Protein AF-A0AAV2KDU1-F1 (afdb_monomer_lite)

Radius of gyration: 64.15 Å; chains: 1; bounding box: 154×94×238 Å

InterPro domains:
  IPR026652 Centrosomal protein 128 [PF28367] (29-410)
  IPR026652 Centrosomal protein 128 [PTHR46657] (1-404)

Secondary structure (DSSP, 8-state):
----------PPPP--------------HHHHHHHHHHHHHHHHHHHHHHHHHHHHHHHHHHHHHHHHHHHHHHHHHHHHHHHHHHHHHHHTTSS------------S-------------PPP--SS---------------------S---HHHHHHHHHHHHHHHHHHHHHHHHHHHHHHHHHHHHHHHHHHHHHHHHHHHHHHHHHHHHHHHHHHTTS------------------SHHHHHHHHHHHHHHHHHHHHHHHHHHHHHHHHHHHHHHHHHHHHHHHHHHHHHHHHHHHHHHHHHHHHS---------------------THHHHHHHHHHHHHHHHHHHHHHHHHHHHHHHHHHHHHHHHHHHHHHHHHHHHHHHHHHHHHHHHHHHHHHHHHHHHHHHHHHHHHHHHHHHHHHHHHHHHHHHHHHHHHHHHHHHHHHHHHHHHHHHHHHHHHHHHHHHHHHHHHHHHHHHHHHHHHHHHHHHHHHHHHHHHHHHHHHHHHHH-

Organism: Knipowitschia caucasica (NCBI:txid637954)

pLDDT: mean 77.86, std 22.84, range [31.17, 98.62]

Sequence (516 aa):
MNTSSESDTYERTRGHRSRGRRRTREVPAADISEKISTLANTLQSTSKNLSKVDRLLGQYRDHTDDQAEAMALLRENLEDSISQLQAQRQSGRSGTKSASASASPLHTSDLDFYSESESRRFHPTSPLRDYRGSPERTRRSHSSVRFKDARLTGEEIHTLHQSLRDLRSDQHRLADDLGREILRRNRADIDTRRAMENLSEHMTASQRQDAESQCLQERDVTSKCGRRTEEPPERHKIHANEPNESITEKLLRMERERTKMEVELDRARRLLERSEDSRETLVQQVADMSSELQRSRKAHTDAQRVQAQAPHTEGEKSRGTAGGTGDYGGLPDGSNLEKEVAELKEQLRRASVMGEVEELRRALAREESEKRQLCLQVKELTSDLALREQQQLRMLNQLKELQGCEKAEKQQLEEMLDESKRSRDELRAKAQEAIRQWRAKCKRLQKELEEQASGGRESSYAQKKALSQQTEAARRELAEILGRLAHREEELRRKDVELSDSRQRQLSLEQEVREV

Structure (mmCIF, N/CA/C/O backbone):
data_AF-A0AAV2KDU1-F1
#
_entry.id   AF-A0AAV2KDU1-F1
#
loop_
_atom_site.group_PDB
_atom_site.id
_atom_site.type_symbol
_atom_site.label_atom_id
_atom_site.label_alt_id
_atom_site.label_comp_id
_atom_site.label_asym_id
_atom_site.label_entity_id
_atom_site.label_seq_id
_atom_site.pdbx_PDB_ins_code
_atom_site.Cartn_x
_atom_site.Cartn_y
_atom_site.Cartn_z
_atom_site.occupancy
_atom_site.B_iso_or_equiv
_atom_site.auth_seq_id
_atom_site.auth_comp_id
_atom_site.auth_asym_id
_atom_site.auth_atom_id
_atom_site.pdbx_PDB_model_num
ATOM 1 N N . MET A 1 1 ? -6.255 14.771 22.548 1.00 40.91 1 MET A N 1
ATOM 2 C CA . MET A 1 1 ? -5.727 13.728 21.645 1.00 40.91 1 MET A CA 1
ATOM 3 C C . MET A 1 1 ? -5.466 12.491 22.491 1.00 40.91 1 MET A C 1
ATOM 5 O O . MET A 1 1 ? -4.407 12.392 23.088 1.00 40.91 1 MET A O 1
ATOM 9 N N . ASN A 1 2 ? -6.466 11.617 22.627 1.00 37.75 2 ASN A N 1
ATOM 10 C CA . ASN A 1 2 ? -6.328 10.333 23.317 1.00 37.75 2 ASN A CA 1
ATOM 11 C C . ASN A 1 2 ? -6.357 9.250 22.243 1.00 37.75 2 ASN A C 1
ATOM 13 O O . ASN A 1 2 ? -7.408 9.009 21.652 1.00 37.75 2 ASN A O 1
ATOM 17 N N . THR A 1 3 ? -5.211 8.638 21.971 1.00 49.00 3 THR A N 1
ATOM 18 C CA . THR A 1 3 ? -5.101 7.467 21.101 1.00 49.00 3 THR A CA 1
ATOM 19 C C . THR A 1 3 ? -4.605 6.275 21.915 1.00 49.00 3 THR A C 1
ATOM 21 O O . THR A 1 3 ? -3.547 6.295 22.536 1.00 49.00 3 THR A O 1
ATOM 24 N N . SER A 1 4 ? -5.404 5.217 21.926 1.00 44.09 4 SER A N 1
ATOM 25 C CA . SER A 1 4 ? -5.027 3.831 22.228 1.00 44.09 4 SER A CA 1
ATOM 26 C C . SER A 1 4 ? -6.017 3.017 21.391 1.00 44.09 4 SER A C 1
ATOM 28 O O . SER A 1 4 ? -7.217 3.158 21.594 1.00 44.09 4 SER A O 1
ATOM 30 N N . SER A 1 5 ? -5.647 2.432 20.249 1.00 42.84 5 SER A N 1
ATOM 31 C CA . SER A 1 5 ? -4.651 1.375 20.008 1.00 42.84 5 SER A CA 1
ATOM 32 C C . SER A 1 5 ? -4.987 0.111 20.797 1.00 42.84 5 SER A C 1
ATOM 34 O O . SER A 1 5 ? -4.367 -0.193 21.812 1.00 42.84 5 SER A O 1
ATOM 36 N N . GLU A 1 6 ? -6.014 -0.591 20.323 1.00 40.25 6 GLU A N 1
ATOM 37 C CA . GLU A 1 6 ? -6.330 -1.967 20.696 1.00 40.25 6 GLU A CA 1
ATOM 38 C C . GLU A 1 6 ? -5.403 -2.901 19.906 1.00 40.25 6 GLU A C 1
ATOM 40 O O . GLU A 1 6 ? -5.444 -2.932 18.677 1.00 40.25 6 GLU A O 1
ATOM 45 N N . SER A 1 7 ? -4.549 -3.637 20.616 1.00 43.06 7 SER A N 1
ATOM 46 C CA . SER A 1 7 ? -3.800 -4.765 20.062 1.00 43.06 7 SER A CA 1
ATOM 47 C C . SER A 1 7 ? -4.482 -6.060 20.494 1.00 43.06 7 SER A C 1
ATOM 49 O O . SER A 1 7 ? -4.489 -6.398 21.679 1.00 43.06 7 SER A O 1
ATOM 51 N N . ASP A 1 8 ? -5.031 -6.779 19.518 1.00 40.53 8 ASP A N 1
ATOM 52 C CA . ASP A 1 8 ? -5.517 -8.152 19.636 1.00 40.53 8 ASP A CA 1
ATOM 53 C C . ASP A 1 8 ? -4.382 -9.119 20.003 1.00 40.53 8 ASP A C 1
ATOM 55 O O . ASP A 1 8 ? -3.274 -9.051 19.469 1.00 40.53 8 ASP A O 1
ATOM 59 N N . THR A 1 9 ? -4.666 -10.077 20.889 1.00 40.06 9 THR A N 1
ATOM 60 C CA . THR A 1 9 ? -3.810 -11.254 21.098 1.00 40.06 9 THR A CA 1
ATOM 61 C C . THR A 1 9 ? -4.646 -12.534 21.181 1.00 40.06 9 THR A C 1
ATOM 63 O O . THR A 1 9 ? -5.308 -12.805 22.176 1.00 40.06 9 THR A O 1
ATOM 66 N N . TYR A 1 10 ? -4.584 -13.289 20.082 1.00 36.97 10 TYR A N 1
ATOM 67 C CA . TYR A 1 10 ? -4.711 -14.739 19.887 1.00 36.97 10 TYR A CA 1
ATOM 68 C C . TYR A 1 10 ? -5.510 -15.600 20.886 1.00 36.97 10 TYR A C 1
ATOM 70 O O . TYR A 1 10 ? -5.104 -15.873 22.017 1.00 36.97 10 TYR A O 1
ATOM 78 N N . GLU A 1 11 ? -6.572 -16.199 20.339 1.00 35.12 11 GLU A N 1
ATOM 79 C CA . GLU A 1 11 ? -7.256 -17.396 20.824 1.00 35.12 11 GLU A CA 1
ATOM 80 C C . GLU A 1 11 ? -6.306 -18.607 20.906 1.00 35.12 11 GLU A C 1
ATOM 82 O O . GLU A 1 11 ? -5.715 -19.037 19.913 1.00 35.12 11 GLU A O 1
ATOM 87 N N . ARG A 1 12 ? -6.222 -19.222 22.093 1.00 36.12 12 ARG A N 1
ATOM 88 C CA . ARG A 1 12 ? -5.737 -20.597 22.260 1.00 36.12 12 ARG A CA 1
ATOM 89 C C . ARG A 1 12 ? -6.928 -21.554 22.209 1.00 36.12 12 ARG A C 1
ATOM 91 O O . ARG A 1 12 ? -7.896 -21.434 22.956 1.00 36.12 12 ARG A O 1
ATOM 98 N N . THR A 1 13 ? -6.791 -22.520 21.316 1.00 39.56 13 THR A N 1
ATOM 99 C CA . THR A 1 13 ? -7.692 -23.614 20.973 1.00 39.56 13 THR A CA 1
ATOM 100 C C . THR A 1 13 ? -8.243 -24.402 22.164 1.00 39.56 13 THR A C 1
ATOM 102 O O . THR A 1 13 ? -7.562 -24.749 23.128 1.00 39.56 13 THR A O 1
ATOM 105 N N . ARG A 1 14 ? -9.531 -24.718 22.026 1.00 38.91 14 ARG A N 1
ATOM 106 C CA . ARG A 1 14 ? -10.397 -25.466 22.935 1.00 38.91 14 ARG A CA 1
ATOM 107 C C . ARG A 1 14 ? -10.245 -26.973 22.706 1.00 38.91 14 ARG A C 1
ATOM 109 O O . ARG A 1 14 ? -10.490 -27.449 21.602 1.00 38.91 14 ARG A O 1
ATOM 116 N N . GLY A 1 15 ? -9.945 -27.725 23.764 1.00 37.56 15 GLY A N 1
ATOM 117 C CA . GLY A 1 15 ? -9.995 -29.188 23.791 1.00 37.56 15 GLY A CA 1
ATOM 118 C C . GLY A 1 15 ? -11.040 -29.709 24.784 1.00 37.56 15 GLY A C 1
ATOM 119 O O . GLY A 1 15 ? -10.942 -29.452 25.975 1.00 37.56 15 GLY A O 1
ATOM 120 N N . HIS A 1 16 ? -12.018 -30.438 24.242 1.00 36.34 16 HIS A N 1
ATOM 121 C CA . HIS A 1 16 ? -12.927 -31.428 24.841 1.00 36.34 16 HIS A CA 1
ATOM 122 C C . HIS A 1 16 ? -13.864 -31.091 26.021 1.00 36.34 16 HIS A C 1
ATOM 124 O O . HIS A 1 16 ? -13.491 -30.773 27.144 1.00 36.34 16 HIS A O 1
ATOM 130 N N . ARG A 1 17 ? -15.159 -31.295 25.732 1.00 44.72 17 ARG A N 1
ATOM 131 C CA . ARG A 1 17 ? -16.279 -31.384 26.675 1.00 44.72 17 ARG A CA 1
ATOM 132 C C . ARG A 1 17 ? -16.266 -32.731 27.405 1.00 44.72 17 ARG A C 1
ATOM 134 O O . ARG A 1 17 ? -16.204 -33.761 26.742 1.00 44.72 17 ARG A O 1
ATOM 141 N N . SER A 1 18 ? -16.579 -32.701 28.699 1.00 37.19 18 SER A N 1
ATOM 142 C CA . SER A 1 18 ? -17.211 -33.818 29.412 1.00 37.19 18 SER A CA 1
ATOM 143 C C . SER A 1 18 ? -18.457 -33.311 30.138 1.00 37.19 18 SER A C 1
ATOM 145 O O . SER A 1 18 ? -18.398 -32.412 30.974 1.00 37.19 18 SER A O 1
ATOM 147 N N . ARG A 1 19 ? -19.616 -33.863 29.759 1.00 48.06 19 ARG A N 1
ATOM 148 C CA . ARG A 1 19 ? -20.916 -33.678 30.420 1.00 48.06 19 ARG A CA 1
ATOM 149 C C . ARG A 1 19 ? -20.866 -34.321 31.811 1.00 48.06 19 ARG A C 1
ATOM 151 O O . ARG A 1 19 ? -20.632 -35.518 31.909 1.00 48.06 19 ARG A O 1
ATOM 158 N N . GLY A 1 20 ? -21.192 -33.557 32.851 1.00 34.84 20 GLY A N 1
ATOM 159 C CA . GLY A 1 20 ? -21.433 -34.059 34.205 1.00 34.84 20 GLY A CA 1
ATOM 160 C C . GLY A 1 20 ? -22.583 -33.293 34.854 1.00 34.84 20 GLY A C 1
ATOM 161 O O . GLY A 1 20 ? -22.536 -32.075 34.991 1.00 34.84 20 GLY A O 1
ATOM 162 N N . ARG A 1 21 ? -23.659 -34.006 35.185 1.00 43.19 21 ARG A N 1
ATOM 163 C CA . ARG A 1 21 ? -24.909 -33.486 35.754 1.00 43.19 21 ARG A CA 1
ATOM 164 C C . ARG A 1 21 ? -24.828 -33.519 37.289 1.00 43.19 21 ARG A C 1
ATOM 166 O O . ARG A 1 21 ? -24.428 -34.538 37.833 1.00 43.19 21 ARG A O 1
ATOM 173 N N . ARG A 1 22 ? -25.358 -32.470 37.939 1.00 40.66 22 ARG A N 1
ATOM 174 C CA . ARG A 1 22 ? -25.732 -32.345 39.372 1.00 40.66 22 ARG A CA 1
ATOM 175 C C . ARG A 1 22 ? -24.595 -32.428 40.409 1.00 40.66 22 ARG A C 1
ATOM 177 O O . ARG A 1 22 ? -24.048 -33.494 40.648 1.00 40.66 22 ARG A O 1
ATOM 184 N N . ARG A 1 23 ? -24.437 -31.357 41.195 1.00 38.25 23 ARG A N 1
ATOM 185 C CA . ARG A 1 23 ? -24.909 -31.233 42.595 1.00 38.25 23 ARG A CA 1
ATOM 186 C C . ARG A 1 23 ? -24.413 -29.897 43.158 1.00 38.25 23 ARG A C 1
ATOM 188 O O . ARG A 1 23 ? -23.222 -29.623 43.131 1.00 38.25 23 ARG A O 1
ATOM 195 N N . THR A 1 24 ? -25.331 -29.085 43.671 1.00 50.00 24 THR A N 1
ATOM 196 C CA . THR A 1 24 ? -25.041 -28.070 44.686 1.00 50.00 24 THR A CA 1
ATOM 197 C C . THR A 1 24 ? -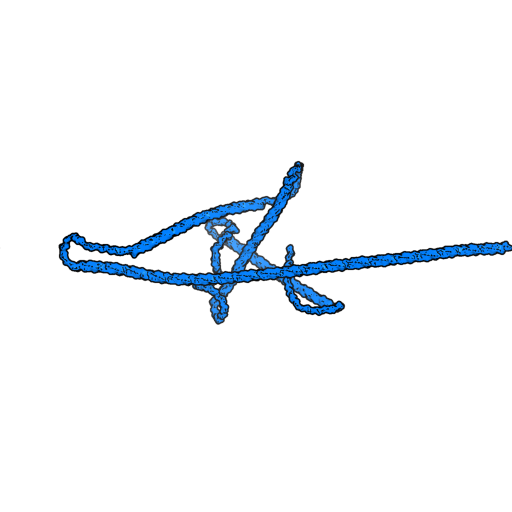24.428 -28.802 45.876 1.00 50.00 24 THR A C 1
ATOM 199 O O . THR A 1 24 ? -25.119 -29.507 46.607 1.00 50.00 24 THR A O 1
ATOM 202 N N . ARG A 1 25 ? -23.107 -28.727 45.994 1.00 46.81 25 ARG A N 1
ATOM 203 C CA . ARG A 1 25 ? -22.350 -29.163 47.161 1.00 46.81 25 ARG A CA 1
ATOM 204 C C . ARG A 1 25 ? -21.629 -27.918 47.643 1.00 46.81 25 ARG A C 1
ATOM 206 O O . ARG A 1 25 ? -21.014 -27.228 46.832 1.00 46.81 25 ARG A O 1
ATOM 213 N N . GLU A 1 26 ? -21.814 -27.602 48.915 1.00 55.56 26 GLU A N 1
ATOM 214 C CA . GLU A 1 26 ? -21.121 -26.519 49.604 1.00 55.56 26 GLU A CA 1
ATOM 215 C C . GLU A 1 26 ? -19.635 -26.567 49.241 1.00 55.56 26 GLU A C 1
ATOM 217 O O . GLU A 1 26 ? -18.988 -27.610 49.356 1.00 55.56 26 GLU A O 1
ATOM 222 N N . VAL A 1 27 ? -19.139 -25.461 48.686 1.00 57.06 27 VAL A N 1
ATOM 223 C CA . VAL A 1 27 ? -17.750 -25.337 48.245 1.00 57.06 27 VAL A CA 1
ATOM 224 C C . VAL A 1 27 ? -16.886 -25.288 49.507 1.00 57.06 27 VAL A C 1
ATOM 226 O O . VAL A 1 27 ? -17.107 -24.399 50.333 1.00 57.06 27 VAL A O 1
ATOM 229 N N . PRO A 1 28 ? -15.924 -26.208 49.693 1.00 61.03 28 PRO A N 1
ATOM 230 C CA . PRO A 1 28 ? -15.034 -26.168 50.843 1.00 61.03 28 PRO A CA 1
ATOM 231 C C . PRO A 1 28 ? -14.251 -24.852 50.830 1.00 61.03 28 PRO A C 1
ATOM 233 O O . PRO A 1 28 ? -13.752 -24.439 49.784 1.00 61.03 28 PRO A O 1
ATOM 236 N N . ALA A 1 29 ? -14.093 -24.202 51.984 1.00 61.59 29 ALA A N 1
ATOM 237 C CA . ALA A 1 29 ? -13.320 -22.960 52.109 1.00 61.59 29 ALA A CA 1
ATOM 238 C C . ALA A 1 29 ? -11.884 -23.070 51.538 1.00 61.59 29 ALA A C 1
ATOM 240 O O . ALA A 1 29 ? -11.303 -22.065 51.129 1.00 61.59 29 ALA A O 1
ATOM 241 N N . ALA A 1 30 ? -11.345 -24.292 51.438 1.00 68.06 30 ALA A N 1
ATOM 242 C CA . ALA A 1 30 ? -10.071 -24.602 50.793 1.00 68.06 30 ALA A CA 1
ATOM 243 C C . ALA A 1 30 ? -10.042 -24.261 49.286 1.00 68.06 30 ALA A C 1
ATOM 245 O O . ALA A 1 30 ? -9.096 -23.615 48.845 1.00 68.06 30 ALA A O 1
ATOM 246 N N . ASP A 1 31 ? -11.097 -24.572 48.522 1.00 76.88 31 ASP A N 1
ATOM 247 C CA . ASP A 1 31 ? -11.176 -24.278 47.076 1.00 76.88 31 ASP A CA 1
ATOM 248 C C . ASP A 1 31 ? -11.285 -22.772 46.800 1.00 76.88 31 ASP A C 1
ATOM 250 O O . ASP A 1 31 ? -10.856 -22.269 45.759 1.00 76.88 31 ASP A O 1
ATOM 254 N N . ILE A 1 32 ? -11.905 -22.030 47.722 1.00 83.31 32 ILE A N 1
ATOM 255 C CA . ILE A 1 32 ? -11.998 -20.568 47.637 1.00 83.31 32 ILE A CA 1
ATOM 256 C C . ILE A 1 32 ? -10.627 -19.959 47.944 1.00 83.31 32 ILE A C 1
ATOM 258 O O . ILE A 1 32 ? -10.178 -19.079 47.212 1.00 83.31 32 ILE A O 1
ATOM 262 N N . SER A 1 33 ? -9.938 -20.465 48.969 1.00 87.12 33 SER A N 1
ATOM 263 C CA . SER A 1 33 ? -8.582 -20.037 49.322 1.00 87.12 33 SER A CA 1
ATOM 264 C C . SER A 1 33 ? -7.584 -20.291 48.186 1.00 87.12 33 SER A C 1
ATOM 266 O O . SER A 1 33 ? -6.786 -19.416 47.849 1.00 87.12 33 SER A O 1
ATOM 268 N N . GLU A 1 34 ? -7.674 -21.438 47.513 1.00 89.38 34 GLU A N 1
ATOM 269 C CA . GLU A 1 34 ? -6.806 -21.775 46.383 1.00 89.38 34 GLU A CA 1
ATOM 270 C C . GLU A 1 34 ? -7.061 -20.846 45.184 1.00 89.38 34 GLU A C 1
ATOM 272 O O . GLU A 1 34 ? -6.122 -20.307 44.598 1.00 89.38 34 GLU A O 1
ATOM 277 N N . LYS A 1 35 ? -8.327 -20.526 44.882 1.00 92.31 35 LYS A N 1
ATOM 278 C CA . LYS A 1 35 ? -8.687 -19.538 43.847 1.00 92.31 35 LYS A CA 1
ATOM 279 C C . LYS A 1 35 ? -8.205 -18.129 44.180 1.00 92.31 35 LYS A C 1
ATOM 281 O O . LYS A 1 35 ? -7.702 -17.443 43.293 1.00 92.31 35 LYS A O 1
ATOM 286 N N . ILE A 1 36 ? -8.321 -17.707 45.440 1.00 91.50 36 ILE A N 1
ATOM 287 C CA . ILE A 1 36 ? -7.799 -16.416 45.912 1.00 91.50 36 ILE A CA 1
ATOM 288 C C . ILE A 1 36 ? -6.274 -16.381 45.775 1.00 91.50 36 ILE A C 1
ATOM 290 O O . ILE A 1 36 ? -5.736 -15.410 45.255 1.00 91.50 36 ILE A O 1
ATOM 294 N N . SER A 1 37 ? -5.584 -17.455 46.157 1.00 91.25 37 SER A N 1
ATOM 295 C CA . SER A 1 37 ? -4.128 -17.590 46.022 1.00 91.25 37 SER A CA 1
ATOM 296 C C . SER A 1 37 ? -3.693 -17.546 44.556 1.00 91.25 37 SER A C 1
ATOM 298 O O . SER A 1 37 ? -2.735 -16.865 44.197 1.00 91.25 37 SER A O 1
ATOM 300 N N . THR A 1 38 ? -4.445 -18.212 43.678 1.00 91.69 38 THR A N 1
ATOM 301 C CA . THR A 1 38 ? -4.194 -18.209 42.233 1.00 91.69 38 THR A CA 1
ATOM 302 C C . THR A 1 38 ? -4.390 -16.810 41.647 1.00 91.69 38 THR A C 1
ATOM 304 O O . THR A 1 38 ? -3.541 -16.332 40.896 1.00 91.69 38 THR A O 1
ATOM 307 N N . LEU A 1 39 ? -5.460 -16.106 42.029 1.00 95.12 39 LEU A N 1
ATOM 308 C CA . LEU A 1 39 ? -5.699 -14.718 41.623 1.00 95.12 39 LEU A CA 1
ATOM 309 C C . LEU A 1 39 ? -4.626 -13.770 42.160 1.00 95.12 39 LEU A C 1
ATOM 311 O O . LEU A 1 39 ? -4.123 -12.950 41.399 1.00 95.12 39 LEU A O 1
ATOM 315 N N . ALA A 1 40 ? -4.224 -13.910 43.422 1.00 93.31 40 ALA A N 1
ATOM 316 C CA . ALA A 1 40 ? -3.160 -13.112 44.020 1.00 93.31 40 ALA A CA 1
ATOM 317 C C . ALA A 1 40 ? -1.826 -13.318 43.285 1.00 93.31 40 ALA A C 1
ATOM 319 O O . ALA A 1 40 ? -1.171 -12.343 42.929 1.00 93.31 40 ALA A O 1
ATOM 320 N N . ASN A 1 41 ? -1.472 -14.564 42.957 1.00 93.38 41 ASN A N 1
ATOM 321 C CA . ASN A 1 41 ? -0.275 -14.887 42.174 1.00 93.38 41 ASN A CA 1
ATOM 322 C C . ASN A 1 41 ? -0.345 -14.330 40.748 1.00 93.38 41 ASN A C 1
ATOM 324 O O . ASN A 1 41 ? 0.654 -13.833 40.220 1.00 93.38 41 ASN A O 1
ATOM 328 N N . THR A 1 42 ? -1.523 -14.379 40.125 1.00 93.75 42 THR A N 1
ATOM 329 C CA . THR A 1 42 ? -1.734 -13.816 38.786 1.00 93.75 42 THR A CA 1
ATOM 330 C C . THR A 1 42 ? -1.597 -12.293 38.823 1.00 93.75 42 THR A C 1
ATOM 332 O O . THR A 1 42 ? -0.838 -11.736 38.035 1.00 93.75 42 THR A O 1
ATOM 335 N N . LEU A 1 43 ? -2.220 -11.624 39.798 1.00 95.62 43 LEU A N 1
ATOM 336 C CA . LEU A 1 43 ? -2.125 -10.175 40.003 1.00 95.62 43 LEU A CA 1
ATOM 337 C C . LEU A 1 43 ? -0.698 -9.724 40.343 1.00 95.62 43 LEU A C 1
ATOM 339 O O . LEU A 1 43 ? -0.205 -8.724 39.817 1.00 95.62 43 LEU A O 1
ATOM 343 N N . GLN A 1 44 ? 0.009 -10.488 41.174 1.00 95.75 44 GLN A N 1
ATOM 344 C CA . GLN A 1 44 ? 1.408 -10.229 41.494 1.00 95.75 44 GLN A CA 1
ATOM 345 C C . GLN A 1 44 ? 2.305 -10.406 40.260 1.00 95.75 44 GLN A C 1
ATOM 347 O O . GLN A 1 44 ? 3.244 -9.636 40.061 1.00 95.75 44 GLN A O 1
ATOM 352 N N . SER A 1 45 ? 2.004 -11.379 39.397 1.00 94.94 45 SER A N 1
ATOM 353 C CA . SER A 1 45 ? 2.727 -11.584 38.137 1.00 94.94 45 SER A CA 1
ATOM 354 C C . SER A 1 45 ? 2.449 -10.463 37.138 1.00 94.94 45 SER A C 1
ATOM 356 O O . SER A 1 45 ? 3.380 -9.959 36.514 1.00 94.94 45 SER A O 1
ATOM 358 N N . THR A 1 46 ? 1.202 -9.992 37.038 1.00 95.00 46 THR A N 1
ATOM 359 C CA . THR A 1 46 ? 0.875 -8.819 36.215 1.00 95.00 46 THR A CA 1
ATOM 360 C C . THR A 1 46 ? 1.550 -7.556 36.744 1.00 95.00 46 THR A C 1
ATOM 362 O O . THR A 1 46 ? 2.089 -6.792 35.954 1.00 95.00 46 THR A O 1
ATOM 365 N N . SER A 1 47 ? 1.631 -7.368 38.065 1.00 95.56 47 SER A N 1
ATOM 366 C CA . SER A 1 47 ? 2.354 -6.245 38.680 1.00 95.56 47 SER A CA 1
ATOM 367 C C . SER A 1 47 ? 3.863 -6.287 38.378 1.00 95.56 47 SER A C 1
ATOM 369 O O . SER A 1 47 ? 4.464 -5.275 38.007 1.00 95.56 47 SER A O 1
ATOM 371 N N . LYS A 1 48 ? 4.484 -7.473 38.432 1.00 96.00 48 LYS A N 1
ATOM 372 C CA . LYS A 1 48 ? 5.884 -7.673 38.012 1.00 96.00 48 LYS A CA 1
ATOM 373 C C . LYS A 1 48 ? 6.092 -7.410 36.517 1.00 96.00 48 LYS A C 1
ATOM 375 O O . LYS A 1 48 ? 7.112 -6.846 36.131 1.00 96.00 48 LYS A O 1
ATOM 380 N N . ASN A 1 49 ? 5.133 -7.787 35.676 1.00 96.38 49 ASN A N 1
ATOM 381 C CA . ASN A 1 49 ? 5.207 -7.522 34.241 1.00 96.38 49 ASN A CA 1
ATOM 382 C C . ASN A 1 49 ? 5.082 -6.025 33.938 1.00 96.38 49 ASN A C 1
ATOM 384 O O . ASN A 1 49 ? 5.891 -5.507 33.175 1.00 96.38 49 ASN A O 1
ATOM 388 N N . LEU A 1 50 ? 4.143 -5.323 34.579 1.00 95.75 50 LEU A N 1
ATOM 389 C CA . LEU A 1 50 ? 3.975 -3.875 34.424 1.00 95.75 50 LEU A CA 1
ATOM 390 C C . LEU A 1 50 ? 5.231 -3.113 34.859 1.00 95.75 50 LEU A C 1
ATOM 392 O O . LEU A 1 50 ? 5.760 -2.331 34.083 1.00 95.75 50 LEU A O 1
ATOM 396 N N . SER A 1 51 ? 5.807 -3.440 36.018 1.00 96.12 51 SER A N 1
ATOM 397 C CA . SER A 1 51 ? 7.070 -2.819 36.458 1.00 96.12 51 SER A CA 1
ATOM 398 C C . SER A 1 51 ? 8.269 -3.125 35.545 1.00 96.12 51 SER A C 1
ATOM 400 O O . SER A 1 51 ? 9.208 -2.332 35.453 1.00 96.12 51 SER A O 1
ATOM 402 N N . LYS A 1 52 ? 8.274 -4.266 34.841 1.00 97.06 52 LYS A N 1
ATOM 403 C CA . LYS A 1 52 ? 9.279 -4.558 33.806 1.00 97.06 52 LYS A CA 1
ATOM 404 C C . LYS A 1 52 ? 9.054 -3.714 32.551 1.00 97.06 52 LYS A C 1
ATOM 406 O O . LYS A 1 52 ? 10.030 -3.226 31.991 1.00 97.06 52 LYS A O 1
ATOM 411 N N . VAL A 1 53 ? 7.801 -3.539 32.132 1.00 96.69 53 VAL A N 1
ATOM 412 C CA . VAL A 1 53 ? 7.436 -2.660 31.013 1.00 96.69 53 VAL A CA 1
ATOM 413 C C . VAL A 1 53 ? 7.799 -1.212 31.331 1.00 96.69 53 VAL A C 1
ATOM 415 O O . VAL A 1 53 ? 8.465 -0.592 30.515 1.00 96.69 53 VAL A O 1
ATOM 418 N N . ASP A 1 54 ? 7.491 -0.710 32.527 1.00 97.00 54 ASP A N 1
ATOM 419 C CA . ASP A 1 54 ? 7.858 0.649 32.949 1.00 97.00 54 ASP A CA 1
ATOM 420 C C . ASP A 1 54 ? 9.371 0.879 32.897 1.00 97.00 54 ASP A C 1
ATOM 422 O O . ASP A 1 54 ? 9.835 1.909 32.416 1.00 97.00 54 ASP A O 1
ATOM 426 N N . ARG A 1 55 ? 10.163 -0.112 33.323 1.00 96.56 55 ARG A N 1
ATOM 427 C CA . ARG A 1 55 ? 11.627 -0.051 33.234 1.00 96.56 55 ARG A CA 1
ATOM 428 C C . ARG A 1 55 ? 12.125 -0.039 31.791 1.00 96.56 55 ARG A C 1
ATOM 430 O O . ARG A 1 55 ? 13.046 0.705 31.483 1.00 96.56 55 ARG A O 1
ATOM 437 N N . LEU A 1 56 ? 11.538 -0.861 30.920 1.00 96.19 56 LEU A N 1
ATOM 438 C CA . LEU A 1 56 ? 11.885 -0.881 29.497 1.00 96.19 56 LEU A CA 1
ATOM 439 C C . LEU A 1 56 ? 11.501 0.439 28.824 1.00 96.19 56 LEU A C 1
ATOM 441 O O . LEU A 1 56 ? 12.288 0.975 28.058 1.00 96.19 56 LEU A O 1
ATOM 445 N N . LEU A 1 57 ? 10.333 0.997 29.144 1.00 96.31 57 LEU A N 1
ATOM 446 C CA . LEU A 1 57 ? 9.910 2.311 28.662 1.00 96.31 57 LEU A CA 1
ATOM 447 C C . LEU A 1 57 ? 10.829 3.429 29.166 1.00 96.31 57 LEU A C 1
ATOM 449 O O . LEU A 1 57 ? 11.113 4.350 28.407 1.00 96.31 57 LEU A O 1
ATOM 453 N N . GLY A 1 58 ? 11.323 3.330 30.404 1.00 94.94 58 GLY A N 1
ATOM 454 C CA . GLY A 1 58 ? 12.385 4.196 30.922 1.00 94.94 58 GLY A CA 1
ATOM 455 C C . GLY A 1 58 ? 13.651 4.106 30.072 1.00 94.94 58 GLY A C 1
ATOM 456 O O . GLY A 1 58 ? 14.091 5.112 29.540 1.00 94.94 58 GLY A O 1
ATOM 457 N N . GLN A 1 59 ? 14.149 2.892 29.819 1.00 94.88 59 GLN A N 1
ATOM 458 C CA . GLN A 1 59 ? 15.325 2.684 28.965 1.00 94.88 59 GLN A CA 1
ATOM 459 C C . GLN A 1 59 ? 15.130 3.231 27.547 1.00 94.88 59 GLN A C 1
ATOM 461 O O . GLN A 1 59 ? 16.039 3.850 27.011 1.00 94.88 59 GLN A O 1
ATOM 466 N N . TYR A 1 60 ? 13.955 3.047 26.936 1.00 95.81 60 TYR A N 1
ATOM 467 C CA . TYR A 1 60 ? 13.673 3.626 25.621 1.00 95.81 60 TYR A CA 1
ATOM 468 C C . TYR A 1 60 ? 13.703 5.153 25.642 1.00 95.81 60 TYR A C 1
ATOM 470 O O . TYR A 1 60 ? 14.226 5.733 24.696 1.00 95.81 60 TYR A O 1
ATOM 478 N N . ARG A 1 61 ? 13.180 5.790 26.699 1.00 95.19 61 ARG A N 1
ATOM 479 C CA . ARG A 1 61 ? 13.271 7.246 26.868 1.00 95.19 61 ARG A CA 1
ATOM 480 C C . ARG A 1 61 ? 14.717 7.699 26.993 1.00 95.19 61 ARG A C 1
ATOM 482 O O . ARG A 1 61 ? 15.127 8.560 26.228 1.00 95.19 61 ARG A O 1
ATOM 489 N N . ASP A 1 62 ? 15.492 7.040 27.847 1.00 93.25 62 ASP A N 1
ATOM 490 C CA . ASP A 1 62 ? 16.907 7.362 28.033 1.00 93.25 62 ASP A CA 1
ATOM 491 C C . ASP A 1 62 ? 17.678 7.216 26.707 1.00 93.25 62 ASP A C 1
ATOM 493 O O . ASP A 1 62 ? 18.427 8.102 26.329 1.00 93.25 62 ASP A O 1
ATOM 497 N N . HIS A 1 63 ? 17.424 6.162 25.918 1.00 95.56 63 HIS A N 1
ATOM 498 C CA . HIS A 1 63 ? 18.078 5.986 24.612 1.00 95.56 63 HIS A CA 1
ATOM 499 C C . HIS A 1 63 ? 17.644 7.042 23.589 1.00 95.56 63 HIS A C 1
ATOM 501 O O . HIS A 1 63 ? 18.445 7.447 22.747 1.00 95.56 63 HIS A O 1
ATOM 507 N N . THR A 1 64 ? 16.377 7.470 23.617 1.00 94.25 64 THR A N 1
ATOM 508 C CA . THR A 1 64 ? 15.915 8.561 22.749 1.00 94.25 64 THR A CA 1
ATOM 509 C C . THR A 1 64 ? 16.492 9.905 23.168 1.00 94.25 64 THR A C 1
ATOM 511 O O . THR A 1 64 ? 16.797 10.714 22.293 1.00 94.25 64 THR A O 1
ATOM 514 N N . ASP A 1 65 ? 16.679 10.122 24.468 1.00 94.12 65 ASP A N 1
ATOM 515 C CA . ASP A 1 65 ? 17.280 11.333 25.019 1.00 94.12 65 ASP A CA 1
ATOM 516 C C . ASP A 1 65 ? 18.785 11.368 24.701 1.00 94.12 65 ASP A C 1
ATOM 518 O O . ASP A 1 65 ? 19.250 12.349 24.124 1.00 94.12 65 ASP A O 1
ATOM 522 N N . ASP A 1 66 ? 19.512 10.262 24.900 1.00 95.69 66 ASP A N 1
ATOM 523 C CA . ASP A 1 66 ? 20.914 10.094 24.487 1.00 95.69 66 ASP A CA 1
ATOM 524 C C . ASP A 1 66 ? 21.083 10.317 22.971 1.00 95.69 66 ASP A C 1
ATOM 526 O O . ASP A 1 66 ? 22.028 10.962 22.508 1.00 95.69 66 ASP A O 1
ATOM 530 N N . GLN A 1 67 ? 20.147 9.805 22.161 1.00 94.81 67 GLN A N 1
ATOM 531 C CA . GLN A 1 67 ? 20.149 10.017 20.714 1.00 94.81 67 GLN A CA 1
ATOM 532 C C . GLN A 1 67 ? 19.880 11.486 20.355 1.00 94.81 67 GLN A C 1
ATOM 534 O O . GLN A 1 67 ? 20.489 12.010 19.417 1.00 94.81 67 GLN A O 1
ATOM 539 N N . ALA A 1 68 ? 18.978 12.159 21.070 1.00 95.38 68 ALA A N 1
ATOM 540 C CA . ALA A 1 68 ? 18.697 13.576 20.878 1.00 95.38 68 ALA A CA 1
ATOM 541 C C . ALA A 1 68 ? 19.902 14.445 21.265 1.00 95.38 68 ALA A C 1
ATOM 543 O O . ALA A 1 68 ? 20.242 15.365 20.519 1.00 95.38 68 ALA A O 1
ATOM 544 N N . GLU A 1 69 ? 20.585 14.115 22.360 1.00 96.06 69 GLU A N 1
ATOM 545 C CA . GLU A 1 69 ? 21.806 14.785 22.808 1.00 96.06 69 GLU A CA 1
ATOM 546 C C . GLU A 1 69 ? 22.953 14.580 21.810 1.00 96.06 69 GLU A C 1
ATOM 548 O O . GLU A 1 69 ? 23.583 15.546 21.380 1.00 96.06 69 GLU A O 1
ATOM 553 N N . ALA A 1 70 ? 23.156 13.356 21.311 1.00 94.94 70 ALA A N 1
ATOM 554 C CA . ALA A 1 70 ? 24.135 13.088 20.258 1.00 94.94 70 ALA A CA 1
ATOM 555 C C . ALA A 1 70 ? 23.829 13.866 18.964 1.00 94.94 70 ALA A C 1
ATOM 557 O O . ALA A 1 70 ? 24.735 14.406 18.327 1.00 94.94 70 ALA A O 1
ATOM 558 N N . MET A 1 71 ? 22.553 13.970 18.570 1.00 92.88 71 MET A N 1
ATOM 559 C CA . MET A 1 71 ? 22.149 14.795 17.427 1.00 92.88 71 MET A CA 1
ATOM 560 C C . MET A 1 71 ? 22.367 16.290 17.678 1.00 92.88 71 MET A C 1
ATOM 562 O O . MET A 1 71 ? 22.719 17.004 16.740 1.00 92.88 71 MET A O 1
ATOM 566 N N . ALA A 1 72 ? 22.162 16.770 18.905 1.00 95.62 72 ALA A N 1
ATOM 567 C CA . ALA A 1 72 ? 22.426 18.155 19.276 1.00 95.62 72 ALA A CA 1
ATOM 568 C C . ALA A 1 72 ? 23.925 18.471 19.187 1.00 95.62 72 ALA A C 1
ATOM 570 O O . ALA A 1 72 ? 24.293 19.419 18.498 1.00 95.62 72 ALA A O 1
ATOM 571 N N . LEU A 1 73 ? 24.784 17.613 19.745 1.00 96.56 73 LEU A N 1
ATOM 572 C CA . LEU A 1 73 ? 26.240 17.743 19.637 1.00 96.56 73 LEU A CA 1
ATOM 573 C C . LEU A 1 73 ? 26.715 17.702 18.180 1.00 96.56 73 LEU A C 1
ATOM 575 O O . LEU A 1 73 ? 27.603 18.454 17.787 1.00 96.56 73 LEU A O 1
ATOM 579 N N . LEU A 1 74 ? 26.140 16.838 17.339 1.00 96.44 74 LEU A N 1
ATOM 580 C CA . LEU A 1 74 ? 26.478 16.813 15.913 1.00 96.44 74 LEU A CA 1
ATOM 581 C C . LEU A 1 74 ? 26.053 18.100 15.197 1.00 96.44 74 LEU A C 1
ATOM 583 O O . LEU A 1 74 ? 26.784 18.577 14.331 1.00 96.44 74 LEU A O 1
ATOM 587 N N . ARG A 1 75 ? 24.897 18.672 15.548 1.00 95.69 75 ARG A N 1
ATOM 588 C CA . ARG A 1 75 ? 24.444 19.959 14.999 1.00 95.69 75 ARG A CA 1
ATOM 589 C C . ARG A 1 75 ? 25.362 21.099 15.418 1.00 95.69 75 ARG A C 1
ATOM 591 O O . ARG A 1 75 ? 25.764 21.863 14.551 1.00 95.69 75 ARG A O 1
ATOM 598 N N . GLU A 1 76 ? 25.735 21.155 16.691 1.00 96.62 76 GLU A N 1
ATOM 599 C CA . GLU A 1 76 ? 26.671 22.144 17.231 1.00 96.62 76 GLU A CA 1
ATOM 600 C C . GLU A 1 76 ? 28.039 22.045 16.540 1.00 96.62 76 GLU A C 1
ATOM 602 O O . GLU A 1 76 ? 28.524 23.025 15.988 1.00 96.62 76 GLU A O 1
ATOM 607 N N . ASN A 1 77 ? 28.607 20.839 16.414 1.00 96.56 77 ASN A N 1
ATOM 608 C CA . ASN A 1 77 ? 29.875 20.632 15.702 1.00 96.56 77 ASN A CA 1
ATOM 609 C C . ASN A 1 77 ? 29.811 21.037 14.216 1.00 96.56 77 ASN A C 1
ATOM 611 O O . ASN A 1 77 ? 30.798 21.514 13.642 1.00 96.56 77 ASN A O 1
ATOM 615 N N . LEU A 1 78 ? 28.667 20.820 13.558 1.00 95.62 78 LEU A N 1
ATOM 616 C CA . LEU A 1 78 ? 28.451 21.266 12.181 1.00 95.62 78 LEU A CA 1
ATOM 617 C C . LEU A 1 78 ? 28.336 22.788 12.101 1.00 95.62 78 LEU A C 1
ATOM 619 O O . LEU A 1 78 ? 28.898 23.384 11.184 1.00 95.62 78 LEU A O 1
ATOM 623 N N . GLU A 1 79 ? 27.647 23.414 13.047 1.00 96.44 79 GLU A N 1
ATOM 624 C CA . GLU A 1 79 ? 27.519 24.866 13.147 1.00 96.44 79 GLU A CA 1
ATOM 625 C C . GLU A 1 79 ? 28.875 25.534 13.415 1.00 96.44 79 GLU A C 1
ATOM 627 O O . GLU A 1 79 ? 29.231 26.498 12.731 1.00 96.44 79 GLU A O 1
ATOM 632 N N . ASP A 1 80 ? 29.695 24.948 14.286 1.00 95.81 80 ASP A N 1
ATOM 633 C CA . ASP A 1 80 ? 31.081 25.354 14.519 1.00 95.81 80 ASP A CA 1
ATOM 634 C C . ASP A 1 80 ? 31.936 25.196 13.259 1.00 95.81 80 ASP A C 1
ATOM 636 O O . ASP A 1 80 ? 32.676 26.108 12.888 1.00 95.81 80 ASP A O 1
ATOM 640 N N . SER A 1 81 ? 31.809 24.074 12.543 1.00 95.69 81 SER A N 1
ATOM 641 C CA . SER A 1 81 ? 32.536 23.841 11.286 1.00 95.69 81 SER A CA 1
ATOM 642 C C . SER A 1 81 ? 32.127 24.836 10.195 1.00 95.69 81 SER A C 1
ATOM 644 O O . SER A 1 81 ? 32.976 25.340 9.454 1.00 95.69 81 SER A O 1
ATOM 646 N N . ILE A 1 82 ? 30.835 25.161 10.097 1.00 94.00 82 ILE A N 1
ATOM 647 C CA . ILE A 1 82 ? 30.317 26.183 9.181 1.00 94.00 82 ILE A CA 1
ATOM 648 C C . ILE A 1 82 ? 30.871 27.555 9.568 1.00 94.00 82 ILE A C 1
ATOM 650 O O . ILE A 1 82 ? 31.363 28.275 8.697 1.00 94.00 82 ILE A O 1
ATOM 654 N N . SER A 1 83 ? 30.853 27.895 10.855 1.00 94.88 83 SER A N 1
ATOM 655 C CA . SER A 1 83 ? 31.380 29.157 11.377 1.00 94.88 83 SER A CA 1
ATOM 656 C C . SER A 1 83 ? 32.883 29.291 11.118 1.00 94.88 83 SER A C 1
ATOM 658 O O . SER A 1 83 ? 33.339 30.339 10.660 1.00 94.88 83 SER A O 1
ATOM 660 N N . GLN A 1 84 ? 33.656 28.215 11.293 1.00 93.12 84 GLN A N 1
ATOM 661 C CA . GLN A 1 84 ? 35.083 28.163 10.960 1.00 93.12 84 GLN A CA 1
ATOM 662 C C . GLN A 1 84 ? 35.331 28.339 9.459 1.00 93.12 84 GLN A C 1
ATOM 664 O O . GLN A 1 84 ? 36.189 29.131 9.070 1.00 93.12 84 GLN A O 1
ATOM 669 N N . LEU A 1 85 ? 34.562 27.665 8.596 1.00 92.31 85 LEU A N 1
ATOM 670 C CA . LEU A 1 85 ? 34.668 27.822 7.141 1.00 92.31 85 LEU A CA 1
ATOM 671 C C . LEU A 1 85 ? 34.297 29.238 6.690 1.00 92.31 85 LEU A C 1
ATOM 673 O O . LEU A 1 85 ? 34.930 29.793 5.790 1.00 92.31 85 LEU A O 1
ATOM 677 N N . GLN A 1 86 ? 33.286 29.847 7.305 1.00 89.25 86 GLN A N 1
ATOM 678 C CA . GLN A 1 86 ? 32.910 31.233 7.045 1.00 89.25 86 GLN A CA 1
ATOM 679 C C . GLN A 1 86 ? 34.000 32.201 7.517 1.00 89.25 86 GLN A C 1
ATOM 681 O O . GLN A 1 86 ? 34.388 33.082 6.750 1.00 89.25 86 GLN A O 1
ATOM 686 N N . ALA A 1 87 ? 34.556 32.002 8.714 1.00 88.56 87 ALA A N 1
ATOM 687 C CA . ALA A 1 87 ? 35.674 32.784 9.230 1.00 88.56 87 ALA A CA 1
ATOM 688 C C . ALA A 1 87 ? 36.931 32.636 8.354 1.00 88.56 87 ALA A C 1
ATOM 690 O O . ALA A 1 87 ? 37.596 33.629 8.071 1.00 88.56 87 ALA A O 1
ATOM 691 N N . GLN A 1 88 ? 37.218 31.434 7.841 1.00 86.19 88 GLN A N 1
ATOM 692 C CA . GLN A 1 88 ? 38.324 31.170 6.914 1.00 86.19 88 GLN A CA 1
ATOM 693 C C . GLN A 1 88 ? 38.108 31.843 5.550 1.00 86.19 88 GLN A C 1
ATOM 695 O O . GLN A 1 88 ? 39.043 32.388 4.965 1.00 86.19 88 GLN A O 1
ATOM 700 N N . ARG A 1 89 ? 36.871 31.858 5.041 1.00 86.00 89 ARG A N 1
ATOM 701 C CA . ARG A 1 89 ? 36.518 32.592 3.814 1.00 86.00 89 ARG A CA 1
ATOM 702 C C . ARG A 1 89 ? 36.613 34.104 4.002 1.00 86.00 89 ARG A C 1
ATOM 704 O O . ARG A 1 89 ? 36.999 34.801 3.069 1.00 86.00 89 ARG A O 1
ATOM 711 N N . GLN A 1 90 ? 36.272 34.615 5.184 1.00 79.19 90 GLN A N 1
ATOM 712 C CA . GLN A 1 90 ? 36.384 36.037 5.509 1.00 79.19 90 GLN A CA 1
ATOM 713 C C . GLN A 1 90 ? 37.844 36.459 5.734 1.00 79.19 90 GLN A C 1
ATOM 715 O O . GLN A 1 90 ? 38.255 37.503 5.231 1.00 79.19 90 GLN A O 1
ATOM 720 N N . SER A 1 91 ? 38.657 35.631 6.398 1.00 68.31 91 SER A N 1
ATOM 721 C CA . SER A 1 91 ? 40.086 35.896 6.610 1.00 68.31 91 SER A CA 1
ATOM 722 C C . SER A 1 91 ? 40.906 35.745 5.322 1.00 68.31 91 SER A C 1
ATOM 724 O O . SER A 1 91 ? 41.769 36.580 5.048 1.00 68.31 91 SER A O 1
ATOM 726 N N . GLY A 1 92 ? 40.559 34.783 4.457 1.00 59.88 92 GLY A N 1
ATOM 727 C CA . GLY A 1 92 ? 41.117 34.631 3.107 1.00 59.88 92 GLY A CA 1
ATOM 728 C C . GLY A 1 92 ? 40.774 35.780 2.150 1.00 59.88 92 GLY A C 1
ATOM 729 O O . GLY A 1 92 ? 41.408 35.926 1.110 1.00 59.88 92 GLY A O 1
ATOM 730 N N . ARG A 1 93 ? 39.812 36.638 2.515 1.00 54.97 93 ARG A N 1
ATOM 731 C CA . ARG A 1 93 ? 39.429 37.845 1.766 1.00 54.97 93 ARG A CA 1
ATOM 732 C C . ARG A 1 93 ? 40.213 39.098 2.181 1.00 54.97 93 ARG A C 1
ATOM 734 O O . ARG A 1 93 ? 40.071 40.132 1.537 1.00 54.97 93 ARG A O 1
ATOM 741 N N . SER A 1 94 ? 41.034 39.012 3.232 1.00 47.94 94 SER A N 1
ATOM 742 C CA . SER A 1 94 ? 41.860 40.120 3.747 1.00 47.94 94 SER A CA 1
ATOM 743 C C . SER A 1 94 ? 43.313 40.090 3.236 1.00 47.94 94 SER A C 1
ATOM 745 O O . SER A 1 94 ? 44.065 41.051 3.390 1.00 47.94 94 SER A O 1
ATOM 747 N N . GLY A 1 95 ? 43.729 39.002 2.584 1.00 53.25 95 GLY A N 1
ATOM 748 C CA . GLY A 1 95 ? 45.062 38.862 2.008 1.00 53.25 95 GLY A CA 1
ATOM 749 C C . GLY A 1 95 ? 45.033 39.015 0.493 1.00 53.25 95 GLY A C 1
ATOM 750 O O . GLY A 1 95 ? 44.494 38.162 -0.194 1.00 53.25 95 GLY A O 1
ATOM 751 N N . THR A 1 96 ? 45.712 40.042 -0.014 1.00 39.47 96 THR A N 1
ATOM 752 C CA . THR A 1 96 ? 46.032 40.316 -1.429 1.00 39.47 96 THR A CA 1
ATOM 753 C C . THR A 1 96 ? 45.053 41.210 -2.199 1.00 39.47 96 THR A C 1
ATOM 755 O O . THR A 1 96 ? 43.979 40.847 -2.666 1.00 39.47 96 THR A O 1
ATOM 758 N N . LYS A 1 97 ? 45.519 42.450 -2.360 1.00 47.66 97 LYS A N 1
ATOM 759 C CA . LYS A 1 97 ? 45.121 43.398 -3.393 1.00 47.66 97 LYS A CA 1
ATOM 760 C C . LYS A 1 97 ? 45.315 42.736 -4.763 1.00 47.66 97 LYS A C 1
ATOM 762 O O . LYS A 1 97 ? 46.448 42.375 -5.076 1.00 47.66 97 LYS A O 1
ATOM 767 N N . SER A 1 98 ? 44.272 42.659 -5.589 1.00 37.88 98 SER A N 1
ATOM 768 C CA . SER A 1 98 ? 44.229 43.285 -6.926 1.00 37.88 98 SER A CA 1
ATOM 769 C C . SER A 1 98 ? 43.037 42.809 -7.763 1.00 37.88 98 SER A C 1
ATOM 771 O O . SER A 1 98 ? 42.823 41.620 -7.948 1.00 37.88 98 SER A O 1
ATOM 773 N N . ALA A 1 99 ? 42.334 43.808 -8.302 1.00 38.06 99 ALA A N 1
ATOM 774 C CA . ALA A 1 99 ? 41.656 43.848 -9.597 1.00 38.06 99 ALA A CA 1
ATOM 775 C C . ALA A 1 99 ? 40.708 42.696 -9.981 1.00 38.06 99 ALA A C 1
ATOM 777 O O . ALA A 1 99 ? 41.103 41.733 -10.629 1.00 38.06 99 ALA A O 1
ATOM 778 N N . SER A 1 100 ? 39.410 42.904 -9.754 1.00 32.38 100 SER A N 1
ATOM 779 C CA . SER A 1 100 ? 38.444 43.114 -10.849 1.00 32.38 100 SER A CA 1
ATOM 780 C C . SER A 1 100 ? 37.057 43.381 -10.272 1.00 32.38 100 SER A C 1
ATOM 782 O O . SER A 1 100 ? 36.519 42.607 -9.485 1.00 32.38 100 SER A O 1
ATOM 784 N N . ALA A 1 101 ? 36.499 44.526 -10.649 1.00 45.94 101 ALA A N 1
ATOM 785 C CA . ALA A 1 101 ? 35.135 44.910 -10.350 1.00 45.94 101 ALA A CA 1
ATOM 786 C C . ALA A 1 101 ? 34.170 44.115 -11.240 1.00 45.94 101 ALA A C 1
ATOM 788 O O . ALA A 1 101 ? 34.258 44.217 -12.460 1.00 45.94 101 ALA A O 1
ATOM 789 N N . SER A 1 102 ? 33.278 43.336 -10.623 1.00 44.03 102 SER A N 1
ATOM 790 C CA . SER A 1 102 ? 31.889 43.040 -11.032 1.00 44.03 102 SER A CA 1
ATOM 791 C C . SER A 1 102 ? 31.458 41.666 -10.507 1.00 44.03 102 SER A C 1
ATOM 793 O O . SER A 1 102 ? 31.857 40.638 -11.033 1.00 44.03 102 SER A O 1
ATOM 795 N N . ALA A 1 103 ? 30.645 41.657 -9.448 1.00 34.97 103 ALA A N 1
ATOM 796 C CA . ALA A 1 103 ? 29.595 40.661 -9.204 1.00 34.97 103 ALA A CA 1
ATOM 797 C C . ALA A 1 103 ? 28.898 41.003 -7.879 1.00 34.97 103 ALA A C 1
ATOM 799 O O . ALA A 1 103 ? 29.424 40.768 -6.791 1.00 34.97 103 ALA A O 1
ATOM 800 N N . SER A 1 104 ? 27.715 41.601 -7.992 1.00 31.91 104 SER A N 1
ATOM 801 C CA . SER A 1 104 ? 26.761 41.773 -6.897 1.00 31.91 104 SER A CA 1
ATOM 802 C C . SER A 1 104 ? 26.319 40.411 -6.326 1.00 31.91 104 SER A C 1
ATOM 804 O O . SER A 1 104 ? 26.333 39.415 -7.054 1.00 31.91 104 SER A O 1
ATOM 806 N N . PRO A 1 105 ? 25.920 40.341 -5.040 1.00 42.97 105 PRO A N 1
ATOM 807 C CA . PRO A 1 105 ? 25.582 39.090 -4.371 1.00 42.97 105 PRO A CA 1
ATOM 808 C C . PRO A 1 105 ? 24.213 38.602 -4.850 1.00 42.97 105 PRO A C 1
ATOM 810 O O . PRO A 1 105 ? 23.182 39.179 -4.508 1.00 42.97 105 PRO A O 1
ATOM 813 N N . LEU A 1 106 ? 24.204 37.553 -5.670 1.00 35.84 106 LEU A N 1
ATOM 814 C CA . LEU A 1 106 ? 22.969 36.911 -6.101 1.00 35.84 106 LEU A CA 1
ATOM 815 C C . LEU A 1 106 ? 22.384 36.053 -4.974 1.00 35.84 106 LEU A C 1
ATOM 817 O O . LEU A 1 106 ? 23.067 35.245 -4.345 1.00 35.84 106 LEU A O 1
ATOM 821 N N . HIS A 1 107 ? 21.091 36.285 -4.760 1.00 33.34 107 HIS A N 1
ATOM 822 C CA . HIS A 1 107 ? 20.127 35.473 -4.035 1.00 33.34 107 HIS A CA 1
ATOM 823 C C . HIS A 1 107 ? 20.310 33.967 -4.280 1.00 33.34 107 HIS A C 1
ATOM 825 O O . HIS A 1 107 ? 20.412 33.514 -5.417 1.00 33.34 107 HIS A O 1
ATOM 831 N N . THR A 1 108 ? 20.248 33.176 -3.208 1.00 35.88 108 THR A N 1
ATOM 832 C CA . THR A 1 108 ? 20.102 31.717 -3.255 1.00 35.88 108 THR A CA 1
ATOM 833 C C . THR A 1 108 ? 18.624 31.363 -3.428 1.00 35.88 108 THR A C 1
ATOM 835 O O . THR A 1 108 ? 17.974 30.885 -2.502 1.00 35.88 108 THR A O 1
ATOM 838 N N . SER A 1 109 ? 18.061 31.671 -4.588 1.00 44.72 109 SER A N 1
ATOM 839 C CA . SER A 1 109 ? 16.717 31.238 -4.974 1.00 44.72 109 SER A CA 1
ATOM 840 C C . SER A 1 109 ? 16.614 31.319 -6.493 1.00 44.72 109 SER A C 1
ATOM 842 O O . SER A 1 109 ? 16.077 32.290 -7.005 1.00 44.72 109 SER A O 1
ATOM 844 N N . ASP A 1 110 ? 17.281 30.382 -7.171 1.00 38.44 110 ASP A N 1
ATOM 845 C CA . ASP A 1 110 ? 17.028 29.956 -8.561 1.00 38.44 110 ASP A CA 1
ATOM 846 C C . ASP A 1 110 ? 18.108 28.959 -9.005 1.00 38.44 110 ASP A C 1
ATOM 848 O O . ASP A 1 110 ? 18.936 29.221 -9.873 1.00 38.44 110 ASP A O 1
ATOM 852 N N . LEU A 1 111 ? 18.120 27.784 -8.375 1.00 44.50 111 LEU A N 1
ATOM 853 C CA . LEU A 1 111 ? 18.715 26.587 -8.974 1.00 44.50 111 LEU A CA 1
ATOM 854 C C . LEU A 1 111 ? 17.758 25.401 -8.816 1.00 44.50 111 LEU A C 1
ATOM 856 O O . LEU A 1 111 ? 18.170 24.297 -8.478 1.00 44.50 111 LEU A O 1
ATOM 860 N N . ASP A 1 112 ? 16.482 25.630 -9.125 1.00 43.00 112 ASP A N 1
ATOM 861 C CA . ASP A 1 112 ? 15.622 24.580 -9.671 1.00 43.00 112 ASP A CA 1
ATOM 862 C C . ASP A 1 112 ? 15.885 24.507 -11.180 1.00 43.00 112 ASP A C 1
ATOM 864 O O . ASP A 1 112 ? 15.064 24.866 -12.021 1.00 43.00 112 ASP A O 1
ATOM 868 N N . PHE A 1 113 ? 17.096 24.069 -11.532 1.00 33.78 113 PHE A N 1
ATOM 869 C CA . PHE A 1 113 ? 17.367 23.613 -12.884 1.00 33.78 113 PHE A CA 1
ATOM 870 C C . PHE A 1 113 ? 16.875 22.171 -12.970 1.00 33.78 113 PHE A C 1
ATOM 872 O O . PHE A 1 113 ? 17.483 21.248 -12.420 1.00 33.78 113 PHE A O 1
ATOM 879 N N . TYR A 1 114 ? 15.765 21.993 -13.682 1.00 39.84 114 TYR A N 1
ATOM 880 C CA . TYR A 1 114 ? 15.485 20.776 -14.428 1.00 39.84 114 TYR A CA 1
ATOM 881 C C . TYR A 1 114 ? 16.773 20.345 -15.143 1.00 39.84 114 TYR A C 1
ATOM 883 O O . TYR A 1 114 ? 17.156 20.919 -16.157 1.00 39.84 114 TYR A O 1
ATOM 891 N N . SER A 1 115 ? 17.465 19.355 -14.587 1.00 36.16 115 SER A N 1
ATOM 892 C CA . SER A 1 115 ? 18.543 18.643 -15.269 1.00 36.16 115 SER A CA 1
ATOM 893 C C . SER A 1 115 ? 18.109 17.194 -15.425 1.00 36.16 115 SER A C 1
ATOM 895 O O . SER A 1 115 ? 18.636 16.253 -14.832 1.00 36.16 115 SER A O 1
ATOM 897 N N . GLU A 1 116 ? 17.053 17.043 -16.215 1.00 40.56 116 GLU A N 1
ATOM 898 C CA . GLU A 1 116 ? 16.611 15.793 -16.810 1.00 40.56 116 GLU A CA 1
ATOM 899 C C . GLU A 1 116 ? 17.578 15.450 -17.952 1.00 40.56 116 GLU A C 1
ATOM 901 O O . GLU A 1 116 ? 17.239 15.563 -19.121 1.00 40.56 116 GLU A O 1
ATOM 906 N N . SER A 1 117 ? 18.847 15.178 -17.628 1.00 44.12 117 SER A N 1
ATOM 907 C CA . SER A 1 117 ? 19.850 14.559 -18.517 1.00 44.12 117 SER A CA 1
ATOM 908 C C . SER A 1 117 ? 21.246 14.627 -17.899 1.00 44.12 117 SER A C 1
ATOM 910 O O . SER A 1 117 ? 22.157 15.262 -18.413 1.00 44.12 117 SER A O 1
ATOM 912 N N . GLU A 1 118 ? 21.477 13.883 -16.822 1.00 33.72 118 GLU A N 1
ATOM 913 C CA . GLU A 1 118 ? 22.838 13.416 -16.585 1.00 33.72 118 GLU A CA 1
ATOM 914 C C . GLU A 1 118 ? 22.790 12.049 -15.925 1.00 33.72 118 GLU A C 1
ATOM 916 O O . GLU A 1 118 ? 22.507 11.895 -14.738 1.00 33.72 118 GLU A O 1
ATOM 921 N N . SER A 1 119 ? 23.068 11.030 -16.735 1.00 40.22 119 SER A N 1
ATOM 922 C CA . SER A 1 119 ? 23.604 9.763 -16.263 1.00 40.22 119 SER A CA 1
ATOM 923 C C . SER A 1 119 ? 24.822 10.084 -15.395 1.00 40.22 119 SER A C 1
ATOM 925 O O . SER A 1 119 ? 25.942 10.145 -15.907 1.00 40.22 119 SER A O 1
ATOM 927 N N . ARG A 1 120 ? 24.606 10.318 -14.093 1.00 45.09 120 ARG A N 1
ATOM 928 C CA . ARG A 1 120 ? 25.655 10.502 -13.092 1.00 45.09 120 ARG A CA 1
ATOM 929 C C . ARG A 1 120 ? 26.470 9.218 -13.069 1.00 45.09 120 ARG A C 1
ATOM 931 O O . ARG A 1 120 ? 26.165 8.266 -12.357 1.00 45.09 120 ARG A O 1
ATOM 938 N N . ARG A 1 121 ? 27.504 9.171 -13.907 1.00 46.91 121 ARG A N 1
ATOM 939 C CA . ARG A 1 121 ? 28.560 8.170 -13.831 1.00 46.91 121 ARG A CA 1
ATOM 940 C C . ARG A 1 121 ? 29.301 8.444 -12.538 1.00 46.91 121 ARG A C 1
ATOM 942 O O . ARG A 1 121 ? 30.197 9.275 -12.480 1.00 46.91 121 ARG A O 1
ATOM 949 N N . PHE A 1 122 ? 28.864 7.779 -11.482 1.00 53.28 122 PHE A N 1
ATOM 950 C CA . PHE A 1 122 ? 29.532 7.842 -10.201 1.00 53.28 122 PHE A CA 1
ATOM 951 C C . PHE A 1 122 ? 30.889 7.148 -10.305 1.00 53.28 122 PHE A C 1
ATOM 953 O O . PHE A 1 122 ? 30.993 6.029 -10.810 1.00 53.28 122 PHE A O 1
ATOM 960 N N . HIS A 1 123 ? 31.937 7.835 -9.863 1.00 50.16 123 HIS A N 1
ATOM 961 C CA . HIS A 1 123 ? 33.274 7.269 -9.739 1.00 50.16 123 HIS A CA 1
ATOM 962 C C . HIS A 1 123 ? 33.462 6.759 -8.302 1.00 50.16 123 HIS A C 1
ATOM 964 O O . HIS A 1 123 ? 33.191 7.517 -7.367 1.00 50.16 123 HIS A O 1
ATOM 970 N N . PRO A 1 124 ? 33.882 5.496 -8.100 1.00 50.06 124 PRO A N 1
ATOM 971 C CA . PRO A 1 124 ? 34.159 4.959 -6.771 1.00 50.06 124 PRO A CA 1
ATOM 972 C C . PRO A 1 124 ? 35.285 5.735 -6.082 1.00 50.06 124 PRO A C 1
ATOM 974 O O . PRO A 1 124 ? 36.318 6.026 -6.686 1.00 50.06 124 PRO A O 1
ATOM 977 N N . THR A 1 125 ? 35.111 6.040 -4.799 1.00 47.22 125 THR A N 1
ATOM 978 C CA . THR A 1 125 ? 36.020 6.865 -3.985 1.00 47.22 125 THR A CA 1
ATOM 979 C C . THR A 1 125 ? 37.206 6.065 -3.424 1.00 47.22 125 THR A C 1
ATOM 981 O O . THR A 1 125 ? 37.465 6.085 -2.221 1.00 47.22 125 THR A O 1
ATOM 984 N N . SER A 1 126 ? 37.922 5.321 -4.270 1.00 47.62 126 SER A N 1
ATOM 985 C CA . SER A 1 126 ? 39.127 4.578 -3.864 1.00 47.62 126 SER A CA 1
ATOM 986 C C . SER A 1 126 ? 40.410 5.339 -4.253 1.00 47.62 126 SER A C 1
ATOM 988 O O . SER A 1 126 ? 40.561 5.646 -5.433 1.00 47.62 126 SER A O 1
ATOM 990 N N . PRO A 1 127 ? 41.376 5.593 -3.338 1.00 53.78 127 PRO A N 1
ATOM 991 C CA . PRO A 1 127 ? 42.588 6.375 -3.639 1.00 53.78 127 PRO A CA 1
ATOM 992 C C . PRO A 1 127 ? 43.716 5.600 -4.339 1.00 53.78 127 PRO A C 1
ATOM 994 O O . PRO A 1 127 ? 44.796 6.149 -4.532 1.00 53.78 127 PRO A O 1
ATOM 997 N N . LEU A 1 128 ? 43.527 4.321 -4.674 1.00 47.78 128 LEU A N 1
ATOM 998 C CA . LEU A 1 128 ? 44.611 3.483 -5.183 1.00 47.78 128 LEU A CA 1
ATOM 999 C C . LEU A 1 128 ? 44.144 2.662 -6.385 1.00 47.78 128 LEU A C 1
ATOM 1001 O O . LEU A 1 128 ? 43.728 1.515 -6.234 1.00 47.78 128 LEU A O 1
ATOM 1005 N N . ARG A 1 129 ? 44.198 3.312 -7.557 1.00 47.69 129 ARG A N 1
ATOM 1006 C CA . ARG A 1 129 ? 44.522 2.795 -8.903 1.00 47.69 129 ARG A CA 1
ATOM 1007 C C . ARG A 1 129 ? 43.694 3.504 -9.979 1.00 47.69 129 ARG A C 1
ATOM 1009 O O . ARG A 1 129 ? 42.474 3.604 -9.883 1.00 47.69 129 ARG A O 1
ATOM 1016 N N . ASP A 1 130 ? 44.386 3.950 -11.023 1.00 41.09 130 ASP A N 1
ATOM 1017 C CA . ASP A 1 130 ? 43.797 4.527 -12.225 1.00 41.09 130 ASP A CA 1
ATOM 1018 C C . ASP A 1 130 ? 42.927 3.498 -12.959 1.00 41.09 130 ASP A C 1
ATOM 1020 O O . ASP A 1 130 ? 43.404 2.460 -13.415 1.00 41.09 130 ASP A O 1
ATOM 1024 N N . TYR A 1 131 ? 41.647 3.824 -13.146 1.00 50.75 131 TYR A N 1
ATOM 1025 C CA . TYR A 1 131 ? 40.688 3.065 -13.962 1.00 50.75 131 TYR A CA 1
ATOM 1026 C C . TYR A 1 131 ? 40.947 3.182 -15.477 1.00 50.75 131 TYR A C 1
ATOM 1028 O O . TYR A 1 131 ? 40.082 2.865 -16.295 1.00 50.75 131 TYR A O 1
ATOM 1036 N N . ARG A 1 132 ? 42.128 3.652 -15.892 1.00 41.34 132 ARG A N 1
ATOM 1037 C CA . ARG A 1 132 ? 42.502 3.780 -17.300 1.00 41.34 132 ARG A CA 1
ATOM 1038 C C . ARG A 1 132 ? 43.347 2.575 -17.704 1.00 41.34 132 ARG A C 1
ATOM 1040 O O . ARG A 1 132 ? 44.567 2.646 -17.752 1.00 41.34 132 ARG A O 1
ATOM 1047 N N . GLY A 1 133 ? 42.676 1.475 -18.027 1.00 43.78 133 GLY A N 1
ATOM 1048 C CA . GLY A 1 133 ? 43.285 0.380 -18.781 1.00 43.78 133 GLY A CA 1
ATOM 1049 C C . GLY A 1 133 ? 43.119 -0.987 -18.140 1.00 43.78 133 GLY A C 1
ATOM 1050 O O . GLY A 1 133 ? 43.979 -1.434 -17.389 1.00 43.78 133 GLY A O 1
ATOM 1051 N N . SER A 1 134 ? 42.034 -1.675 -18.491 1.00 32.88 134 SER A N 1
ATOM 1052 C CA . SER A 1 134 ? 41.985 -3.127 -18.728 1.00 32.88 134 SER A CA 1
ATOM 1053 C C . SER A 1 134 ? 40.601 -3.499 -19.277 1.00 32.88 134 SER A C 1
ATOM 1055 O O . SER A 1 134 ? 39.632 -2.795 -18.991 1.00 32.88 134 SER A O 1
ATOM 1057 N N . PRO A 1 135 ? 40.524 -4.527 -20.139 1.00 39.59 135 PRO A N 1
ATOM 1058 C CA . PRO A 1 135 ? 39.561 -4.612 -21.231 1.00 39.59 135 PRO A CA 1
ATOM 1059 C C . PRO A 1 135 ? 38.152 -4.924 -20.736 1.00 39.59 135 PRO A C 1
ATOM 1061 O O . PRO A 1 135 ? 37.976 -5.451 -19.637 1.00 39.59 135 PRO A O 1
ATOM 1064 N N . GLU A 1 136 ? 37.169 -4.614 -21.583 1.00 45.78 136 GLU A N 1
ATOM 1065 C CA . GLU A 1 136 ? 35.764 -5.005 -21.472 1.00 45.78 136 GLU A CA 1
ATOM 1066 C C . GLU A 1 136 ? 35.602 -6.404 -20.865 1.00 45.78 136 GLU A C 1
ATOM 1068 O O . GLU A 1 136 ? 35.640 -7.431 -21.541 1.00 45.78 136 GLU A O 1
ATOM 1073 N N . ARG A 1 137 ? 35.396 -6.459 -19.550 1.00 40.12 137 ARG A N 1
ATOM 1074 C CA . ARG A 1 137 ? 34.867 -7.645 -18.893 1.00 40.12 137 ARG A CA 1
ATOM 1075 C C . ARG A 1 137 ? 33.366 -7.481 -18.821 1.00 40.12 137 ARG A C 1
ATOM 1077 O O . ARG A 1 137 ? 32.816 -6.914 -17.880 1.00 40.12 137 ARG A O 1
ATOM 1084 N N . THR A 1 138 ? 32.730 -8.003 -19.861 1.00 42.34 138 THR A N 1
ATOM 1085 C CA . THR A 1 138 ? 31.344 -8.458 -19.908 1.00 42.34 138 THR A CA 1
ATOM 1086 C C . THR A 1 138 ? 30.890 -8.904 -18.517 1.00 42.34 138 THR A C 1
ATOM 1088 O O . THR A 1 138 ? 31.325 -9.944 -18.013 1.00 42.34 138 THR A O 1
ATOM 1091 N N . ARG A 1 139 ? 30.029 -8.111 -17.869 1.00 42.75 139 ARG A N 1
ATOM 1092 C CA . ARG A 1 139 ? 29.375 -8.484 -16.610 1.00 42.75 139 ARG A CA 1
ATOM 1093 C C . ARG A 1 139 ? 28.425 -9.654 -16.883 1.00 42.75 139 ARG A C 1
ATOM 1095 O O . ARG A 1 139 ? 27.247 -9.458 -17.155 1.00 42.75 139 ARG A O 1
ATOM 1102 N N . ARG A 1 140 ? 28.943 -10.883 -16.838 1.00 38.06 140 ARG A N 1
ATOM 1103 C CA . ARG A 1 140 ? 28.126 -12.094 -16.718 1.00 38.06 140 ARG A CA 1
ATOM 1104 C C . ARG A 1 140 ? 27.839 -12.332 -15.242 1.00 38.06 140 ARG A C 1
ATOM 1106 O O . ARG A 1 140 ? 28.718 -12.746 -14.489 1.00 38.06 140 ARG A O 1
ATOM 1113 N N . SER A 1 141 ? 26.599 -12.074 -14.845 1.00 44.25 141 SER A N 1
ATOM 1114 C CA . SER A 1 141 ? 26.038 -12.493 -13.564 1.00 44.25 141 SER A CA 1
ATOM 1115 C C . SER A 1 141 ? 25.973 -14.022 -13.517 1.00 44.25 141 SER A C 1
ATOM 1117 O O . SER A 1 141 ? 25.024 -14.626 -14.008 1.00 44.25 141 SER A O 1
ATOM 1119 N N . HIS A 1 142 ? 26.997 -14.666 -12.957 1.00 40.03 142 HIS A N 1
ATOM 1120 C CA . HIS A 1 142 ? 26.953 -16.087 -12.623 1.00 40.03 142 HIS A CA 1
ATOM 1121 C C . HIS A 1 142 ? 26.608 -16.246 -11.138 1.00 40.03 142 HIS A C 1
ATOM 1123 O O . HIS A 1 142 ? 27.472 -16.132 -10.275 1.00 40.03 142 HIS A O 1
ATOM 1129 N N . SER A 1 143 ? 25.344 -16.554 -10.844 1.00 42.72 143 SER A N 1
ATOM 1130 C CA . SER A 1 143 ? 24.862 -16.992 -9.528 1.00 42.72 143 SER A CA 1
ATOM 1131 C C . SER A 1 143 ? 25.133 -18.488 -9.309 1.00 42.72 143 SER A C 1
ATOM 1133 O O . SER A 1 143 ? 24.218 -19.279 -9.089 1.00 42.72 143 SER A O 1
ATOM 1135 N N . SER A 1 144 ? 26.395 -18.905 -9.419 1.00 42.44 144 SER A N 1
ATOM 1136 C CA . SER A 1 144 ? 26.816 -20.260 -9.053 1.00 42.44 144 SER A CA 1
ATOM 1137 C C . SER A 1 144 ? 27.765 -20.151 -7.869 1.00 42.44 144 SER A C 1
ATOM 1139 O O . SER A 1 144 ? 28.926 -19.778 -8.030 1.00 42.44 144 SER A O 1
ATOM 1141 N N . VAL A 1 145 ? 27.255 -20.441 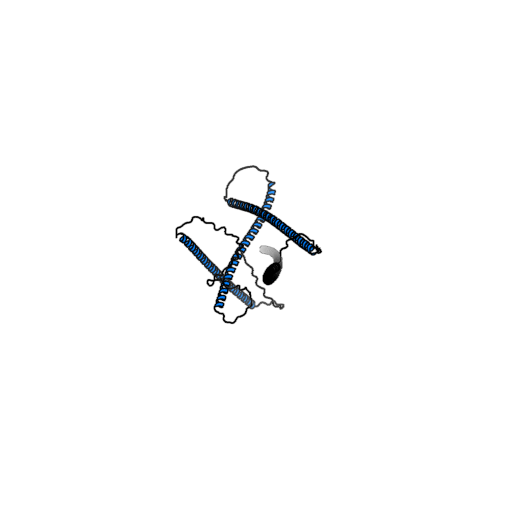-6.669 1.00 49.88 145 VAL A N 1
ATOM 1142 C CA . VAL A 1 145 ? 28.074 -20.592 -5.461 1.00 49.88 145 VAL A CA 1
ATOM 1143 C C . VAL A 1 145 ? 28.941 -21.832 -5.661 1.00 49.88 145 VAL A C 1
ATOM 1145 O O . VAL A 1 145 ? 28.511 -22.958 -5.429 1.00 49.88 145 VAL A O 1
ATOM 1148 N N . ARG A 1 146 ? 30.160 -21.631 -6.164 1.00 52.94 146 ARG A N 1
ATOM 1149 C CA . ARG A 1 146 ? 31.221 -22.636 -6.123 1.00 52.94 146 ARG A CA 1
ATOM 1150 C C . ARG A 1 146 ? 32.146 -22.279 -4.971 1.00 52.94 146 ARG A C 1
ATOM 1152 O O . ARG A 1 146 ? 32.804 -21.242 -5.019 1.00 52.94 146 ARG A O 1
ATOM 1159 N N . PHE A 1 147 ? 32.216 -23.145 -3.967 1.00 46.00 147 PHE A N 1
ATOM 1160 C CA . PHE A 1 147 ? 33.281 -23.097 -2.972 1.00 46.00 147 PHE A CA 1
ATOM 1161 C C . PHE A 1 147 ? 34.592 -23.450 -3.683 1.00 46.00 147 PHE A C 1
ATOM 1163 O O . PHE A 1 147 ? 34.834 -24.602 -4.037 1.00 46.00 147 PHE A O 1
ATOM 1170 N N . LYS A 1 148 ? 35.400 -22.432 -3.995 1.00 50.41 148 LYS A N 1
ATOM 1171 C CA . LYS A 1 148 ? 36.786 -22.631 -4.417 1.00 50.41 148 LYS A CA 1
ATOM 1172 C C . LYS A 1 148 ? 37.637 -22.785 -3.163 1.00 50.41 148 LYS A C 1
ATOM 1174 O O . LYS A 1 148 ? 38.068 -21.791 -2.588 1.00 50.41 148 LYS A O 1
ATOM 1179 N N . ASP A 1 149 ? 37.917 -24.025 -2.789 1.00 56.06 149 ASP A N 1
ATOM 1180 C CA . ASP A 1 149 ? 39.055 -24.329 -1.927 1.00 56.06 149 ASP A CA 1
ATOM 1181 C C . ASP A 1 149 ? 40.329 -24.304 -2.772 1.00 56.06 149 ASP A C 1
ATOM 1183 O O . ASP A 1 149 ? 40.713 -25.300 -3.379 1.00 56.06 149 ASP A O 1
ATOM 1187 N N . ALA A 1 150 ? 40.965 -23.136 -2.849 1.00 54.16 150 ALA A N 1
ATOM 1188 C CA . ALA A 1 150 ? 42.379 -23.005 -3.184 1.00 54.16 150 ALA A CA 1
ATOM 1189 C C . ALA A 1 150 ? 42.833 -21.565 -2.925 1.00 54.16 150 ALA A C 1
ATOM 1191 O O . ALA A 1 150 ? 42.499 -20.667 -3.689 1.00 54.16 150 ALA A O 1
ATOM 1192 N N . ARG A 1 151 ? 43.675 -21.350 -1.908 1.00 61.47 151 ARG A N 1
ATOM 1193 C CA . ARG A 1 151 ? 44.872 -20.540 -2.170 1.00 61.47 151 ARG A CA 1
ATOM 1194 C C . ARG A 1 151 ? 44.666 -19.068 -2.544 1.00 61.47 151 ARG A C 1
ATOM 1196 O O . ARG A 1 151 ? 45.445 -18.647 -3.389 1.00 61.47 151 ARG A O 1
ATOM 1203 N N . LEU A 1 152 ? 43.669 -18.334 -2.026 1.00 59.34 152 LEU A N 1
ATOM 1204 C CA . LEU A 1 152 ? 43.432 -16.932 -2.431 1.00 59.34 152 LEU A CA 1
ATOM 1205 C C . LEU A 1 152 ? 44.747 -16.139 -2.379 1.00 59.34 152 LEU A C 1
ATOM 1207 O O . LEU A 1 152 ? 45.373 -16.032 -1.320 1.00 59.34 152 LEU A O 1
ATOM 1211 N N . THR A 1 153 ? 45.191 -15.621 -3.522 1.00 70.75 153 THR A N 1
ATOM 1212 C CA . THR A 1 153 ? 46.380 -14.766 -3.585 1.00 70.75 153 THR A CA 1
ATOM 1213 C C . THR A 1 153 ? 46.047 -13.408 -2.959 1.00 70.75 153 THR A C 1
ATOM 1215 O O . THR A 1 153 ? 44.889 -12.983 -2.953 1.00 70.75 153 THR A O 1
ATOM 1218 N N . GLY A 1 154 ? 47.040 -12.703 -2.402 1.00 70.50 154 GLY A N 1
ATOM 1219 C CA . GLY A 1 154 ? 46.807 -11.422 -1.712 1.00 70.50 154 GLY A CA 1
ATOM 1220 C C . GLY A 1 154 ? 46.042 -10.397 -2.563 1.00 70.50 154 GLY A C 1
ATOM 1221 O O . GLY A 1 154 ? 45.207 -9.657 -2.051 1.00 70.50 154 GLY A O 1
ATOM 1222 N N . GLU A 1 155 ? 46.235 -10.420 -3.882 1.00 71.44 155 GLU A N 1
ATOM 1223 C CA . GLU A 1 155 ? 45.551 -9.549 -4.847 1.00 71.44 155 GLU A CA 1
ATOM 1224 C C . GLU A 1 155 ? 44.041 -9.833 -4.968 1.00 71.44 155 GLU A C 1
ATOM 1226 O O . GLU A 1 155 ? 43.236 -8.901 -5.073 1.00 71.44 155 GLU A O 1
ATOM 1231 N N . GLU A 1 156 ? 43.622 -11.099 -4.894 1.00 75.38 156 GLU A N 1
ATOM 1232 C CA . GLU A 1 156 ? 42.204 -11.486 -4.909 1.00 75.38 156 GLU A CA 1
ATOM 1233 C C . GLU A 1 156 ? 41.504 -11.071 -3.609 1.00 75.38 156 GLU A C 1
ATOM 1235 O O . GLU A 1 156 ? 40.363 -10.604 -3.633 1.00 75.38 156 GLU A O 1
ATOM 1240 N N . ILE A 1 157 ? 42.216 -11.155 -2.480 1.00 78.25 157 ILE A N 1
ATOM 1241 C CA . ILE A 1 157 ? 41.740 -10.697 -1.169 1.00 78.25 157 ILE A CA 1
ATOM 1242 C C . ILE A 1 157 ? 41.555 -9.172 -1.171 1.00 78.25 157 ILE A C 1
ATOM 1244 O O . ILE A 1 157 ? 40.522 -8.673 -0.722 1.00 78.25 157 ILE A O 1
ATOM 1248 N N . HIS A 1 158 ? 42.496 -8.413 -1.739 1.00 79.50 158 HIS A N 1
ATOM 1249 C CA . HIS A 1 158 ? 42.357 -6.959 -1.882 1.00 79.50 158 HIS A CA 1
ATOM 1250 C C . HIS A 1 158 ? 41.194 -6.566 -2.799 1.00 79.50 158 HIS A C 1
ATOM 1252 O O . HIS A 1 158 ? 40.441 -5.651 -2.464 1.00 79.50 158 HIS A O 1
ATOM 1258 N N . THR A 1 159 ? 40.990 -7.298 -3.895 1.00 81.50 159 THR A N 1
ATOM 1259 C CA . THR A 1 159 ? 39.851 -7.090 -4.803 1.00 81.50 159 THR A CA 1
ATOM 1260 C C . THR A 1 159 ? 38.520 -7.372 -4.099 1.00 81.50 159 THR A C 1
ATOM 1262 O O . THR A 1 159 ? 37.566 -6.604 -4.232 1.00 81.50 159 THR A O 1
ATOM 1265 N N . LEU A 1 160 ? 38.455 -8.430 -3.282 1.00 81.50 160 LEU A N 1
ATOM 1266 C CA . LEU A 1 160 ? 37.280 -8.742 -2.470 1.00 81.50 160 LEU A CA 1
ATOM 1267 C C . LEU A 1 160 ? 37.006 -7.638 -1.441 1.00 81.50 160 LEU A C 1
ATOM 1269 O O . LEU A 1 160 ? 35.884 -7.143 -1.361 1.00 81.50 160 LEU A O 1
ATOM 1273 N N . HIS A 1 161 ? 38.017 -7.198 -0.692 1.00 82.69 161 HIS A N 1
ATOM 1274 C CA . HIS A 1 161 ? 37.854 -6.111 0.277 1.00 82.69 161 HIS A CA 1
ATOM 1275 C C . HIS A 1 161 ? 37.431 -4.795 -0.376 1.00 82.69 161 HIS A C 1
ATOM 1277 O O . HIS A 1 161 ? 36.631 -4.066 0.208 1.00 82.69 161 HIS A O 1
ATOM 1283 N N . GLN A 1 162 ? 37.925 -4.506 -1.580 1.00 80.00 162 GLN A N 1
ATOM 1284 C CA . GLN A 1 162 ? 37.493 -3.348 -2.352 1.00 80.00 162 GLN A CA 1
ATOM 1285 C C . GLN A 1 162 ? 36.024 -3.477 -2.760 1.00 80.00 162 GLN A C 1
ATOM 1287 O O . GLN A 1 162 ? 35.240 -2.589 -2.448 1.00 80.00 162 GLN A O 1
ATOM 1292 N N . SER A 1 163 ? 35.613 -4.627 -3.305 1.00 80.56 163 SER A N 1
ATOM 1293 C CA . SER A 1 163 ? 34.208 -4.870 -3.661 1.00 80.56 163 SER A CA 1
ATOM 1294 C C . SER A 1 163 ? 33.256 -4.775 -2.462 1.00 80.56 163 SER A C 1
ATOM 1296 O O . SER A 1 163 ? 32.147 -4.267 -2.591 1.00 80.56 163 SER A O 1
ATOM 1298 N N . LEU A 1 164 ? 33.697 -5.201 -1.272 1.00 80.94 164 LEU A N 1
ATOM 1299 C CA . LEU A 1 164 ? 32.918 -5.088 -0.039 1.00 80.94 164 LEU A CA 1
ATOM 1300 C C . LEU A 1 164 ? 32.823 -3.639 0.456 1.00 80.94 164 LEU A C 1
ATOM 1302 O O . LEU A 1 164 ? 31.781 -3.241 0.976 1.00 80.94 164 LEU A O 1
ATOM 1306 N N . ARG A 1 165 ? 33.886 -2.840 0.298 1.00 81.44 165 ARG A N 1
ATOM 1307 C CA . ARG A 1 165 ? 33.855 -1.403 0.612 1.00 81.44 165 ARG A CA 1
ATOM 1308 C C . ARG A 1 165 ? 32.960 -0.639 -0.353 1.00 81.44 165 ARG A C 1
ATOM 1310 O O . ARG A 1 165 ? 32.161 0.170 0.108 1.00 81.44 165 ARG A O 1
ATOM 1317 N N . ASP A 1 166 ? 33.057 -0.934 -1.644 1.00 81.50 166 ASP A N 1
ATOM 1318 C CA . ASP A 1 166 ? 32.229 -0.316 -2.676 1.00 81.50 166 ASP A CA 1
ATOM 1319 C C . ASP A 1 166 ? 30.756 -0.678 -2.464 1.00 81.50 166 ASP A C 1
ATOM 1321 O O . ASP A 1 166 ? 29.916 0.212 -2.410 1.00 81.50 166 ASP A O 1
ATOM 1325 N N . LEU A 1 167 ? 30.443 -1.950 -2.186 1.00 87.50 167 LEU A N 1
ATOM 1326 C CA . LEU A 1 167 ? 29.079 -2.375 -1.866 1.00 87.50 167 LEU A CA 1
ATOM 1327 C C . LEU A 1 167 ? 28.530 -1.675 -0.616 1.00 87.50 167 LEU A C 1
ATOM 1329 O O . LEU A 1 167 ? 27.382 -1.240 -0.604 1.00 87.50 167 LEU A O 1
ATOM 1333 N N . ARG A 1 168 ? 29.336 -1.545 0.444 1.00 78.56 168 ARG A N 1
ATOM 1334 C CA . ARG A 1 168 ? 28.922 -0.843 1.669 1.00 78.56 168 ARG A CA 1
ATOM 1335 C C . ARG A 1 168 ? 28.712 0.655 1.424 1.00 78.56 168 ARG A C 1
ATOM 1337 O O . ARG A 1 168 ? 27.808 1.242 2.018 1.00 78.56 168 ARG A O 1
ATOM 1344 N N . SER A 1 169 ? 29.528 1.260 0.560 1.00 79.25 169 SER A N 1
ATOM 1345 C CA . SER A 1 169 ? 29.362 2.647 0.119 1.00 79.25 169 SER A CA 1
ATOM 1346 C C . SER A 1 169 ? 28.077 2.810 -0.693 1.00 79.25 169 SER A C 1
ATOM 1348 O O . SER A 1 169 ? 27.265 3.673 -0.371 1.00 79.25 169 SER A O 1
ATOM 1350 N N . ASP A 1 170 ? 27.826 1.929 -1.661 1.00 81.00 170 ASP A N 1
ATOM 1351 C CA . ASP A 1 170 ? 26.608 1.925 -2.472 1.00 81.00 170 ASP A CA 1
ATOM 1352 C C . ASP A 1 170 ? 25.353 1.713 -1.616 1.00 81.00 170 ASP A C 1
ATOM 1354 O O . ASP A 1 170 ? 24.346 2.380 -1.834 1.00 81.00 170 ASP A O 1
ATOM 1358 N N . GLN A 1 171 ? 25.413 0.860 -0.589 1.00 87.25 171 GLN A N 1
ATOM 1359 C CA . GLN A 1 171 ? 24.318 0.679 0.370 1.00 87.25 171 GLN A CA 1
ATOM 1360 C C . GLN A 1 171 ? 24.011 1.954 1.165 1.00 87.25 171 GLN A C 1
ATOM 1362 O O . GLN A 1 171 ? 22.841 2.296 1.323 1.00 87.25 171 GLN A O 1
ATOM 1367 N N . HIS A 1 172 ? 25.032 2.676 1.643 1.00 81.06 172 HIS A N 1
ATOM 1368 C CA . HIS A 1 172 ? 24.827 3.971 2.307 1.00 81.06 172 HIS A CA 1
ATOM 1369 C C . HIS A 1 172 ? 24.229 5.004 1.351 1.00 81.06 172 HIS A C 1
ATOM 1371 O O . HIS A 1 172 ? 23.284 5.703 1.698 1.00 81.06 172 HIS A O 1
ATOM 1377 N N . ARG A 1 173 ? 24.731 5.060 0.117 1.00 83.12 173 ARG A N 1
ATOM 1378 C CA . ARG A 1 173 ? 24.253 6.011 -0.890 1.00 83.12 173 ARG A CA 1
ATOM 1379 C C . ARG A 1 173 ? 22.817 5.727 -1.318 1.00 83.12 173 ARG A C 1
ATOM 1381 O O . ARG A 1 173 ? 22.034 6.661 -1.440 1.00 83.12 173 ARG A O 1
ATOM 1388 N N . LEU A 1 174 ? 22.458 4.454 -1.473 1.00 89.69 174 LEU A N 1
ATOM 1389 C CA . LEU A 1 174 ? 21.084 4.039 -1.741 1.00 89.69 174 LEU A CA 1
ATOM 1390 C C . LEU A 1 174 ? 20.157 4.386 -0.571 1.00 89.69 174 LEU A C 1
ATOM 1392 O O . LEU A 1 174 ? 19.027 4.806 -0.801 1.00 89.69 174 LEU A O 1
ATOM 1396 N N . ALA A 1 175 ? 20.625 4.245 0.672 1.00 86.12 175 ALA A N 1
ATOM 1397 C CA . ALA A 1 175 ? 19.865 4.664 1.846 1.00 86.12 175 ALA A CA 1
ATOM 1398 C C . ALA A 1 175 ? 19.625 6.185 1.853 1.00 86.12 175 ALA A C 1
ATOM 1400 O O . ALA A 1 175 ? 18.508 6.621 2.125 1.00 86.12 175 ALA A O 1
ATOM 1401 N N . ASP A 1 176 ? 20.625 6.986 1.474 1.00 88.06 176 ASP A N 1
ATOM 1402 C CA . ASP A 1 176 ? 20.483 8.439 1.339 1.00 88.06 176 ASP A CA 1
ATOM 1403 C C . ASP A 1 176 ? 19.540 8.834 0.192 1.00 88.06 176 ASP A C 1
ATOM 1405 O O . ASP A 1 176 ? 18.727 9.751 0.337 1.00 88.06 176 ASP A O 1
ATOM 1409 N N . ASP A 1 177 ? 19.636 8.155 -0.955 1.00 88.62 177 ASP A N 1
ATOM 1410 C CA . ASP A 1 177 ? 18.746 8.363 -2.101 1.00 88.62 177 ASP A CA 1
ATOM 1411 C C . ASP A 1 177 ? 17.300 8.011 -1.741 1.00 88.62 177 ASP A C 1
ATOM 1413 O O . ASP A 1 177 ? 16.391 8.796 -2.014 1.00 88.62 177 ASP A O 1
ATOM 1417 N N . LEU A 1 178 ? 17.087 6.892 -1.044 1.00 91.56 178 LEU A N 1
ATOM 1418 C CA . LEU A 1 178 ? 15.779 6.496 -0.531 1.00 91.56 178 LEU A CA 1
ATOM 1419 C C . LEU A 1 178 ? 15.260 7.491 0.514 1.00 91.56 178 LEU A C 1
ATOM 1421 O O . LEU A 1 178 ? 14.085 7.844 0.489 1.00 91.56 178 LEU A O 1
ATOM 1425 N N . GLY A 1 179 ? 16.119 7.995 1.401 1.00 92.25 179 GLY A N 1
ATOM 1426 C CA . GLY A 1 179 ? 15.757 9.033 2.366 1.00 92.25 179 GLY A CA 1
ATOM 1427 C C . GLY A 1 179 ? 15.285 10.318 1.681 1.00 92.25 179 GLY A C 1
ATOM 1428 O O . GLY A 1 179 ? 14.231 10.858 2.024 1.00 92.25 179 GLY A O 1
ATOM 1429 N N . ARG A 1 180 ? 16.010 10.777 0.652 1.00 91.88 180 ARG A N 1
ATOM 1430 C CA . ARG A 1 180 ? 15.599 11.918 -0.185 1.00 91.88 180 ARG A CA 1
ATOM 1431 C C . ARG A 1 180 ? 14.286 11.650 -0.919 1.00 91.88 180 ARG A C 1
ATOM 1433 O O . ARG A 1 180 ? 13.440 12.539 -0.988 1.00 91.88 180 ARG A O 1
ATOM 1440 N N . GLU A 1 181 ? 14.110 10.443 -1.444 1.00 92.81 181 GLU A N 1
ATOM 1441 C CA . GLU A 1 181 ? 12.887 10.013 -2.124 1.00 92.81 181 GLU A CA 1
ATOM 1442 C C . GLU A 1 181 ? 11.674 10.035 -1.185 1.00 92.81 181 GLU A C 1
ATOM 1444 O O . GLU A 1 181 ? 10.642 10.615 -1.518 1.00 92.81 181 GLU A O 1
ATOM 1449 N N . ILE A 1 182 ? 11.816 9.479 0.022 1.00 91.81 182 ILE A N 1
ATOM 1450 C CA . ILE A 1 182 ? 10.772 9.468 1.053 1.00 91.81 182 ILE A CA 1
ATOM 1451 C C . ILE A 1 182 ? 10.384 10.897 1.435 1.00 91.81 182 ILE A C 1
ATOM 1453 O O . ILE A 1 182 ? 9.198 11.208 1.518 1.00 91.81 182 ILE A O 1
ATOM 1457 N N . LEU A 1 183 ? 11.360 11.789 1.629 1.00 93.00 183 LEU A N 1
ATOM 1458 C CA . LEU A 1 183 ? 11.085 13.196 1.930 1.00 93.00 183 LEU A CA 1
ATOM 1459 C C . LEU A 1 183 ? 10.346 13.893 0.783 1.00 93.00 183 LEU A C 1
ATOM 1461 O O . LEU A 1 183 ? 9.389 14.628 1.034 1.00 93.00 183 LEU A O 1
ATOM 1465 N N . ARG A 1 184 ? 10.744 13.639 -0.471 1.00 95.88 184 ARG A N 1
ATOM 1466 C CA . ARG A 1 184 ? 10.062 14.193 -1.648 1.00 95.88 184 ARG A CA 1
ATOM 1467 C C . ARG A 1 184 ? 8.620 13.704 -1.733 1.00 95.88 184 ARG A C 1
ATOM 1469 O O . ARG A 1 184 ? 7.717 14.512 -1.937 1.00 95.88 184 ARG A O 1
ATOM 1476 N N . ARG A 1 185 ? 8.399 12.406 -1.513 1.00 93.88 185 ARG A N 1
ATOM 1477 C CA . ARG A 1 185 ? 7.067 11.797 -1.501 1.00 93.88 185 ARG A CA 1
ATOM 1478 C C . ARG A 1 185 ? 6.200 12.352 -0.376 1.00 93.88 185 ARG A C 1
ATOM 1480 O O . ARG A 1 185 ? 5.086 12.774 -0.643 1.00 93.88 185 ARG A O 1
ATOM 1487 N N . ASN A 1 186 ? 6.714 12.424 0.850 1.00 94.19 186 ASN A N 1
ATOM 1488 C CA . ASN A 1 186 ? 5.977 12.979 1.986 1.00 94.19 186 ASN A CA 1
ATOM 1489 C C . ASN A 1 186 ? 5.566 14.433 1.738 1.00 94.19 186 ASN A C 1
ATOM 1491 O O . ASN A 1 186 ? 4.456 14.824 2.088 1.00 94.19 186 ASN A O 1
ATOM 1495 N N . ARG A 1 187 ? 6.436 15.232 1.108 1.00 94.12 187 ARG A N 1
ATOM 1496 C CA . ARG A 1 187 ? 6.105 16.605 0.717 1.00 94.12 187 ARG A CA 1
ATOM 1497 C C . ARG A 1 187 ? 4.973 16.637 -0.312 1.00 94.12 187 ARG A C 1
ATOM 1499 O O . ARG A 1 187 ? 3.992 17.335 -0.089 1.00 94.12 187 ARG A O 1
ATOM 1506 N N . ALA A 1 188 ? 5.062 15.822 -1.362 1.00 91.31 188 ALA A N 1
ATOM 1507 C CA . ALA A 1 188 ? 3.999 15.697 -2.359 1.00 91.31 188 ALA A CA 1
ATOM 1508 C C . ALA A 1 188 ? 2.671 15.193 -1.753 1.00 91.31 188 ALA A C 1
ATOM 1510 O O . ALA A 1 188 ? 1.600 15.695 -2.089 1.00 91.31 188 ALA A O 1
ATOM 1511 N N . ASP A 1 189 ? 2.720 14.250 -0.813 1.00 94.56 189 ASP A N 1
ATOM 1512 C CA . ASP A 1 189 ? 1.543 13.723 -0.114 1.00 94.56 189 ASP A CA 1
ATOM 1513 C C . ASP A 1 189 ? 0.898 14.790 0.794 1.00 94.56 189 ASP A C 1
ATOM 1515 O O . ASP A 1 189 ? -0.326 14.880 0.883 1.00 94.56 189 ASP A O 1
ATOM 1519 N N . ILE A 1 190 ? 1.696 15.638 1.451 1.00 95.25 190 ILE A N 1
ATOM 1520 C CA . ILE A 1 190 ? 1.185 16.785 2.220 1.00 95.25 190 ILE A CA 1
ATOM 1521 C C . ILE A 1 190 ? 0.544 17.814 1.286 1.00 95.25 190 ILE A C 1
ATOM 1523 O O . ILE A 1 190 ? -0.544 18.304 1.585 1.00 95.25 190 ILE A O 1
ATOM 1527 N N . ASP A 1 191 ? 1.180 18.124 0.158 1.00 93.62 191 ASP A N 1
ATOM 1528 C CA . ASP A 1 191 ? 0.671 19.114 -0.791 1.00 93.62 191 ASP A CA 1
ATOM 1529 C C . ASP A 1 191 ? -0.633 18.641 -1.454 1.00 93.62 191 ASP A C 1
ATOM 1531 O O . ASP A 1 191 ? -1.584 19.415 -1.567 1.00 93.62 191 ASP A O 1
ATOM 1535 N N . THR A 1 192 ? -0.740 17.355 -1.801 1.00 93.06 192 THR A N 1
ATOM 1536 C CA . THR A 1 192 ? -1.989 16.764 -2.316 1.00 93.06 192 THR A CA 1
ATOM 1537 C C . THR A 1 192 ? -3.091 16.726 -1.259 1.00 93.06 192 THR A C 1
ATOM 1539 O O . THR A 1 192 ? -4.235 17.062 -1.567 1.00 93.06 192 THR A O 1
ATOM 1542 N N . ARG A 1 193 ? -2.776 16.390 0.001 1.00 94.81 193 ARG A N 1
ATOM 1543 C CA . ARG A 1 193 ? -3.743 16.478 1.111 1.00 94.81 193 ARG A CA 1
ATOM 1544 C C . ARG A 1 193 ? -4.232 17.901 1.328 1.00 94.81 193 ARG A C 1
ATOM 1546 O O . ARG A 1 193 ? -5.437 18.095 1.427 1.00 94.81 193 ARG A O 1
ATOM 1553 N N . ARG A 1 194 ? -3.328 18.883 1.334 1.00 95.31 194 ARG A N 1
ATOM 1554 C CA . ARG A 1 194 ? -3.682 20.302 1.453 1.00 95.31 194 ARG A CA 1
ATOM 1555 C C . ARG A 1 194 ? -4.548 20.759 0.279 1.00 95.31 194 ARG A C 1
ATOM 1557 O O . ARG A 1 194 ? -5.515 21.475 0.484 1.00 95.31 194 ARG A O 1
ATOM 1564 N N . ALA A 1 195 ? -4.253 20.315 -0.943 1.00 93.19 195 ALA A N 1
ATOM 1565 C CA . ALA A 1 195 ? -5.092 20.612 -2.102 1.00 93.19 195 ALA A CA 1
ATOM 1566 C C . ALA A 1 195 ? -6.509 20.025 -1.956 1.00 93.19 195 ALA A C 1
ATOM 1568 O O . ALA A 1 195 ? -7.486 20.710 -2.246 1.00 93.19 195 ALA A O 1
ATOM 1569 N N . MET A 1 196 ? -6.636 18.787 -1.463 1.00 92.81 196 MET A N 1
ATOM 1570 C CA . MET A 1 196 ? -7.942 18.178 -1.179 1.00 92.81 196 MET A CA 1
ATOM 1571 C C . MET A 1 196 ? -8.688 18.889 -0.043 1.00 92.81 196 MET A C 1
ATOM 1573 O O . MET A 1 196 ? -9.896 19.093 -0.150 1.00 92.81 196 MET A O 1
ATOM 1577 N N . GLU A 1 197 ? -7.983 19.290 1.016 1.00 93.81 197 GLU A N 1
ATOM 1578 C CA . GLU A 1 197 ? -8.543 20.064 2.127 1.00 93.81 197 GLU A CA 1
ATOM 1579 C C . GLU A 1 197 ? -9.074 21.410 1.627 1.00 93.81 197 GLU A C 1
ATOM 1581 O O . GLU A 1 197 ? -10.257 21.685 1.806 1.00 93.81 197 GLU A O 1
ATOM 1586 N N . ASN A 1 198 ? -8.283 22.162 0.856 1.00 94.25 198 ASN A N 1
ATOM 1587 C CA . ASN A 1 198 ? -8.712 23.417 0.234 1.00 94.25 198 ASN A CA 1
ATOM 1588 C C . ASN A 1 198 ? -9.957 23.234 -0.651 1.00 94.25 198 ASN A C 1
ATOM 1590 O O . ASN A 1 198 ? -10.883 24.039 -0.599 1.00 94.25 198 ASN A O 1
ATOM 1594 N N . LEU A 1 199 ? -10.022 22.168 -1.458 1.00 91.44 199 LEU A N 1
ATOM 1595 C CA . LEU A 1 199 ? -11.211 21.870 -2.267 1.00 91.44 199 LEU A CA 1
ATOM 1596 C C . LEU A 1 199 ? -12.435 21.563 -1.392 1.00 91.44 199 LEU A C 1
ATOM 1598 O O . LEU A 1 199 ? -13.541 22.003 -1.705 1.00 91.44 199 LEU A O 1
ATOM 1602 N N . SER A 1 200 ? -12.250 20.843 -0.284 1.00 90.38 200 SER A N 1
ATOM 1603 C CA . SER A 1 200 ? -13.325 20.556 0.671 1.00 90.38 200 SER A CA 1
ATOM 1604 C C . SER A 1 200 ? -13.795 21.811 1.417 1.00 90.38 200 SER A C 1
ATOM 1606 O O . SER A 1 200 ? -14.997 22.015 1.602 1.00 90.38 200 SER A O 1
ATOM 1608 N N . GLU A 1 201 ? -12.873 22.708 1.765 1.00 89.94 201 GLU A N 1
ATOM 1609 C CA . GLU A 1 201 ? -13.174 24.013 2.345 1.00 89.94 201 GLU A CA 1
ATOM 1610 C C . GLU A 1 201 ? -13.940 24.884 1.348 1.00 89.94 201 GLU A C 1
ATOM 1612 O O . GLU A 1 201 ? -14.972 25.442 1.705 1.00 89.94 201 GLU A O 1
ATOM 1617 N N . HIS A 1 202 ? -13.533 24.927 0.076 1.00 87.75 202 HIS A N 1
ATOM 1618 C CA . HIS A 1 202 ? -14.277 25.638 -0.966 1.00 87.75 202 HIS A CA 1
ATOM 1619 C C . HIS A 1 202 ? -15.674 25.054 -1.203 1.00 87.75 202 HIS A C 1
ATOM 1621 O O . HIS A 1 202 ? -16.623 25.819 -1.353 1.00 87.75 202 HIS A O 1
ATOM 1627 N N . MET A 1 203 ? -15.842 23.727 -1.177 1.00 86.25 203 MET A N 1
ATOM 1628 C CA . MET A 1 203 ? -17.170 23.108 -1.286 1.00 86.25 203 MET A CA 1
ATOM 1629 C C . MET A 1 203 ? -18.073 23.461 -0.099 1.00 86.25 203 MET A C 1
ATOM 1631 O O . MET A 1 203 ? -19.242 23.792 -0.287 1.00 86.25 203 MET A O 1
ATOM 1635 N N . THR A 1 204 ? -17.542 23.428 1.126 1.00 81.75 204 THR A N 1
ATOM 1636 C CA . THR A 1 204 ? -18.316 23.785 2.327 1.00 81.75 204 THR A CA 1
ATOM 1637 C C . THR A 1 204 ? -18.586 25.289 2.424 1.00 81.75 204 THR A C 1
ATOM 1639 O O . THR A 1 204 ? -19.663 25.685 2.868 1.00 81.75 204 THR A O 1
ATOM 1642 N N . ALA A 1 205 ? -17.660 26.136 1.970 1.00 80.06 205 ALA A N 1
ATOM 1643 C CA . ALA A 1 205 ? -17.843 27.580 1.876 1.00 80.06 205 ALA A CA 1
ATOM 1644 C C . ALA A 1 205 ? -18.875 27.950 0.800 1.00 80.06 205 ALA A C 1
ATOM 1646 O O . ALA A 1 205 ? -19.757 28.755 1.081 1.00 80.06 205 ALA A O 1
ATOM 1647 N N . SER A 1 206 ? -18.832 27.314 -0.377 1.00 77.50 206 SER A N 1
ATOM 1648 C CA . SER A 1 206 ? -19.847 27.479 -1.428 1.00 77.50 206 SER A CA 1
ATOM 1649 C C . SER A 1 206 ? -21.226 27.059 -0.924 1.00 77.50 206 SER A C 1
ATOM 1651 O O . SER A 1 206 ? -22.181 27.809 -1.065 1.00 77.50 206 SER A O 1
ATOM 1653 N N . GLN A 1 207 ? -21.328 25.921 -0.229 1.00 71.38 207 GLN A N 1
ATOM 1654 C CA . GLN A 1 207 ? -22.593 25.462 0.349 1.00 71.38 207 GLN A CA 1
ATOM 1655 C C . GLN A 1 207 ? -23.161 26.438 1.398 1.00 71.38 207 GLN A C 1
ATOM 1657 O O . GLN A 1 207 ? -24.377 26.602 1.498 1.00 71.38 207 GLN A O 1
ATOM 1662 N N . ARG A 1 208 ? -22.299 27.104 2.180 1.00 71.38 208 ARG A N 1
ATOM 1663 C CA . ARG A 1 208 ? -22.714 28.167 3.112 1.00 71.38 208 ARG A CA 1
ATOM 1664 C C . ARG A 1 208 ? -23.136 29.439 2.378 1.00 71.38 208 ARG A C 1
ATOM 1666 O O . ARG A 1 208 ? -24.152 30.015 2.746 1.00 71.38 208 ARG A O 1
ATOM 1673 N N . GLN A 1 209 ? -22.423 29.833 1.325 1.00 66.44 209 GLN A N 1
ATOM 1674 C CA . GLN A 1 209 ? -22.787 30.980 0.488 1.00 66.44 209 GLN A CA 1
ATOM 1675 C C . GLN A 1 209 ? -24.100 30.754 -0.275 1.00 66.44 209 GLN A C 1
ATOM 1677 O O . GLN A 1 209 ? -24.882 31.692 -0.409 1.00 66.44 209 GLN A O 1
ATOM 1682 N N . ASP A 1 210 ? -24.402 29.528 -0.704 1.00 58.91 210 ASP A N 1
ATOM 1683 C CA . ASP A 1 210 ? -25.682 29.175 -1.332 1.00 58.91 210 ASP A CA 1
ATOM 1684 C C . ASP A 1 210 ? -26.844 29.230 -0.323 1.00 58.91 210 ASP A C 1
ATOM 1686 O O . ASP A 1 210 ? -27.928 29.729 -0.638 1.00 58.91 210 ASP A O 1
ATOM 1690 N N . ALA A 1 211 ? -26.610 28.791 0.920 1.00 61.69 211 ALA A N 1
ATOM 1691 C CA . ALA A 1 211 ? -27.582 28.905 2.010 1.00 61.69 211 ALA A CA 1
ATOM 1692 C C . ALA A 1 211 ? -27.811 30.368 2.442 1.00 61.69 211 ALA A C 1
ATOM 1694 O O . ALA A 1 211 ? -28.942 30.769 2.720 1.00 61.69 211 ALA A O 1
ATOM 1695 N N . GLU A 1 212 ? -26.758 31.189 2.465 1.00 54.97 212 GLU A N 1
ATOM 1696 C CA . GLU A 1 212 ? -26.842 32.627 2.742 1.00 54.97 212 GLU A CA 1
ATOM 1697 C C . GLU A 1 212 ? -27.500 33.394 1.586 1.00 54.97 212 GLU A C 1
ATOM 1699 O O . GLU A 1 212 ? -28.308 34.285 1.839 1.00 54.97 212 GLU A O 1
ATOM 1704 N N . SER A 1 213 ? -27.255 33.003 0.332 1.00 57.72 213 SER A N 1
ATOM 1705 C CA . SER A 1 213 ? -27.904 33.586 -0.852 1.00 57.72 213 SER A CA 1
ATOM 1706 C C . SER A 1 213 ? -29.405 33.286 -0.891 1.00 57.72 213 SER A C 1
ATOM 1708 O O . SER A 1 213 ? -30.190 34.179 -1.207 1.00 57.72 213 SER A O 1
ATOM 1710 N N . GLN A 1 214 ? -29.836 32.083 -0.486 1.00 54.09 214 GLN A N 1
ATOM 1711 C CA . GLN A 1 214 ? -31.263 31.770 -0.305 1.00 54.09 214 GLN A CA 1
ATOM 1712 C C . GLN A 1 214 ? -31.905 32.604 0.818 1.00 54.09 214 GLN A C 1
ATOM 1714 O O . GLN A 1 214 ? -33.017 33.104 0.661 1.00 54.09 214 GLN A O 1
ATOM 1719 N N . CYS A 1 215 ? -31.191 32.824 1.926 1.00 51.72 215 CYS A N 1
ATOM 1720 C CA . CYS A 1 215 ? -31.685 33.601 3.069 1.00 51.72 215 CYS A CA 1
ATOM 1721 C C . CYS A 1 215 ? -31.717 35.123 2.790 1.00 51.72 215 CYS A C 1
ATOM 1723 O O . CYS A 1 215 ? -32.581 35.846 3.292 1.00 51.72 215 CYS A O 1
ATOM 1725 N N . LEU A 1 216 ? -30.793 35.627 1.962 1.00 53.97 216 LEU A N 1
ATOM 1726 C CA . LEU A 1 216 ? -30.782 37.014 1.482 1.00 53.97 216 LEU A CA 1
ATOM 1727 C C . LEU A 1 216 ? -31.876 37.264 0.436 1.00 53.97 216 LEU A C 1
ATOM 1729 O O . LEU A 1 216 ? -32.510 38.318 0.472 1.00 53.97 216 LEU A O 1
ATOM 1733 N N . GLN A 1 217 ? -32.182 36.279 -0.415 1.00 53.25 217 GLN A N 1
ATOM 1734 C CA . GLN A 1 217 ? -33.295 36.376 -1.362 1.00 53.25 217 GLN A CA 1
ATOM 1735 C C . GLN A 1 217 ? -34.667 36.427 -0.657 1.00 53.25 217 GLN A C 1
ATOM 1737 O O . GLN A 1 217 ? -35.568 37.116 -1.135 1.00 53.25 217 GLN A O 1
ATOM 1742 N N . GLU A 1 218 ? -34.820 35.790 0.512 1.00 47.94 218 GLU A N 1
ATOM 1743 C CA . GLU A 1 218 ? -36.018 35.938 1.361 1.00 47.94 218 GLU A CA 1
ATOM 1744 C C . GLU A 1 218 ? -36.065 37.268 2.139 1.00 47.94 218 GLU A C 1
ATOM 1746 O O . GLU A 1 218 ? -37.152 37.782 2.410 1.00 47.94 218 GLU A O 1
ATOM 1751 N N . ARG A 1 219 ? -34.919 37.877 2.473 1.00 51.09 219 ARG A N 1
ATOM 1752 C CA . ARG A 1 219 ? -34.874 39.153 3.216 1.00 51.09 219 ARG A CA 1
ATOM 1753 C C . ARG A 1 219 ? -35.101 40.399 2.355 1.00 51.09 219 ARG A C 1
ATOM 1755 O O . ARG A 1 219 ? -35.638 41.382 2.878 1.00 51.09 219 ARG A O 1
ATOM 1762 N N . ASP A 1 220 ? -34.794 40.355 1.060 1.00 45.59 220 ASP A N 1
ATOM 1763 C CA . ASP A 1 220 ? -34.983 41.492 0.139 1.00 45.59 220 ASP A CA 1
ATOM 1764 C C . ASP A 1 220 ? -36.454 41.780 -0.228 1.00 45.59 220 ASP A C 1
ATOM 1766 O O . ASP A 1 220 ? -36.768 42.846 -0.763 1.00 45.59 220 ASP A O 1
ATOM 1770 N N . VAL A 1 221 ? -37.398 40.900 0.133 1.00 50.75 221 VAL A N 1
ATOM 1771 C CA . VAL A 1 221 ? -38.842 41.124 -0.091 1.00 50.75 221 VAL A CA 1
ATOM 1772 C C . VAL A 1 221 ? -39.506 41.905 1.061 1.00 50.75 221 VAL A C 1
ATOM 1774 O O . VAL A 1 221 ? -40.621 42.402 0.912 1.00 50.75 221 VAL A O 1
ATOM 1777 N N . THR A 1 222 ? -38.822 42.111 2.194 1.00 46.50 222 THR A N 1
ATOM 1778 C CA . THR A 1 222 ? -39.437 42.689 3.413 1.00 46.50 222 THR A CA 1
ATOM 1779 C C . THR A 1 222 ? -38.908 44.046 3.888 1.00 46.50 222 THR A C 1
ATOM 1781 O O . THR A 1 222 ? -39.426 44.569 4.872 1.00 46.50 222 THR A O 1
ATOM 1784 N N . SER A 1 223 ? -37.956 44.690 3.204 1.00 43.25 223 SER A N 1
ATOM 1785 C CA . SER A 1 223 ? -37.401 45.980 3.662 1.00 43.25 223 SER A CA 1
ATOM 1786 C C . SER A 1 223 ? -37.748 47.158 2.742 1.00 43.25 223 SER A C 1
ATOM 1788 O O . SER A 1 223 ? -36.915 47.702 2.021 1.00 43.25 223 SER A O 1
ATOM 1790 N N . LYS A 1 224 ? -39.016 47.583 2.783 1.00 41.97 224 LYS A N 1
ATOM 1791 C CA . LYS A 1 224 ? -39.464 48.915 2.334 1.00 41.97 224 LYS A CA 1
ATOM 1792 C C . LYS A 1 224 ? -40.448 49.506 3.345 1.00 41.97 224 LYS A C 1
ATOM 1794 O O . LYS A 1 224 ? -41.645 49.503 3.098 1.00 41.97 224 LYS A O 1
ATOM 1799 N N . CYS A 1 225 ? -39.945 50.000 4.480 1.00 32.59 225 CYS A N 1
ATOM 1800 C CA . CYS A 1 225 ? -40.558 51.080 5.273 1.00 32.59 225 CYS A CA 1
ATOM 1801 C C . CYS A 1 225 ? -39.737 51.364 6.542 1.00 32.59 225 CYS A C 1
ATOM 1803 O O . CYS A 1 225 ? -39.540 50.461 7.346 1.00 32.59 225 CYS A O 1
ATOM 1805 N N . GLY A 1 226 ? -39.340 52.621 6.776 1.00 32.44 226 GLY A N 1
ATOM 1806 C CA . GLY A 1 226 ? -38.900 53.073 8.106 1.00 32.44 226 GLY A CA 1
ATOM 1807 C C . GLY A 1 226 ? -37.799 54.134 8.097 1.00 32.44 226 GLY A C 1
ATOM 1808 O O . GLY A 1 226 ? -36.718 53.913 7.577 1.00 32.44 226 GLY A O 1
ATOM 1809 N N . ARG A 1 227 ? -38.096 55.307 8.663 1.00 33.66 227 ARG A N 1
ATOM 1810 C CA . ARG A 1 227 ? -37.279 56.533 8.700 1.00 33.66 227 ARG A CA 1
ATOM 1811 C C . ARG A 1 227 ? -36.173 56.522 9.769 1.00 33.66 227 ARG A C 1
ATOM 1813 O O . ARG A 1 227 ? -36.399 56.016 10.855 1.00 33.66 227 ARG A O 1
ATOM 1820 N N . ARG A 1 228 ? -35.088 57.248 9.443 1.00 34.75 228 ARG A N 1
ATOM 1821 C CA . ARG A 1 228 ? -34.282 58.226 10.227 1.00 34.75 228 ARG A CA 1
ATOM 1822 C C . ARG A 1 228 ? -34.099 58.005 11.747 1.00 34.75 228 ARG A C 1
ATOM 1824 O O . ARG A 1 228 ? -35.087 58.047 12.474 1.00 34.75 228 ARG A O 1
ATOM 1831 N N . THR A 1 229 ? -32.842 58.062 12.221 1.00 32.59 229 THR A N 1
ATOM 1832 C CA . THR A 1 229 ? -32.212 59.158 13.029 1.00 32.59 229 THR A CA 1
ATOM 1833 C C . THR A 1 229 ? -31.079 58.613 13.942 1.00 32.59 229 THR A C 1
ATOM 1835 O O . THR A 1 229 ? -31.298 57.634 14.640 1.00 32.59 229 THR A O 1
ATOM 1838 N N . GLU A 1 230 ? -29.918 59.294 13.905 1.00 31.17 230 GLU A N 1
ATOM 1839 C CA . GLU A 1 230 ? -28.845 59.473 14.927 1.00 31.17 230 GLU A CA 1
ATOM 1840 C C . GLU A 1 230 ? -27.876 58.345 15.389 1.00 31.17 230 GLU A C 1
ATOM 1842 O O . GLU A 1 230 ? -28.253 57.408 16.077 1.00 31.17 230 GLU A O 1
ATOM 1847 N N . GLU A 1 231 ? -26.597 58.548 15.009 1.00 34.25 231 GLU A N 1
ATOM 1848 C CA . GLU A 1 231 ? -25.311 58.583 15.767 1.00 34.25 231 GLU A CA 1
ATOM 1849 C C . GLU A 1 231 ? -24.845 57.484 16.780 1.00 34.25 231 GLU A C 1
ATOM 1851 O O . GLU A 1 231 ? -25.649 56.759 17.357 1.00 34.25 231 GLU A O 1
ATOM 1856 N N . PRO A 1 232 ? -23.503 57.322 16.967 1.00 58.69 232 PRO A N 1
ATOM 1857 C CA . PRO A 1 232 ? -22.811 56.078 17.373 1.00 58.69 232 PRO A CA 1
ATOM 1858 C C . PRO A 1 232 ? -22.363 56.086 18.866 1.00 58.69 232 PRO A C 1
ATOM 1860 O O . PRO A 1 232 ? -22.600 57.095 19.532 1.00 58.69 232 PRO A O 1
ATOM 1863 N N . PRO A 1 233 ? -21.717 55.030 19.447 1.00 46.62 233 PRO A N 1
ATOM 1864 C CA . PRO A 1 233 ? -20.254 54.858 19.300 1.00 46.62 233 PRO A CA 1
ATOM 1865 C C . PRO A 1 233 ? -19.640 53.436 19.517 1.00 46.62 233 PRO A C 1
ATOM 1867 O O . PRO A 1 233 ? -20.197 52.545 20.147 1.00 46.62 233 PRO A O 1
ATOM 1870 N N . GLU A 1 234 ? -18.376 53.338 19.079 1.00 32.94 234 GLU A N 1
ATOM 1871 C CA . GLU A 1 234 ? -17.219 52.710 19.754 1.00 32.94 234 GLU A CA 1
ATOM 1872 C C . GLU A 1 234 ? -16.852 51.202 19.661 1.00 32.94 234 GLU A C 1
ATOM 1874 O O . GLU A 1 234 ? -17.509 50.316 20.194 1.00 32.94 234 GLU A O 1
ATOM 1879 N N . ARG A 1 235 ? -15.599 51.020 19.177 1.00 33.50 235 ARG A N 1
ATOM 1880 C CA . ARG A 1 235 ? -14.604 49.939 19.399 1.00 33.50 235 ARG A CA 1
ATOM 1881 C C . ARG A 1 235 ? -14.907 48.628 18.652 1.00 33.50 235 ARG A C 1
ATOM 1883 O O . ARG A 1 235 ? -15.906 47.974 18.889 1.00 33.50 235 ARG A O 1
ATOM 1890 N N . HIS A 1 236 ? -14.052 48.136 17.758 1.00 33.12 236 HIS A N 1
ATOM 1891 C CA . HIS A 1 236 ? -12.661 47.757 18.004 1.00 33.12 236 HIS A CA 1
ATOM 1892 C C . HIS A 1 236 ? -11.826 47.810 16.712 1.00 33.12 236 HIS A C 1
ATOM 1894 O O . HIS A 1 236 ? -12.305 47.517 15.620 1.00 33.12 236 HIS A O 1
ATOM 1900 N N . LYS A 1 237 ? -10.545 48.154 16.875 1.00 42.62 237 LYS A N 1
ATOM 1901 C CA . LYS A 1 237 ? -9.468 47.960 15.895 1.00 42.62 237 LYS A CA 1
ATOM 1902 C C . LYS A 1 237 ? -9.445 46.503 15.417 1.00 42.62 237 LYS A C 1
ATOM 1904 O O . LYS A 1 237 ? -9.576 45.629 16.263 1.00 42.62 237 LYS A O 1
ATOM 1909 N N . ILE A 1 238 ? -9.158 46.273 14.135 1.00 36.72 238 ILE A N 1
ATOM 1910 C CA . ILE A 1 238 ? -8.086 45.385 13.642 1.00 36.72 238 ILE A CA 1
ATOM 1911 C C . ILE A 1 238 ? -7.903 45.661 12.139 1.00 36.72 238 ILE A C 1
ATOM 1913 O O . ILE A 1 238 ? -8.832 45.572 11.343 1.00 36.72 238 ILE A O 1
ATOM 1917 N N . HIS A 1 239 ? -6.675 46.037 11.781 1.00 44.38 239 HIS A N 1
ATOM 1918 C CA . HIS A 1 239 ? -6.118 45.975 10.432 1.00 44.38 239 HIS A CA 1
ATOM 1919 C C . HIS A 1 239 ? -6.361 44.579 9.836 1.00 44.38 239 HIS A C 1
ATOM 1921 O O . HIS A 1 239 ? -5.799 43.607 10.333 1.00 44.38 239 HIS A O 1
ATOM 1927 N N . ALA A 1 240 ? -7.165 44.472 8.781 1.00 43.62 240 ALA A N 1
ATOM 1928 C CA . ALA A 1 240 ? -7.380 43.205 8.077 1.00 43.62 240 ALA A CA 1
ATOM 1929 C C . ALA A 1 240 ? -7.458 43.357 6.546 1.00 43.62 240 ALA A C 1
ATOM 1931 O O . ALA A 1 240 ? -8.060 42.513 5.893 1.00 43.62 240 ALA A O 1
ATOM 1932 N N . ASN A 1 241 ? -6.851 44.399 5.961 1.00 50.16 241 ASN A N 1
ATOM 1933 C CA . ASN A 1 241 ? -6.901 44.605 4.503 1.00 50.16 241 ASN A CA 1
ATOM 1934 C C . ASN A 1 241 ? -5.573 44.421 3.752 1.00 50.16 241 ASN A C 1
ATOM 1936 O O . ASN A 1 241 ? -5.611 44.208 2.548 1.00 50.16 241 ASN A O 1
ATOM 1940 N N . GLU A 1 242 ? -4.414 44.377 4.412 1.00 51.91 242 GLU A N 1
ATOM 1941 C CA . GLU A 1 242 ? -3.141 44.209 3.68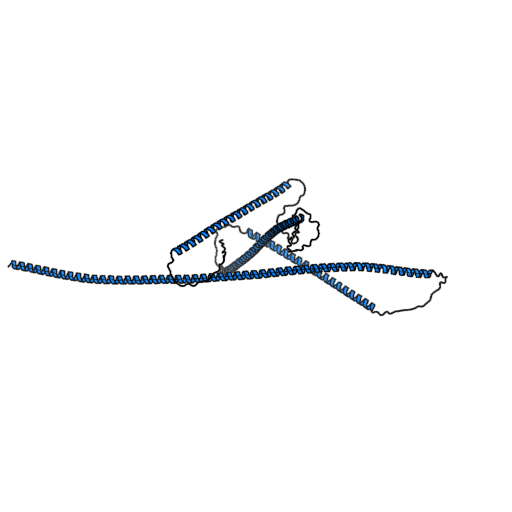7 1.00 51.91 242 GLU A CA 1
ATOM 1942 C C . GLU A 1 242 ? -2.862 42.794 3.121 1.00 51.91 242 GLU A C 1
ATOM 1944 O O . GLU A 1 242 ? -2.326 42.699 2.012 1.00 51.91 242 GLU A O 1
ATOM 1949 N N . PRO A 1 243 ? -3.214 41.663 3.781 1.00 58.78 243 PRO A N 1
ATOM 1950 C CA . PRO A 1 243 ? -2.848 40.355 3.235 1.00 58.78 243 PRO A CA 1
ATOM 1951 C C . PRO A 1 243 ? -3.668 39.993 1.988 1.00 58.78 243 PRO A C 1
ATOM 1953 O O . PRO A 1 243 ? -3.134 39.350 1.084 1.00 58.78 243 PRO A O 1
ATOM 1956 N N . ASN A 1 244 ? -4.921 40.451 1.893 1.00 55.38 244 ASN A N 1
ATOM 1957 C CA . ASN A 1 244 ? -5.814 40.144 0.772 1.00 55.38 244 ASN A CA 1
ATOM 1958 C C . ASN A 1 244 ? -5.396 40.855 -0.520 1.00 55.38 244 ASN A C 1
ATOM 1960 O O . ASN A 1 244 ? -5.355 40.223 -1.575 1.00 55.38 244 ASN A O 1
ATOM 1964 N N . GLU A 1 245 ? -4.996 42.126 -0.445 1.00 60.78 245 GLU A N 1
ATOM 1965 C CA . GLU A 1 245 ? -4.484 42.860 -1.610 1.00 60.78 245 GLU A CA 1
ATOM 1966 C C . GLU A 1 245 ? -3.212 42.190 -2.157 1.00 60.78 245 GLU A C 1
ATOM 1968 O O . GLU A 1 245 ? -3.125 41.904 -3.350 1.00 60.78 245 GLU A O 1
ATOM 1973 N N . SER A 1 246 ? -2.293 41.764 -1.281 1.00 76.12 246 SER A N 1
ATOM 1974 C CA . SER A 1 246 ? -1.072 41.060 -1.702 1.00 76.12 246 SER A CA 1
ATOM 1975 C C . SER A 1 246 ? -1.331 39.701 -2.374 1.00 76.12 246 SER A C 1
ATOM 1977 O O . SER A 1 246 ? -0.595 39.302 -3.280 1.00 76.12 246 SER A O 1
ATOM 1979 N N . ILE A 1 247 ? -2.373 38.976 -1.950 1.00 76.62 247 ILE A N 1
ATOM 1980 C CA . ILE A 1 247 ? -2.760 37.683 -2.531 1.00 76.62 247 ILE A CA 1
ATOM 1981 C C . ILE A 1 247 ? -3.437 37.903 -3.886 1.00 76.62 247 ILE A C 1
ATOM 1983 O O . ILE A 1 247 ? -3.085 37.231 -4.855 1.00 76.62 247 ILE A O 1
ATOM 1987 N N . THR A 1 248 ? -4.348 38.874 -3.984 1.00 78.50 248 THR A N 1
ATOM 1988 C CA . THR A 1 248 ? -5.006 39.217 -5.256 1.00 78.50 248 THR A CA 1
ATOM 1989 C C . THR A 1 248 ? -4.006 39.720 -6.296 1.00 78.50 248 THR A C 1
ATOM 1991 O O . THR A 1 248 ? -4.057 39.295 -7.448 1.00 78.50 248 THR A O 1
ATOM 1994 N N . GLU A 1 249 ? -3.014 40.522 -5.903 1.00 85.19 249 GLU A N 1
ATOM 1995 C CA . GLU A 1 249 ? -1.937 40.934 -6.802 1.00 85.19 249 GLU A CA 1
ATOM 1996 C C . GLU A 1 249 ? -1.079 39.760 -7.283 1.00 85.19 249 GLU A C 1
ATOM 1998 O O . GLU A 1 249 ? -0.712 39.713 -8.460 1.00 85.19 249 GLU A O 1
ATOM 2003 N N . LYS A 1 250 ? -0.750 38.807 -6.401 1.00 90.06 250 LYS A N 1
ATOM 2004 C CA . LYS A 1 250 ? -0.005 37.594 -6.775 1.00 90.06 250 LYS A CA 1
ATOM 2005 C C . LYS A 1 250 ? -0.802 36.729 -7.748 1.00 90.06 250 LYS A C 1
ATOM 2007 O O . LYS A 1 250 ? -0.233 36.262 -8.731 1.00 90.06 250 LYS A O 1
ATOM 2012 N N . LEU A 1 251 ? -2.107 36.571 -7.526 1.00 84.69 251 LEU A N 1
ATOM 2013 C CA . LEU A 1 251 ? -2.999 35.856 -8.443 1.00 84.69 251 LEU A CA 1
ATOM 2014 C C . LEU A 1 251 ? -3.051 36.535 -9.814 1.00 84.69 251 LEU A C 1
ATOM 2016 O O . LEU A 1 251 ? -2.822 35.876 -10.823 1.00 84.69 251 LEU A O 1
ATOM 2020 N N . LEU A 1 252 ? -3.221 37.858 -9.859 1.00 92.00 252 LEU A N 1
ATOM 2021 C CA . LEU A 1 252 ? -3.214 38.613 -11.115 1.00 92.00 252 LEU A CA 1
ATOM 2022 C C . LEU A 1 252 ? -1.867 38.525 -11.851 1.00 92.00 252 LEU A C 1
ATOM 2024 O O . LEU A 1 252 ? -1.834 38.535 -13.082 1.00 92.00 252 LEU A O 1
ATOM 2028 N N . ARG A 1 253 ? -0.736 38.442 -11.135 1.00 89.31 253 ARG A N 1
ATOM 2029 C CA . ARG A 1 253 ? 0.584 38.210 -11.752 1.00 89.31 253 ARG A CA 1
ATOM 2030 C C . ARG A 1 253 ? 0.676 36.810 -12.357 1.00 89.31 253 ARG A C 1
ATOM 2032 O O . ARG A 1 253 ? 1.051 36.702 -13.521 1.00 89.31 253 ARG A O 1
ATOM 2039 N N . MET A 1 254 ? 0.248 35.779 -11.629 1.00 88.00 254 MET A N 1
ATOM 2040 C CA . MET A 1 254 ? 0.219 34.406 -12.144 1.00 88.00 254 MET A CA 1
ATOM 2041 C C . MET A 1 254 ? -0.740 34.250 -13.332 1.00 88.00 254 MET A C 1
ATOM 2043 O O . MET A 1 254 ? -0.408 33.565 -14.291 1.00 88.00 254 MET A O 1
ATOM 2047 N N . GLU A 1 255 ? -1.896 34.918 -13.340 1.00 88.06 255 GLU A N 1
ATOM 2048 C CA . GLU A 1 255 ? -2.815 34.914 -14.490 1.00 88.06 255 GLU A CA 1
ATOM 2049 C C . GLU A 1 255 ? -2.202 35.582 -15.731 1.00 88.06 255 GLU A C 1
ATOM 2051 O O . GLU A 1 255 ? -2.347 35.088 -16.854 1.00 88.06 255 GLU A O 1
ATOM 2056 N N . ARG A 1 256 ? -1.456 36.679 -15.551 1.00 95.12 256 ARG A N 1
ATOM 2057 C CA . ARG A 1 256 ? -0.709 37.328 -16.643 1.00 95.12 256 ARG A CA 1
ATOM 2058 C C . ARG A 1 256 ? 0.429 36.452 -17.162 1.00 95.12 256 ARG A C 1
ATOM 2060 O O . ARG A 1 256 ? 0.691 36.448 -18.358 1.00 95.12 256 ARG A O 1
ATOM 2067 N N . GLU A 1 257 ? 1.119 35.726 -16.292 1.00 93.44 257 GLU A N 1
ATOM 2068 C CA . GLU A 1 257 ? 2.158 34.771 -16.699 1.00 93.44 257 GLU A CA 1
ATOM 2069 C C . GLU A 1 257 ? 1.551 33.563 -17.414 1.00 93.44 257 GLU A C 1
ATOM 2071 O O . GLU A 1 257 ? 2.031 33.180 -18.478 1.00 93.44 257 GLU A O 1
ATOM 2076 N N . ARG A 1 258 ? 0.428 33.036 -16.916 1.00 94.56 258 ARG A N 1
ATOM 2077 C CA . ARG A 1 258 ? -0.312 31.942 -17.555 1.00 94.56 258 ARG A CA 1
ATOM 2078 C C . ARG A 1 258 ? -0.743 32.307 -18.971 1.00 94.56 258 ARG A C 1
ATOM 2080 O O . ARG A 1 258 ? -0.498 31.542 -19.894 1.00 94.56 258 ARG A O 1
ATOM 2087 N N . THR A 1 259 ? -1.346 33.481 -19.153 1.00 94.81 259 THR A N 1
ATOM 2088 C CA . THR A 1 259 ? -1.790 33.950 -20.477 1.00 94.81 259 THR A CA 1
ATOM 2089 C C . THR A 1 259 ? -0.619 34.194 -21.432 1.00 94.81 259 THR A C 1
ATOM 2091 O O . THR A 1 259 ? -0.734 33.892 -22.617 1.00 94.81 259 THR A O 1
ATOM 2094 N N . LYS A 1 260 ? 0.537 34.664 -20.942 1.00 96.62 260 LYS A N 1
ATOM 2095 C CA . LYS A 1 260 ? 1.764 34.755 -21.754 1.00 96.62 260 LYS A CA 1
ATOM 2096 C C . LYS A 1 260 ? 2.253 33.379 -22.206 1.00 96.62 260 LYS A C 1
ATOM 2098 O O . LYS A 1 260 ? 2.488 33.196 -23.396 1.00 96.62 260 LYS A O 1
ATOM 2103 N N . MET A 1 261 ? 2.346 32.417 -21.286 1.00 93.81 261 MET A N 1
ATOM 2104 C CA . MET A 1 261 ? 2.758 31.046 -21.609 1.00 93.81 261 MET A CA 1
ATOM 2105 C C . MET A 1 261 ? 1.789 30.376 -22.588 1.00 93.81 261 MET A C 1
ATOM 2107 O O . MET A 1 261 ? 2.217 29.673 -23.497 1.00 93.81 261 MET A O 1
ATOM 2111 N N . GLU A 1 262 ? 0.488 30.624 -22.446 1.00 93.12 262 GLU A N 1
ATOM 2112 C CA . GLU A 1 262 ? -0.547 30.123 -23.354 1.00 93.12 262 GLU A CA 1
ATOM 2113 C C . GLU A 1 262 ? -0.352 30.665 -24.783 1.00 93.12 262 GLU A C 1
ATOM 2115 O O . GLU A 1 262 ? -0.336 29.896 -25.745 1.00 93.12 262 GLU A O 1
ATOM 2120 N N . VAL A 1 263 ? -0.066 31.964 -24.925 1.00 96.81 263 VAL A N 1
ATOM 2121 C CA . VAL A 1 263 ? 0.259 32.581 -26.223 1.00 96.81 263 VAL A CA 1
ATOM 2122 C C . VAL A 1 263 ? 1.572 32.046 -26.807 1.00 96.81 263 VAL A C 1
ATOM 2124 O O . VAL A 1 263 ? 1.666 31.833 -28.018 1.00 96.81 263 VAL A O 1
ATOM 2127 N N . GLU A 1 264 ? 2.596 31.818 -25.983 1.00 96.19 264 GLU A N 1
ATOM 2128 C CA . GLU A 1 264 ? 3.873 31.247 -26.430 1.00 96.19 264 GLU A CA 1
ATOM 2129 C C . GLU A 1 264 ? 3.727 29.794 -26.896 1.00 96.19 264 GLU A C 1
ATOM 2131 O O . GLU A 1 264 ? 4.284 29.431 -27.935 1.00 96.19 264 GLU A O 1
ATOM 2136 N N . LEU A 1 265 ? 2.920 28.989 -26.199 1.00 95.94 265 LEU A N 1
ATOM 2137 C CA . LEU A 1 265 ? 2.580 27.628 -26.614 1.00 95.94 265 LEU A CA 1
ATOM 2138 C C . LEU A 1 265 ? 1.828 27.620 -27.944 1.00 95.94 265 LEU A C 1
ATOM 2140 O O . LEU A 1 265 ? 2.176 26.847 -28.836 1.00 95.94 265 LEU A O 1
ATOM 2144 N N . ASP A 1 266 ? 0.849 28.504 -28.125 1.00 95.94 266 ASP A N 1
ATOM 2145 C CA . ASP A 1 266 ? 0.133 28.614 -29.396 1.00 95.94 266 ASP A CA 1
ATOM 2146 C C . ASP A 1 266 ? 1.039 29.104 -30.531 1.00 95.94 266 ASP A C 1
ATOM 2148 O O . ASP A 1 266 ? 0.918 28.650 -31.672 1.00 95.94 266 ASP A O 1
ATOM 2152 N N . ARG A 1 267 ? 2.000 29.986 -30.238 1.00 96.31 267 ARG A N 1
ATOM 2153 C CA . ARG A 1 267 ? 3.024 30.389 -31.207 1.00 96.31 267 ARG A CA 1
ATOM 2154 C C . ARG A 1 267 ? 3.932 29.216 -31.580 1.00 96.31 267 ARG A C 1
ATOM 2156 O O . ARG A 1 267 ? 4.225 29.049 -32.764 1.00 96.31 267 ARG A O 1
ATOM 2163 N N . ALA A 1 268 ? 4.358 28.409 -30.609 1.00 93.88 268 ALA A N 1
ATOM 2164 C CA . ALA A 1 268 ? 5.184 27.226 -30.841 1.00 93.88 268 ALA A CA 1
ATOM 2165 C C . ALA A 1 268 ? 4.438 26.165 -31.663 1.00 93.88 268 ALA A C 1
ATOM 2167 O O . ALA A 1 268 ? 4.995 25.648 -32.629 1.00 93.88 268 ALA A O 1
ATOM 2168 N N . ARG A 1 269 ? 3.157 25.915 -31.358 1.00 94.44 269 ARG A N 1
ATOM 2169 C CA . ARG A 1 269 ? 2.287 25.015 -32.134 1.00 94.44 269 ARG A CA 1
ATOM 2170 C C . ARG A 1 269 ? 2.196 25.429 -33.599 1.00 94.44 269 ARG A C 1
ATOM 2172 O O . ARG A 1 269 ? 2.435 24.605 -34.470 1.00 94.44 269 ARG A O 1
ATOM 2179 N N . ARG A 1 270 ? 1.955 26.714 -33.881 1.00 96.12 270 ARG A N 1
ATOM 2180 C CA . ARG A 1 270 ? 1.905 27.221 -35.267 1.00 96.12 270 ARG A CA 1
ATOM 2181 C C . ARG A 1 270 ? 3.248 27.122 -35.991 1.00 96.12 270 ARG A C 1
ATOM 2183 O O . ARG A 1 270 ? 3.278 26.986 -37.209 1.00 96.12 270 ARG A O 1
ATOM 2190 N N . LEU A 1 271 ? 4.371 27.258 -35.281 1.00 95.12 271 LEU A N 1
ATOM 2191 C CA . LEU A 1 271 ? 5.696 27.066 -35.882 1.00 95.12 271 LEU A CA 1
ATOM 2192 C C . LEU A 1 271 ? 5.954 25.594 -36.210 1.00 95.12 271 LEU A C 1
ATOM 2194 O O . LEU A 1 271 ? 6.522 25.313 -37.264 1.00 95.12 271 LEU A O 1
ATOM 2198 N N . LEU A 1 272 ? 5.515 24.683 -35.339 1.00 94.69 272 LEU A N 1
ATOM 2199 C CA . LEU A 1 272 ? 5.596 23.249 -35.579 1.00 94.69 272 LEU A CA 1
ATOM 2200 C C . LEU A 1 272 ? 4.744 22.854 -36.787 1.00 94.69 272 LEU A C 1
ATOM 2202 O O . LEU A 1 272 ? 5.285 22.245 -37.700 1.00 94.69 272 LEU A O 1
ATOM 2206 N N . GLU A 1 273 ? 3.491 23.305 -36.848 1.00 95.50 273 GLU A N 1
ATOM 2207 C CA . GLU A 1 273 ? 2.577 23.073 -37.976 1.00 95.50 273 GLU A CA 1
ATOM 2208 C C . GLU A 1 273 ? 3.212 23.517 -39.306 1.00 95.50 273 GLU A C 1
ATOM 2210 O O . GLU A 1 273 ? 3.346 22.725 -40.230 1.00 95.50 273 GLU A O 1
ATOM 2215 N N . ARG A 1 274 ? 3.793 24.726 -39.365 1.00 94.31 274 ARG A N 1
ATOM 2216 C CA . ARG A 1 274 ? 4.531 25.193 -40.559 1.00 94.31 274 ARG A CA 1
ATOM 2217 C C . ARG A 1 274 ? 5.728 24.313 -40.926 1.00 94.31 274 ARG A C 1
ATOM 2219 O O . ARG A 1 274 ? 6.081 24.202 -42.101 1.00 94.31 274 ARG A O 1
ATOM 2226 N N . SER A 1 275 ? 6.421 23.761 -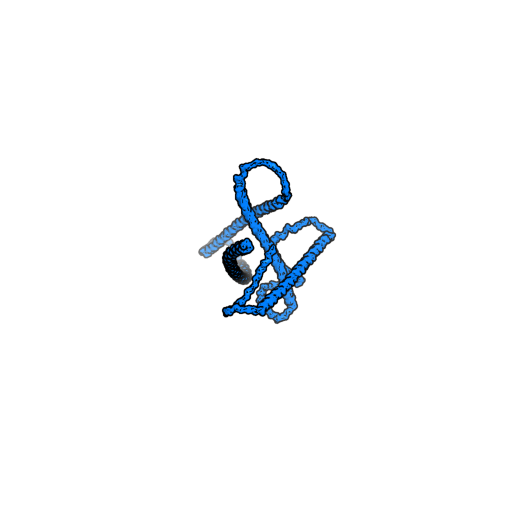39.931 1.00 93.56 275 SER A N 1
ATOM 2227 C CA . SER A 1 275 ? 7.558 22.867 -40.169 1.00 93.56 275 SER A CA 1
ATOM 2228 C C . SER A 1 275 ? 7.107 21.479 -40.624 1.00 93.56 275 SER A C 1
ATOM 2230 O O . SER A 1 275 ? 7.784 20.865 -41.447 1.00 93.56 275 SER A O 1
ATOM 2232 N N . GLU A 1 276 ? 5.955 21.016 -40.139 1.00 92.19 276 GLU A N 1
ATOM 2233 C CA . GLU A 1 276 ? 5.309 19.779 -40.562 1.00 92.19 276 GLU A CA 1
ATOM 2234 C C . GLU A 1 276 ? 4.822 19.907 -42.005 1.00 92.19 276 GLU A C 1
ATOM 2236 O O . GLU A 1 276 ? 5.196 19.064 -42.815 1.00 92.19 276 GLU A O 1
ATOM 2241 N N . ASP A 1 277 ? 4.168 21.013 -42.368 1.00 93.94 277 ASP A N 1
ATOM 2242 C CA . ASP A 1 277 ? 3.770 21.315 -43.749 1.00 93.94 277 ASP A CA 1
ATOM 2243 C C . ASP A 1 277 ? 4.988 21.346 -44.693 1.00 93.94 277 ASP A C 1
ATOM 2245 O O . ASP A 1 277 ? 4.998 20.744 -45.770 1.00 93.94 277 ASP A O 1
ATOM 2249 N N . SER A 1 278 ? 6.075 22.008 -44.279 1.00 95.25 278 SER A N 1
ATOM 2250 C CA . SER A 1 278 ? 7.331 22.041 -45.043 1.00 95.25 278 SER A CA 1
ATOM 2251 C C . SER A 1 278 ? 7.940 20.641 -45.201 1.00 95.25 278 SER A C 1
ATOM 2253 O O . SER A 1 278 ? 8.348 20.244 -46.295 1.00 95.25 278 SER A O 1
ATOM 2255 N N . ARG A 1 279 ? 7.938 19.833 -44.135 1.00 96.69 279 ARG A N 1
ATOM 2256 C CA . ARG A 1 279 ? 8.388 18.436 -44.183 1.00 96.69 279 ARG A CA 1
ATOM 2257 C C . ARG A 1 279 ? 7.515 17.603 -45.122 1.00 96.69 279 ARG A C 1
ATOM 2259 O O . ARG A 1 279 ? 8.054 16.801 -45.878 1.00 96.69 279 ARG A O 1
ATOM 2266 N N . GLU A 1 280 ? 6.200 17.784 -45.096 1.00 95.44 280 GLU A N 1
ATOM 2267 C CA . GLU A 1 280 ? 5.257 17.077 -45.966 1.00 95.44 280 GLU A CA 1
ATOM 2268 C C . GLU A 1 280 ? 5.470 17.428 -47.439 1.00 95.44 280 GLU A C 1
ATOM 2270 O O . GLU A 1 280 ? 5.549 16.522 -48.269 1.00 95.44 280 GLU A O 1
ATOM 2275 N N . THR A 1 281 ? 5.683 18.706 -47.767 1.00 96.12 281 THR A N 1
ATOM 2276 C CA . THR A 1 281 ? 6.015 19.110 -49.146 1.00 96.12 281 THR A CA 1
ATOM 2277 C C . THR A 1 281 ? 7.331 18.499 -49.635 1.00 96.12 281 THR A C 1
ATOM 2279 O O . THR A 1 281 ? 7.392 18.008 -50.763 1.00 96.12 281 THR A O 1
ATOM 2282 N N . LEU A 1 282 ? 8.367 18.438 -48.790 1.00 95.62 282 LEU A N 1
ATOM 2283 C CA . LEU A 1 282 ? 9.630 17.770 -49.127 1.00 95.62 282 LEU A CA 1
ATOM 2284 C C . LEU A 1 282 ? 9.453 16.260 -49.320 1.00 95.62 282 LEU A C 1
ATOM 2286 O O . LEU A 1 282 ? 10.022 15.685 -50.247 1.00 95.62 282 LEU A O 1
ATOM 2290 N N . VAL A 1 283 ? 8.653 15.609 -48.473 1.00 96.12 283 VAL A N 1
ATOM 2291 C CA . VAL A 1 283 ? 8.332 14.182 -48.618 1.00 96.12 283 VAL A CA 1
ATOM 2292 C C . VAL A 1 283 ? 7.599 13.928 -49.933 1.00 96.12 283 VAL A C 1
ATOM 2294 O O . VAL A 1 283 ? 7.960 12.993 -50.650 1.00 96.12 283 VAL A O 1
ATOM 2297 N N . GLN A 1 284 ? 6.634 14.779 -50.291 1.00 96.50 284 GLN A N 1
ATOM 2298 C CA . GLN A 1 284 ? 5.936 14.690 -51.571 1.00 96.50 284 GLN A CA 1
ATOM 2299 C C . GLN A 1 284 ? 6.906 14.872 -52.749 1.00 96.50 284 GLN A C 1
ATOM 2301 O O . GLN A 1 284 ? 6.908 14.057 -53.668 1.00 96.50 284 GLN A O 1
ATOM 2306 N N . GLN A 1 285 ? 7.810 15.856 -52.686 1.00 96.81 285 GLN A N 1
ATOM 2307 C CA . GLN A 1 285 ? 8.819 16.080 -53.726 1.00 96.81 285 GLN A CA 1
ATOM 2308 C C . GLN A 1 285 ? 9.766 14.879 -53.891 1.00 96.81 285 GLN A C 1
ATOM 2310 O O . GLN A 1 285 ? 10.084 14.478 -55.012 1.00 96.81 285 GLN A O 1
ATOM 2315 N N . VAL A 1 286 ? 10.209 14.264 -52.790 1.00 97.06 286 VAL A N 1
ATOM 2316 C CA . VAL A 1 286 ? 11.043 13.050 -52.830 1.00 97.06 286 VAL A CA 1
ATOM 2317 C C . VAL A 1 286 ? 10.271 11.866 -53.416 1.00 97.06 286 VAL A C 1
ATOM 2319 O O . VAL A 1 286 ? 10.844 11.087 -54.186 1.00 97.06 286 VAL A O 1
ATOM 2322 N N . ALA A 1 287 ? 8.981 11.729 -53.101 1.00 95.94 287 ALA A N 1
ATOM 2323 C CA . ALA A 1 287 ? 8.123 10.697 -53.677 1.00 95.94 287 ALA A CA 1
ATOM 2324 C C . ALA A 1 287 ? 7.932 10.887 -55.194 1.00 95.94 287 ALA A C 1
ATOM 2326 O O . ALA A 1 287 ? 8.005 9.912 -55.951 1.00 95.94 287 ALA A O 1
ATOM 2327 N N . ASP A 1 288 ? 7.777 12.129 -55.654 1.00 96.44 288 ASP A N 1
ATOM 2328 C CA . ASP A 1 288 ? 7.644 12.463 -57.073 1.00 96.44 288 ASP A CA 1
ATOM 2329 C C . ASP A 1 288 ? 8.947 12.188 -57.839 1.00 96.44 288 ASP A C 1
ATOM 2331 O O . ASP A 1 288 ? 8.920 11.482 -58.850 1.00 96.44 288 ASP A O 1
ATOM 2335 N N . MET A 1 289 ? 10.104 12.617 -57.311 1.00 95.12 289 MET A N 1
ATOM 2336 C CA . MET A 1 289 ? 11.419 12.298 -57.894 1.00 95.12 289 MET A CA 1
ATOM 2337 C C . MET A 1 289 ? 11.674 10.787 -57.942 1.00 95.12 289 MET A C 1
ATOM 2339 O O . MET A 1 289 ? 12.171 10.261 -58.938 1.00 95.12 289 MET A O 1
ATOM 2343 N N . SER A 1 290 ? 11.305 10.062 -56.883 1.00 94.81 290 SER A N 1
ATOM 2344 C CA . SER A 1 290 ? 11.427 8.600 -56.843 1.00 94.81 290 SER A CA 1
ATOM 2345 C C . SER A 1 290 ? 10.547 7.942 -57.908 1.00 94.81 290 SER A C 1
ATOM 2347 O O . SER A 1 290 ? 10.977 7.005 -58.586 1.00 94.81 290 SER A O 1
ATOM 2349 N N . SER A 1 291 ? 9.338 8.470 -58.110 1.00 94.88 291 SER A N 1
ATOM 2350 C CA . SER A 1 291 ? 8.413 8.016 -59.148 1.00 94.88 291 SER A CA 1
ATOM 2351 C C . SER A 1 291 ? 8.951 8.300 -60.553 1.00 94.88 291 SER A C 1
ATOM 2353 O O . SER A 1 291 ? 8.881 7.434 -61.424 1.00 94.88 291 SER A O 1
ATOM 2355 N N . GLU A 1 292 ? 9.534 9.477 -60.785 1.00 94.88 292 GLU A N 1
ATOM 2356 C CA . GLU A 1 292 ? 10.182 9.836 -62.051 1.00 94.88 292 GLU A CA 1
ATOM 2357 C C . GLU A 1 292 ? 11.400 8.967 -62.353 1.00 94.88 292 GLU A C 1
ATOM 2359 O O . GLU A 1 292 ? 11.510 8.437 -63.459 1.00 94.88 292 GLU A O 1
ATOM 2364 N N . LEU A 1 293 ? 12.273 8.733 -61.370 1.00 93.19 293 LEU A N 1
ATOM 2365 C CA . LEU A 1 293 ? 13.411 7.824 -61.512 1.00 93.19 293 LEU A CA 1
ATOM 2366 C C . LEU A 1 293 ? 12.952 6.400 -61.823 1.00 93.19 293 LEU A C 1
ATOM 2368 O O . LEU A 1 293 ? 13.543 5.729 -62.669 1.00 93.19 293 LEU A O 1
ATOM 2372 N N . GLN A 1 294 ? 11.870 5.934 -61.196 1.00 93.19 294 GLN A N 1
ATOM 2373 C CA . GLN A 1 294 ? 11.305 4.625 -61.500 1.00 93.19 294 GLN A CA 1
ATOM 2374 C C . GLN A 1 294 ? 10.718 4.568 -62.919 1.00 93.19 294 GLN A C 1
ATOM 2376 O O . GLN A 1 294 ? 10.894 3.556 -63.599 1.00 93.19 294 GLN A O 1
ATOM 2381 N N . ARG A 1 295 ? 10.058 5.633 -63.397 1.00 93.75 295 ARG A N 1
ATOM 2382 C CA . ARG A 1 295 ? 9.582 5.737 -64.790 1.00 93.75 295 ARG A CA 1
ATOM 2383 C C . ARG A 1 295 ? 10.745 5.767 -65.781 1.00 93.75 295 ARG A C 1
ATOM 2385 O O . ARG A 1 295 ? 10.703 5.025 -66.754 1.00 93.75 295 ARG A O 1
ATOM 2392 N N . SER A 1 296 ? 11.793 6.545 -65.507 1.00 90.06 296 SER A N 1
ATOM 2393 C CA . SER A 1 296 ? 13.012 6.603 -66.323 1.00 90.06 296 SER A CA 1
ATOM 2394 C C . SER A 1 296 ? 13.703 5.242 -66.380 1.00 90.06 296 SER A C 1
ATOM 2396 O O . SER A 1 296 ? 14.004 4.747 -67.461 1.00 90.06 296 SER A O 1
ATOM 2398 N N . ARG A 1 297 ? 13.844 4.557 -65.238 1.00 91.31 297 ARG A N 1
ATOM 2399 C CA . ARG A 1 297 ? 14.393 3.197 -65.178 1.00 91.31 297 ARG A CA 1
ATOM 2400 C C . ARG A 1 297 ? 13.568 2.210 -66.004 1.00 91.31 297 ARG A C 1
ATOM 2402 O O . ARG A 1 297 ? 14.161 1.421 -66.730 1.00 91.31 297 ARG A O 1
ATOM 2409 N N . LYS A 1 298 ? 12.232 2.268 -65.925 1.00 90.12 298 LYS A N 1
ATOM 2410 C CA . LYS A 1 298 ? 11.333 1.439 -66.750 1.00 90.12 298 LYS A CA 1
ATOM 2411 C C . LYS A 1 298 ? 11.486 1.750 -68.243 1.00 90.12 298 LYS A C 1
ATOM 2413 O O . LYS A 1 298 ? 11.703 0.834 -69.026 1.00 90.12 298 LYS A O 1
ATOM 2418 N N . ALA A 1 299 ? 11.492 3.027 -68.624 1.00 89.81 299 ALA A N 1
ATOM 2419 C CA . ALA A 1 299 ? 11.716 3.448 -70.005 1.00 89.81 299 ALA A CA 1
ATOM 2420 C C . ALA A 1 299 ? 13.094 3.008 -70.530 1.00 89.81 299 ALA A C 1
ATOM 2422 O O . ALA A 1 299 ? 13.213 2.603 -71.682 1.00 89.81 299 ALA A O 1
ATOM 2423 N N . HIS A 1 300 ? 14.128 3.027 -69.684 1.00 84.69 300 HIS A N 1
ATOM 2424 C CA . HIS A 1 300 ? 15.463 2.552 -70.039 1.00 84.69 300 HIS A CA 1
ATOM 2425 C C . HIS A 1 300 ? 15.493 1.030 -70.231 1.00 84.69 300 HIS A C 1
ATOM 2427 O O . HIS A 1 300 ? 16.063 0.552 -71.210 1.00 84.69 300 HIS A O 1
ATOM 2433 N N . THR A 1 301 ? 14.820 0.264 -69.362 1.00 82.06 301 THR A N 1
ATOM 2434 C CA . THR A 1 301 ? 14.673 -1.189 -69.552 1.00 82.06 301 THR A CA 1
ATOM 2435 C C . THR A 1 301 ? 13.843 -1.532 -70.788 1.00 82.06 301 THR A C 1
ATOM 2437 O O . THR A 1 301 ? 14.162 -2.493 -71.484 1.00 82.06 301 THR A O 1
ATOM 2440 N N . ASP A 1 302 ? 12.821 -0.736 -71.105 1.00 84.25 302 ASP A N 1
ATOM 2441 C CA . ASP A 1 302 ? 11.988 -0.930 -72.293 1.00 84.25 302 ASP A CA 1
ATOM 2442 C C . ASP A 1 302 ? 12.759 -0.577 -73.574 1.00 84.25 302 ASP A C 1
ATOM 2444 O O . ASP A 1 302 ? 12.726 -1.343 -74.534 1.00 84.25 302 ASP A O 1
ATOM 2448 N N . ALA A 1 303 ? 13.541 0.509 -73.578 1.00 79.44 303 ALA A N 1
ATOM 2449 C CA . ALA A 1 303 ? 14.435 0.863 -74.683 1.00 79.44 303 ALA A CA 1
ATOM 2450 C C . ALA A 1 303 ? 15.515 -0.208 -74.913 1.00 79.44 303 ALA A C 1
ATOM 2452 O O . ALA A 1 303 ? 15.760 -0.603 -76.052 1.00 79.44 303 ALA A O 1
ATOM 2453 N N . GLN A 1 304 ? 16.104 -0.744 -73.838 1.00 75.69 304 GLN A N 1
ATOM 2454 C CA . GLN A 1 304 ? 17.048 -1.860 -73.916 1.00 75.69 304 GLN A CA 1
ATOM 2455 C C . GLN A 1 304 ? 16.381 -3.129 -74.471 1.00 75.69 304 GLN A C 1
ATOM 2457 O O . GLN A 1 304 ? 16.982 -3.853 -75.265 1.00 75.69 304 GLN A O 1
ATOM 2462 N N . ARG A 1 305 ? 15.121 -3.392 -74.104 1.00 77.19 305 ARG A N 1
ATOM 2463 C CA . ARG A 1 305 ? 14.348 -4.525 -74.624 1.00 77.19 305 ARG A CA 1
ATOM 2464 C C . ARG A 1 305 ? 13.999 -4.359 -76.104 1.00 77.19 305 ARG A C 1
ATOM 2466 O O . ARG A 1 305 ? 14.084 -5.336 -76.837 1.00 77.19 305 ARG A O 1
ATOM 2473 N N . VAL A 1 306 ? 13.668 -3.148 -76.557 1.00 75.62 306 VAL A N 1
ATOM 2474 C CA . VAL A 1 306 ? 13.448 -2.836 -77.982 1.00 75.62 306 VAL A CA 1
ATOM 2475 C C . VAL A 1 306 ? 14.751 -2.967 -78.777 1.00 75.62 306 VAL A C 1
ATOM 2477 O O . VAL A 1 306 ? 14.742 -3.541 -79.860 1.00 75.62 306 VAL A O 1
ATOM 2480 N N . GLN A 1 307 ? 15.887 -2.537 -78.221 1.00 66.38 307 GLN A N 1
ATOM 2481 C CA . GLN A 1 307 ? 17.204 -2.722 -78.841 1.00 66.38 307 GLN A CA 1
ATOM 2482 C C . GLN A 1 307 ? 17.603 -4.205 -78.942 1.00 66.38 307 GLN A C 1
ATOM 2484 O O . GLN A 1 307 ? 18.237 -4.601 -79.913 1.00 66.38 307 GLN A O 1
ATOM 2489 N N . ALA A 1 308 ? 17.182 -5.036 -77.983 1.00 62.84 308 ALA A N 1
ATOM 2490 C CA . ALA A 1 308 ? 17.370 -6.488 -78.015 1.00 62.84 308 ALA A CA 1
ATOM 2491 C C . ALA A 1 308 ? 16.358 -7.238 -78.912 1.00 62.84 308 ALA A C 1
ATOM 2493 O O . ALA A 1 308 ? 16.566 -8.412 -79.207 1.00 62.84 308 ALA A O 1
ATOM 2494 N N . GLN A 1 309 ? 15.259 -6.592 -79.326 1.00 56.41 309 GLN A N 1
ATOM 2495 C CA . GLN A 1 309 ? 14.207 -7.173 -80.176 1.00 56.41 309 GLN A CA 1
ATOM 2496 C C . GLN A 1 309 ? 14.197 -6.620 -81.610 1.00 56.41 309 GLN A C 1
ATOM 2498 O O . GLN A 1 309 ? 13.424 -7.103 -82.438 1.00 56.41 309 GLN A O 1
ATOM 2503 N N . ALA A 1 310 ? 15.047 -5.641 -81.931 1.00 44.88 310 ALA A N 1
ATOM 2504 C CA . ALA A 1 310 ? 15.253 -5.198 -83.303 1.00 44.88 310 ALA A CA 1
ATOM 2505 C C . ALA A 1 310 ? 15.935 -6.325 -84.109 1.00 44.88 310 ALA A C 1
ATOM 2507 O O . ALA A 1 310 ? 17.021 -6.766 -83.725 1.00 44.88 310 ALA A O 1
ATOM 2508 N N . PRO A 1 311 ? 15.344 -6.815 -85.216 1.00 46.44 311 PRO A N 1
ATOM 2509 C CA . PRO A 1 311 ? 16.030 -7.751 -86.092 1.00 46.44 311 PRO A CA 1
ATOM 2510 C C . PRO A 1 311 ? 17.242 -7.051 -86.711 1.00 46.44 311 PRO A C 1
ATOM 2512 O O . PRO A 1 311 ? 17.133 -5.935 -87.220 1.00 46.44 311 PRO A O 1
ATOM 2515 N N . HIS A 1 312 ? 18.395 -7.716 -86.666 1.00 45.22 312 HIS A N 1
ATOM 2516 C CA . HIS A 1 312 ? 19.580 -7.333 -87.419 1.00 45.22 312 HIS A CA 1
ATOM 2517 C C . HIS A 1 312 ? 19.216 -7.210 -88.905 1.00 45.22 312 HIS A C 1
ATOM 2519 O O . HIS A 1 312 ? 19.126 -8.208 -89.614 1.00 45.22 312 HIS A O 1
ATOM 2525 N N . THR A 1 313 ? 19.012 -5.990 -89.400 1.00 39.59 313 THR A N 1
ATOM 2526 C CA . THR A 1 313 ? 19.226 -5.713 -90.817 1.00 39.59 313 THR A CA 1
ATOM 2527 C C . THR A 1 313 ? 20.722 -5.551 -91.005 1.00 39.59 313 THR A C 1
ATOM 2529 O O . THR A 1 313 ? 21.277 -4.462 -90.846 1.00 39.59 313 THR A O 1
ATOM 2532 N N . GLU A 1 314 ? 21.372 -6.670 -91.308 1.00 40.59 314 GLU A N 1
ATOM 2533 C CA . GLU A 1 314 ? 22.574 -6.669 -92.126 1.00 40.59 314 GLU A CA 1
ATOM 2534 C C . GLU A 1 314 ? 22.271 -5.879 -93.406 1.00 40.59 314 GLU A C 1
ATOM 2536 O O . GLU A 1 314 ? 21.324 -6.163 -94.140 1.00 40.59 314 GLU A O 1
ATOM 2541 N N . GLY A 1 315 ? 23.048 -4.826 -93.624 1.00 35.47 315 GLY A N 1
ATOM 2542 C CA . GLY A 1 315 ? 23.040 -4.022 -94.833 1.00 35.47 315 GLY 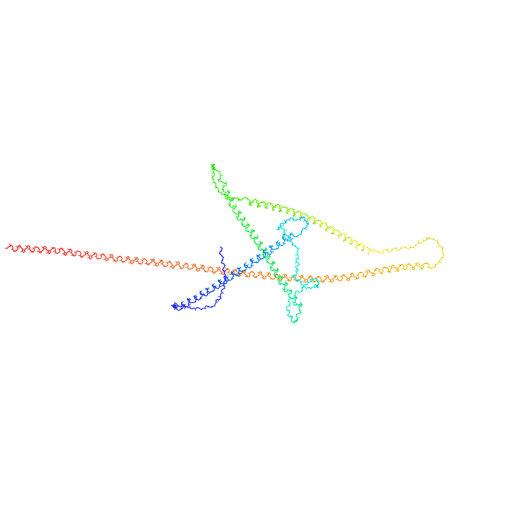A CA 1
ATOM 2543 C C . GLY A 1 315 ? 24.456 -3.951 -95.372 1.00 35.47 315 GLY A C 1
ATOM 2544 O O . GLY A 1 315 ? 25.118 -2.925 -95.249 1.00 35.47 315 GLY A O 1
ATOM 2545 N N . GLU A 1 316 ? 24.922 -5.056 -95.951 1.00 41.94 316 GLU A N 1
ATOM 2546 C CA . GLU A 1 316 ? 26.019 -5.043 -96.911 1.00 41.94 316 GLU A CA 1
ATOM 2547 C C . GLU A 1 316 ? 25.666 -4.108 -98.080 1.00 41.94 316 GLU A C 1
ATOM 2549 O O . GLU A 1 316 ? 24.626 -4.272 -98.720 1.00 41.94 316 GLU A O 1
ATOM 2554 N N . LYS A 1 317 ? 26.568 -3.187 -98.442 1.00 39.28 317 LYS A N 1
ATOM 2555 C CA . LYS A 1 317 ? 26.743 -2.786 -99.845 1.00 39.28 317 LYS A CA 1
ATOM 2556 C C . LYS A 1 317 ? 28.222 -2.697 -100.202 1.00 39.28 317 LYS A C 1
ATOM 2558 O O . LYS A 1 317 ? 28.965 -1.837 -99.741 1.00 39.28 317 LYS A O 1
ATOM 2563 N N . SER A 1 318 ? 28.587 -3.632 -101.069 1.00 39.59 318 SER A N 1
ATOM 2564 C CA . SER A 1 318 ? 29.810 -3.723 -101.855 1.00 39.59 318 SER A CA 1
ATOM 2565 C C . SER A 1 318 ? 30.071 -2.497 -102.746 1.00 39.59 318 SER A C 1
ATOM 2567 O O . SER A 1 318 ? 29.167 -1.999 -103.406 1.00 39.59 318 SER A O 1
ATOM 2569 N N . ARG A 1 319 ? 31.357 -2.118 -102.810 1.00 39.84 319 ARG A N 1
ATOM 2570 C CA . ARG A 1 319 ? 32.230 -2.050 -104.006 1.00 39.84 319 ARG A CA 1
ATOM 2571 C C . ARG A 1 319 ? 31.745 -1.282 -105.259 1.00 39.84 319 ARG A C 1
ATOM 2573 O O . ARG A 1 319 ? 30.828 -1.710 -105.948 1.00 39.84 319 ARG A O 1
ATOM 2580 N N . GLY A 1 320 ? 32.527 -0.265 -105.647 1.00 34.72 320 GLY A N 1
ATOM 2581 C CA . GLY A 1 320 ? 32.576 0.310 -107.003 1.00 34.72 320 GLY A CA 1
ATOM 2582 C C . GLY A 1 320 ? 33.354 1.642 -107.060 1.00 34.72 320 GLY A C 1
ATOM 2583 O O . GLY A 1 320 ? 32.784 2.666 -106.727 1.00 34.72 320 GLY A O 1
ATOM 2584 N N . THR A 1 321 ? 34.688 1.649 -107.182 1.00 38.88 321 THR A N 1
ATOM 2585 C CA . THR A 1 321 ? 35.484 1.868 -108.421 1.00 38.88 321 THR A CA 1
ATOM 2586 C C . THR A 1 321 ? 35.725 3.346 -108.807 1.00 38.88 321 THR A C 1
ATOM 2588 O O . THR A 1 321 ? 34.782 4.085 -109.049 1.00 38.88 321 THR A O 1
ATOM 2591 N N . ALA A 1 322 ? 37.017 3.663 -109.010 1.00 37.41 322 ALA A N 1
ATOM 2592 C CA . ALA A 1 322 ? 37.625 4.668 -109.907 1.00 37.41 322 ALA A CA 1
ATOM 2593 C C . ALA A 1 322 ? 38.115 6.025 -109.348 1.00 37.41 322 ALA A C 1
ATOM 2595 O O . ALA A 1 322 ? 37.340 6.872 -108.920 1.00 37.41 322 ALA A O 1
ATOM 2596 N N . GLY A 1 323 ? 39.427 6.242 -109.539 1.00 33.88 323 GLY A N 1
ATOM 2597 C CA . GLY A 1 323 ? 40.121 7.537 -109.580 1.00 33.88 323 GLY A CA 1
ATOM 2598 C C . GLY A 1 323 ? 41.245 7.622 -108.544 1.00 33.88 323 GLY A C 1
ATOM 2599 O O . GLY A 1 323 ? 40.969 7.716 -107.362 1.00 33.88 323 GLY A O 1
ATOM 2600 N N . GLY A 1 324 ? 42.534 7.586 -108.858 1.00 36.78 324 GLY A N 1
ATOM 2601 C CA . GLY A 1 324 ? 43.246 7.547 -110.124 1.00 36.78 324 GLY A CA 1
ATOM 2602 C C . GLY A 1 324 ? 44.730 7.774 -109.814 1.00 36.78 324 GLY A C 1
ATOM 2603 O O . GLY A 1 324 ? 45.058 8.669 -109.047 1.00 36.78 324 GLY A O 1
ATOM 2604 N N . THR A 1 325 ? 45.586 6.949 -110.421 1.00 41.84 325 THR A N 1
ATOM 2605 C CA . THR A 1 325 ? 46.959 7.272 -110.862 1.00 41.84 325 THR A CA 1
ATOM 2606 C C . THR A 1 325 ? 47.939 7.899 -109.863 1.00 41.84 325 THR A C 1
ATOM 2608 O O . THR A 1 325 ? 47.908 9.093 -109.586 1.00 41.84 325 THR A O 1
ATOM 2611 N N . GLY A 1 326 ? 48.917 7.088 -109.463 1.00 41.38 326 GLY A N 1
ATOM 2612 C CA . GLY A 1 326 ? 50.143 7.507 -108.789 1.00 41.38 326 GLY A CA 1
ATOM 2613 C C . GLY A 1 326 ? 51.134 6.349 -108.735 1.00 41.38 326 GLY A C 1
ATOM 2614 O O . GLY A 1 326 ? 51.491 5.886 -107.662 1.00 41.38 326 GLY A O 1
ATOM 2615 N N . ASP A 1 327 ? 51.467 5.828 -109.914 1.00 48.31 327 ASP A N 1
ATOM 2616 C CA . ASP A 1 327 ? 52.578 4.914 -110.169 1.00 48.31 327 ASP A CA 1
ATOM 2617 C C . ASP A 1 327 ? 53.888 5.511 -109.636 1.00 48.31 327 ASP A C 1
ATOM 2619 O O . ASP A 1 327 ? 54.298 6.555 -110.125 1.00 48.31 327 ASP A O 1
ATOM 2623 N N . TYR A 1 328 ? 54.500 4.876 -108.631 1.00 45.72 328 TYR A N 1
ATOM 2624 C CA . TYR A 1 328 ? 55.955 4.797 -108.456 1.00 45.72 328 TYR A CA 1
ATOM 2625 C C . TYR A 1 328 ? 56.292 3.607 -107.539 1.00 45.72 328 TYR A C 1
ATOM 2627 O O . TYR A 1 328 ? 55.982 3.613 -106.353 1.00 45.72 328 TYR A O 1
ATOM 2635 N N . GLY A 1 329 ? 56.914 2.585 -108.135 1.00 44.06 329 GLY A N 1
ATOM 2636 C CA . GLY A 1 329 ? 57.918 1.672 -107.561 1.00 44.06 329 GLY A CA 1
ATOM 2637 C C . GLY A 1 329 ? 57.795 1.248 -106.092 1.00 44.06 329 GLY A C 1
ATOM 2638 O O . GLY A 1 329 ? 58.086 2.009 -105.176 1.00 44.06 329 GLY A O 1
ATOM 2639 N N . GLY A 1 330 ? 57.478 -0.028 -105.877 1.00 46.19 330 GLY A N 1
ATOM 2640 C CA . GLY A 1 330 ? 57.390 -0.630 -104.551 1.00 46.19 330 GLY A CA 1
ATOM 2641 C C . GLY A 1 330 ? 58.698 -0.692 -103.750 1.00 46.19 330 GLY A C 1
ATOM 2642 O O . GLY A 1 330 ? 59.779 -0.924 -104.288 1.00 46.19 330 GLY A O 1
ATOM 2643 N N . LEU A 1 331 ? 58.535 -0.629 -102.425 1.00 52.31 331 LEU A N 1
ATOM 2644 C CA . LEU A 1 331 ? 59.261 -1.478 -101.482 1.00 52.31 331 LEU A CA 1
ATOM 2645 C C . LEU A 1 331 ? 58.229 -2.303 -100.678 1.00 52.31 331 LEU A C 1
ATOM 2647 O O . LEU A 1 331 ? 57.334 -1.709 -100.076 1.00 52.31 331 LEU A O 1
ATOM 2651 N N . PRO A 1 332 ? 58.325 -3.646 -100.638 1.00 58.38 332 PRO A N 1
ATOM 2652 C CA . PRO A 1 332 ? 57.380 -4.513 -99.916 1.00 58.38 332 PRO A CA 1
ATOM 2653 C C . PRO A 1 332 ? 57.319 -4.293 -98.392 1.00 58.38 332 PRO A C 1
ATOM 2655 O O . PRO A 1 332 ? 56.310 -4.626 -97.770 1.00 58.38 332 PRO A O 1
ATOM 2658 N N . ASP A 1 333 ? 58.362 -3.714 -97.788 1.00 61.00 333 ASP A N 1
ATOM 2659 C CA . ASP A 1 333 ? 58.524 -3.654 -96.328 1.00 61.00 333 ASP A CA 1
ATOM 2660 C C . ASP A 1 333 ? 57.594 -2.659 -95.616 1.00 61.00 333 ASP A C 1
ATOM 2662 O O . ASP A 1 333 ? 57.171 -2.918 -94.491 1.00 61.00 333 ASP A O 1
ATOM 2666 N N . GLY A 1 334 ? 57.198 -1.554 -96.259 1.00 67.25 334 GLY A N 1
ATOM 2667 C CA . GLY A 1 334 ? 56.376 -0.523 -95.604 1.00 67.25 334 GLY A CA 1
ATOM 2668 C C . GLY A 1 334 ? 54.976 -1.013 -95.213 1.00 67.25 334 GLY A C 1
ATOM 2669 O O . GLY A 1 334 ? 54.513 -0.775 -94.101 1.00 67.25 334 GLY A O 1
ATOM 2670 N N . SER A 1 335 ? 54.321 -1.770 -96.098 1.00 74.62 335 SER A N 1
ATOM 2671 C CA . SER A 1 335 ? 52.954 -2.268 -95.869 1.00 74.62 335 SER A CA 1
ATOM 2672 C C . SER A 1 335 ? 52.865 -3.400 -94.837 1.00 74.62 335 SER A C 1
ATOM 2674 O O . SER A 1 335 ? 51.829 -3.570 -94.193 1.00 74.62 335 SER A O 1
ATOM 2676 N N . ASN A 1 336 ? 53.940 -4.175 -94.665 1.00 80.06 336 ASN A N 1
ATOM 2677 C CA . ASN A 1 336 ? 54.015 -5.215 -93.639 1.00 80.06 336 ASN A CA 1
ATOM 2678 C C . ASN A 1 336 ? 54.254 -4.589 -92.262 1.00 80.06 336 ASN A C 1
ATOM 2680 O O . ASN A 1 336 ? 53.536 -4.914 -91.320 1.00 80.06 336 ASN A O 1
ATOM 2684 N N . LEU A 1 337 ? 55.148 -3.598 -92.176 1.00 83.94 337 LEU A N 1
ATOM 2685 C CA . LEU A 1 337 ? 55.371 -2.821 -90.954 1.00 83.94 337 LEU A CA 1
ATOM 2686 C C . LEU A 1 337 ? 54.108 -2.075 -90.497 1.00 83.94 337 LEU A C 1
ATOM 2688 O O . LEU A 1 337 ? 53.817 -2.023 -89.306 1.00 83.94 337 LEU A O 1
ATOM 2692 N N . GLU A 1 338 ? 53.311 -1.525 -91.415 1.00 84.69 338 GLU A N 1
ATOM 2693 C CA . GLU A 1 338 ? 52.038 -0.878 -91.066 1.00 84.69 338 GLU A CA 1
ATOM 2694 C C . GLU A 1 338 ? 51.017 -1.851 -90.457 1.00 84.69 338 GLU A C 1
ATOM 2696 O O . GLU A 1 338 ? 50.336 -1.501 -89.487 1.00 84.69 338 GLU A O 1
ATOM 2701 N N . LYS A 1 339 ? 50.930 -3.079 -90.985 1.00 88.00 339 LYS A N 1
ATOM 2702 C CA . LYS A 1 339 ? 50.083 -4.140 -90.417 1.00 88.00 339 LYS A CA 1
ATOM 2703 C C . LYS A 1 339 ? 50.582 -4.562 -89.040 1.00 88.00 339 LYS A C 1
ATOM 2705 O O . LYS A 1 339 ? 49.781 -4.616 -88.113 1.00 88.00 339 LYS A O 1
ATOM 2710 N N . GLU A 1 340 ? 51.889 -4.752 -88.878 1.00 88.62 340 GLU A N 1
ATOM 2711 C CA . GLU A 1 340 ? 52.505 -5.070 -87.585 1.00 88.62 340 GLU A CA 1
ATOM 2712 C C . GLU A 1 340 ? 52.257 -3.962 -86.550 1.00 88.62 340 GLU A C 1
ATOM 2714 O O . GLU A 1 340 ? 51.889 -4.240 -85.412 1.00 88.62 340 GLU A O 1
ATOM 2719 N N . VAL A 1 341 ? 52.358 -2.686 -86.934 1.00 88.69 341 VAL A N 1
ATOM 2720 C CA . VAL A 1 341 ? 52.042 -1.554 -86.047 1.00 88.69 341 VAL A CA 1
ATOM 2721 C C . VAL A 1 341 ? 50.554 -1.520 -85.686 1.00 88.69 341 VAL A C 1
ATOM 2723 O O . VAL A 1 341 ? 50.208 -1.197 -84.547 1.00 88.69 341 VAL A O 1
ATOM 2726 N N . ALA A 1 342 ? 49.654 -1.830 -86.621 1.00 90.38 342 ALA A N 1
ATOM 2727 C CA . ALA A 1 342 ? 48.223 -1.916 -86.339 1.00 90.38 342 ALA A CA 1
ATOM 2728 C C . ALA A 1 342 ? 47.899 -3.081 -85.388 1.00 90.38 342 ALA A C 1
ATOM 2730 O O . ALA A 1 342 ? 47.137 -2.896 -84.436 1.00 90.38 342 ALA A O 1
ATOM 2731 N N . GLU A 1 343 ? 48.525 -4.240 -85.592 1.00 91.69 343 GLU A N 1
ATOM 2732 C CA . GLU A 1 343 ? 48.410 -5.414 -84.727 1.00 91.69 343 GLU A CA 1
ATOM 2733 C C . GLU A 1 343 ? 48.980 -5.149 -83.331 1.00 91.69 343 GLU A C 1
ATOM 2735 O O . GLU A 1 343 ? 48.314 -5.457 -82.348 1.00 91.69 343 GLU A O 1
ATOM 2740 N N . LEU A 1 344 ? 50.141 -4.501 -83.209 1.00 94.06 344 LEU A N 1
ATOM 2741 C CA . LEU A 1 344 ? 50.721 -4.110 -81.920 1.00 94.06 344 LEU A CA 1
ATOM 2742 C C . LEU A 1 344 ? 49.864 -3.068 -81.192 1.00 94.06 344 LEU A C 1
ATOM 2744 O O . LEU A 1 344 ? 49.688 -3.159 -79.978 1.00 94.06 344 LEU A O 1
ATOM 2748 N N . LYS A 1 345 ? 49.275 -2.099 -81.908 1.00 92.56 345 LYS A N 1
ATOM 2749 C CA . LYS A 1 345 ? 48.311 -1.148 -81.321 1.00 92.56 345 LYS A CA 1
ATOM 2750 C C . LYS A 1 345 ? 47.075 -1.868 -80.794 1.00 92.56 345 LYS A C 1
ATOM 2752 O O . LYS A 1 345 ? 46.571 -1.520 -79.732 1.00 92.56 345 LYS A O 1
ATOM 2757 N N . GLU A 1 346 ? 46.584 -2.858 -81.525 1.00 93.56 346 GLU A N 1
ATOM 2758 C CA . GLU A 1 346 ? 45.438 -3.661 -81.116 1.00 93.56 346 GLU A CA 1
ATOM 2759 C C . GLU A 1 346 ? 45.776 -4.594 -79.945 1.00 93.56 346 GLU A C 1
ATOM 2761 O O . GLU A 1 346 ? 45.007 -4.690 -78.991 1.00 93.56 346 GLU A O 1
ATOM 2766 N N . GLN A 1 347 ? 46.955 -5.215 -79.951 1.00 92.44 347 GLN A N 1
ATOM 2767 C CA . GLN A 1 347 ? 47.468 -5.995 -78.826 1.00 92.44 347 GLN A CA 1
ATOM 2768 C C . GLN A 1 347 ? 47.644 -5.125 -77.580 1.00 92.44 347 GLN A C 1
ATOM 2770 O O . GLN A 1 347 ? 47.245 -5.545 -76.498 1.00 92.44 347 GLN A O 1
ATOM 2775 N N . LEU A 1 348 ? 48.150 -3.896 -77.720 1.00 93.31 348 LEU A N 1
ATOM 2776 C CA . LEU A 1 348 ? 48.270 -2.948 -76.614 1.00 93.31 348 LEU A CA 1
ATOM 2777 C C . LEU A 1 348 ? 46.895 -2.530 -76.076 1.00 93.31 348 LEU A C 1
ATOM 2779 O O . LEU A 1 348 ? 46.706 -2.502 -74.864 1.00 93.31 348 LEU A O 1
ATOM 2783 N N . ARG A 1 349 ? 45.913 -2.264 -76.951 1.00 93.06 349 ARG A N 1
ATOM 2784 C CA . ARG A 1 349 ? 44.526 -1.985 -76.532 1.00 93.06 349 ARG A CA 1
ATOM 2785 C C . ARG A 1 349 ? 43.922 -3.162 -75.775 1.00 93.06 349 ARG A C 1
ATOM 2787 O O . ARG A 1 349 ? 43.356 -2.966 -74.705 1.00 93.06 349 ARG A O 1
ATOM 2794 N N . ARG A 1 350 ? 44.081 -4.385 -76.288 1.00 93.12 350 ARG A N 1
ATOM 2795 C CA . ARG A 1 350 ? 43.609 -5.608 -75.620 1.00 93.12 350 ARG A CA 1
ATOM 2796 C C . ARG A 1 350 ? 44.305 -5.824 -74.283 1.00 93.12 350 ARG A C 1
ATOM 2798 O O . ARG A 1 350 ? 43.630 -6.143 -73.313 1.00 93.12 350 ARG A O 1
ATOM 2805 N N . ALA A 1 351 ? 45.617 -5.612 -74.210 1.00 91.44 351 ALA A N 1
ATOM 2806 C CA . ALA A 1 351 ? 46.376 -5.707 -72.968 1.00 91.44 351 ALA A CA 1
ATOM 2807 C C . ALA A 1 351 ? 45.924 -4.653 -71.939 1.00 91.44 351 ALA A C 1
ATOM 2809 O O . ALA A 1 351 ? 45.744 -4.996 -70.774 1.00 91.44 351 ALA A O 1
ATOM 2810 N N . SER A 1 352 ? 45.660 -3.412 -72.369 1.00 94.88 352 SER A N 1
ATOM 2811 C CA . SER A 1 352 ? 45.124 -2.339 -71.514 1.00 94.88 352 SER A CA 1
ATOM 2812 C C . SER A 1 352 ? 43.751 -2.704 -70.944 1.00 94.88 352 SER A C 1
ATOM 2814 O O . SER A 1 352 ? 43.559 -2.674 -69.732 1.00 94.88 352 SER A O 1
ATOM 2816 N N . VAL A 1 353 ? 42.817 -3.136 -71.800 1.00 95.06 353 VAL A N 1
ATOM 2817 C CA . VAL A 1 353 ? 41.467 -3.549 -71.378 1.00 95.06 353 VAL A CA 1
ATOM 2818 C C . VAL A 1 353 ? 41.521 -4.773 -70.460 1.00 95.06 353 VAL A C 1
ATOM 2820 O O . VAL A 1 353 ? 40.804 -4.832 -69.465 1.00 95.06 353 VAL A O 1
ATOM 2823 N N . MET A 1 354 ? 42.383 -5.752 -70.749 1.00 93.62 354 MET A N 1
ATOM 2824 C CA . MET A 1 354 ? 42.566 -6.917 -69.878 1.00 93.62 354 MET A CA 1
ATOM 2825 C C . MET A 1 354 ? 43.110 -6.524 -68.499 1.00 93.62 354 MET A C 1
ATOM 2827 O O . MET A 1 354 ? 42.618 -7.043 -67.498 1.00 93.62 354 MET A O 1
ATOM 2831 N N . GLY A 1 355 ? 44.048 -5.574 -68.430 1.00 95.12 355 GLY A N 1
ATOM 2832 C CA . GLY A 1 355 ? 44.556 -5.028 -67.169 1.00 95.12 355 GLY A CA 1
ATOM 2833 C C . GLY A 1 355 ? 43.464 -4.359 -66.329 1.00 95.12 355 GLY A C 1
ATOM 2834 O O . GLY A 1 355 ? 43.312 -4.682 -65.149 1.00 95.12 355 GLY A O 1
ATOM 2835 N N . GLU A 1 356 ? 42.638 -3.511 -66.947 1.00 96.06 356 GLU A N 1
ATOM 2836 C CA . GLU A 1 356 ? 41.489 -2.867 -66.290 1.00 96.06 356 GLU A CA 1
ATOM 2837 C C . GLU A 1 356 ? 40.461 -3.897 -65.794 1.00 96.06 356 GLU A C 1
ATOM 2839 O O . GLU A 1 356 ? 39.982 -3.824 -64.660 1.00 96.06 356 GLU A O 1
ATOM 2844 N N . VAL A 1 357 ? 40.150 -4.914 -66.605 1.00 96.19 357 VAL A N 1
ATOM 2845 C CA . VAL A 1 357 ? 39.237 -6.001 -66.217 1.00 96.19 357 VAL A CA 1
ATOM 2846 C C . VAL A 1 357 ? 39.789 -6.788 -65.026 1.00 96.19 357 VAL A C 1
ATOM 2848 O O . VAL A 1 357 ? 39.035 -7.150 -64.120 1.00 96.19 357 VAL A O 1
ATOM 2851 N N . GLU A 1 358 ? 41.091 -7.060 -64.985 1.00 96.25 358 GLU A N 1
ATOM 2852 C CA . GLU A 1 358 ? 41.727 -7.729 -63.849 1.00 96.25 358 GLU A CA 1
ATOM 2853 C C . GLU A 1 358 ? 41.734 -6.869 -62.580 1.00 96.25 358 GLU A C 1
ATOM 2855 O O . GLU A 1 358 ? 41.534 -7.393 -61.480 1.00 96.25 358 GLU A O 1
ATOM 2860 N N . GLU A 1 359 ? 41.920 -5.556 -62.707 1.00 96.94 359 GLU A N 1
ATOM 2861 C CA . GLU A 1 359 ? 41.816 -4.610 -61.595 1.00 96.94 359 GLU A CA 1
ATOM 2862 C C . GLU A 1 359 ? 40.397 -4.539 -61.031 1.00 96.94 359 GLU A C 1
ATOM 2864 O O . GLU A 1 359 ? 40.222 -4.663 -59.814 1.00 96.94 359 GLU A O 1
ATOM 2869 N N . LEU A 1 360 ? 39.384 -4.446 -61.897 1.00 97.19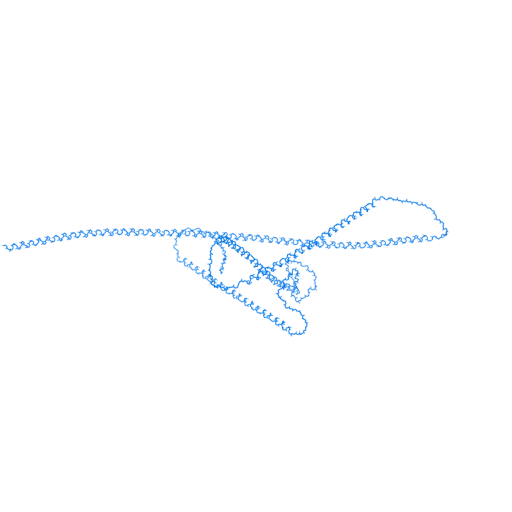 360 LEU A N 1
ATOM 2870 C CA . LEU A 1 360 ? 37.975 -4.485 -61.504 1.00 97.19 360 LEU A CA 1
ATOM 2871 C C . LEU A 1 360 ? 37.604 -5.822 -60.854 1.00 97.19 360 LEU A C 1
ATOM 2873 O O . LEU A 1 360 ? 36.905 -5.833 -59.842 1.00 97.19 360 LEU A O 1
ATOM 2877 N N . ARG A 1 361 ? 38.118 -6.951 -61.361 1.00 97.12 361 ARG A N 1
ATOM 2878 C CA . ARG A 1 361 ? 37.946 -8.269 -60.720 1.00 97.12 361 ARG A CA 1
ATOM 2879 C C . ARG A 1 361 ? 38.555 -8.300 -59.320 1.00 97.12 361 ARG A C 1
ATOM 2881 O O . ARG A 1 361 ? 37.918 -8.792 -58.391 1.00 97.12 361 ARG A O 1
ATOM 2888 N N . ARG A 1 362 ? 39.766 -7.757 -59.145 1.00 97.50 362 ARG A N 1
ATOM 2889 C CA . ARG A 1 362 ? 40.415 -7.651 -57.827 1.00 97.50 362 ARG A CA 1
ATOM 2890 C C . ARG A 1 362 ? 39.631 -6.735 -56.883 1.00 97.50 362 ARG A C 1
ATOM 2892 O O . ARG A 1 362 ? 39.495 -7.068 -55.711 1.00 97.50 362 ARG A O 1
ATOM 2899 N N . ALA A 1 363 ? 39.109 -5.608 -57.367 1.00 96.75 363 ALA A N 1
ATOM 2900 C CA . ALA A 1 363 ? 38.277 -4.698 -56.578 1.00 96.75 363 ALA A CA 1
ATOM 2901 C C . ALA A 1 363 ? 36.956 -5.355 -56.150 1.00 96.75 363 ALA A C 1
ATOM 2903 O O . ALA A 1 363 ? 36.636 -5.357 -54.964 1.00 96.75 363 ALA A O 1
ATOM 2904 N N . LEU A 1 364 ? 36.255 -6.007 -57.080 1.00 96.12 364 LEU A N 1
ATOM 2905 C CA . LEU A 1 364 ? 35.026 -6.745 -56.795 1.00 96.12 364 LEU A CA 1
ATOM 2906 C C . LEU A 1 364 ? 35.257 -7.854 -55.759 1.00 96.12 364 LEU A C 1
ATOM 2908 O O . LEU A 1 364 ? 34.471 -7.989 -54.828 1.00 96.12 364 LEU A O 1
ATOM 2912 N N . ALA A 1 365 ? 36.354 -8.608 -55.864 1.00 97.06 365 ALA A N 1
ATOM 2913 C CA . ALA A 1 365 ? 36.675 -9.656 -54.896 1.00 97.06 365 ALA A CA 1
ATOM 2914 C C . ALA A 1 365 ? 36.889 -9.110 -53.468 1.00 97.06 365 ALA A C 1
ATOM 2916 O O . ALA A 1 365 ? 36.481 -9.760 -52.500 1.00 97.06 365 ALA A O 1
ATOM 2917 N N . ARG A 1 366 ? 37.495 -7.918 -53.326 1.00 97.19 366 ARG A N 1
ATOM 2918 C CA . ARG A 1 366 ? 37.647 -7.232 -52.027 1.00 97.19 366 ARG A CA 1
ATOM 2919 C C . ARG A 1 366 ? 36.292 -6.798 -51.479 1.00 97.19 366 ARG A C 1
ATOM 2921 O O . ARG A 1 366 ? 35.945 -7.197 -50.371 1.00 97.19 366 ARG A O 1
ATOM 2928 N N . GLU A 1 367 ? 35.492 -6.118 -52.292 1.00 97.56 367 GLU A N 1
ATOM 2929 C CA . GLU A 1 367 ? 34.127 -5.700 -51.947 1.00 97.56 367 GLU A CA 1
ATOM 2930 C C . GLU A 1 367 ? 33.243 -6.880 -51.523 1.00 97.56 367 GLU A C 1
ATOM 2932 O O . GLU A 1 367 ? 32.524 -6.818 -50.528 1.00 97.56 367 GLU A O 1
ATOM 2937 N N . GLU A 1 368 ? 33.302 -8.008 -52.232 1.00 97.00 368 GLU A N 1
ATOM 2938 C CA . GLU A 1 368 ? 32.564 -9.207 -51.837 1.00 97.00 368 GLU A CA 1
ATOM 2939 C C . GLU A 1 368 ? 33.065 -9.796 -50.513 1.00 97.00 368 GLU A C 1
ATOM 2941 O O . GLU A 1 368 ? 32.270 -10.331 -49.738 1.00 97.00 368 GLU A O 1
ATOM 2946 N N . SER A 1 369 ? 34.368 -9.716 -50.231 1.00 96.62 369 SER A N 1
ATOM 2947 C CA . SER A 1 369 ? 34.920 -10.166 -48.952 1.00 96.62 369 SER A CA 1
ATOM 2948 C C . SER A 1 369 ? 34.478 -9.283 -47.786 1.00 96.62 369 SER A C 1
ATOM 2950 O O . SER A 1 369 ? 34.066 -9.815 -46.755 1.00 96.62 369 SER A O 1
ATOM 2952 N N . GLU A 1 370 ? 34.445 -7.966 -47.980 1.00 97.75 370 GLU A N 1
ATOM 2953 C CA . GLU A 1 370 ? 33.953 -6.997 -47.000 1.00 97.75 370 GLU A CA 1
ATOM 2954 C C . GLU A 1 370 ? 32.449 -7.163 -46.776 1.00 97.75 370 GLU A C 1
ATOM 2956 O O . GLU A 1 370 ? 32.002 -7.277 -45.636 1.00 97.75 370 GLU A O 1
ATOM 2961 N N . LYS A 1 371 ? 31.656 -7.320 -47.844 1.00 97.56 371 LYS A N 1
ATOM 2962 C CA . LYS A 1 371 ? 30.221 -7.633 -47.738 1.00 97.56 371 LYS A CA 1
ATOM 2963 C C . LYS A 1 371 ? 29.971 -8.914 -46.954 1.00 97.56 371 LYS A C 1
ATOM 2965 O O . LYS A 1 371 ? 29.059 -8.947 -46.131 1.00 97.56 371 LYS A O 1
ATOM 2970 N N . ARG A 1 372 ? 30.772 -9.966 -47.173 1.00 98.12 372 ARG A N 1
ATOM 2971 C CA . ARG A 1 372 ? 30.679 -11.210 -46.391 1.00 98.12 372 ARG A CA 1
ATOM 2972 C C . ARG A 1 372 ? 30.992 -10.962 -44.914 1.00 98.12 372 ARG A C 1
ATOM 2974 O O . ARG A 1 372 ? 30.241 -11.442 -44.068 1.00 98.12 372 ARG A O 1
ATOM 2981 N N . GLN A 1 373 ? 32.036 -10.195 -44.600 1.00 98.25 373 GLN A N 1
ATOM 2982 C CA . GLN A 1 373 ? 32.383 -9.838 -43.219 1.00 98.25 373 GLN A CA 1
ATOM 2983 C C . GLN A 1 373 ? 31.274 -9.020 -42.544 1.00 98.25 373 GLN A C 1
ATOM 2985 O O . GLN A 1 373 ? 30.824 -9.388 -41.461 1.00 98.25 373 GLN A O 1
ATOM 2990 N N . LEU A 1 374 ? 30.763 -7.982 -43.211 1.00 98.06 374 LEU A N 1
ATOM 2991 C CA . LEU A 1 374 ? 29.649 -7.172 -42.716 1.00 98.06 374 LEU A CA 1
ATOM 2992 C C . LEU A 1 374 ? 28.381 -8.014 -42.524 1.00 98.06 374 LEU A C 1
ATOM 2994 O O . LEU A 1 374 ? 27.708 -7.883 -41.508 1.00 98.06 374 LEU A O 1
ATOM 2998 N N . CYS A 1 375 ? 28.074 -8.938 -43.440 1.00 98.25 375 CYS A N 1
ATOM 2999 C CA . CYS A 1 375 ? 26.941 -9.854 -43.281 1.00 98.25 375 CYS A CA 1
ATOM 3000 C C . CYS A 1 375 ? 27.078 -10.746 -42.041 1.00 98.25 375 CYS A C 1
ATOM 3002 O O . CYS A 1 375 ? 26.075 -11.031 -41.387 1.00 98.25 375 CYS A O 1
ATOM 3004 N N . LEU A 1 376 ? 28.289 -11.211 -41.721 1.00 98.12 376 LEU A N 1
ATOM 3005 C CA . LEU A 1 376 ? 28.533 -11.992 -40.507 1.00 98.12 376 LEU A CA 1
ATOM 3006 C C . LEU A 1 376 ? 28.359 -11.129 -39.253 1.00 98.12 376 LEU A C 1
ATOM 3008 O O . LEU A 1 376 ? 27.641 -11.544 -38.347 1.00 98.12 376 LEU A O 1
ATOM 3012 N N . GLN A 1 377 ? 28.916 -9.915 -39.242 1.00 98.25 377 GLN A N 1
ATOM 3013 C CA . GLN A 1 377 ? 28.766 -8.972 -38.126 1.00 98.25 377 GLN A CA 1
ATOM 3014 C C . GLN A 1 377 ? 27.299 -8.597 -37.881 1.00 98.25 377 GLN A C 1
ATOM 3016 O O . GLN A 1 377 ? 26.833 -8.626 -36.747 1.00 98.25 377 GLN A O 1
ATOM 3021 N N . VAL A 1 378 ? 26.534 -8.307 -38.939 1.00 98.25 378 VAL A N 1
ATOM 3022 C CA . VAL A 1 378 ? 25.098 -8.007 -38.823 1.00 98.25 378 VAL A CA 1
ATOM 3023 C C . VAL A 1 378 ? 24.336 -9.204 -38.257 1.00 98.25 378 VAL A C 1
ATOM 3025 O O . VAL A 1 378 ? 23.484 -9.022 -37.389 1.00 98.25 378 VAL A O 1
ATOM 3028 N N . LYS A 1 379 ? 24.640 -10.432 -38.697 1.00 98.25 379 LYS A N 1
ATOM 3029 C CA . LYS A 1 379 ? 24.005 -11.646 -38.156 1.00 98.25 379 LYS A CA 1
ATOM 3030 C C . LYS A 1 379 ? 24.327 -11.852 -36.679 1.00 98.25 379 LYS A C 1
ATOM 3032 O O . LYS A 1 379 ? 23.416 -12.161 -35.914 1.00 98.25 379 LYS A O 1
ATOM 3037 N N . GLU A 1 380 ? 25.583 -11.657 -36.286 1.00 98.31 380 GLU A N 1
ATOM 3038 C CA . GLU A 1 380 ? 26.010 -11.744 -34.890 1.00 98.31 380 GLU A CA 1
ATOM 3039 C C . GLU A 1 380 ? 25.248 -10.728 -34.038 1.00 98.31 380 GLU A C 1
ATOM 3041 O O . GLU A 1 380 ? 24.515 -11.135 -33.138 1.00 98.31 380 GLU A O 1
ATOM 3046 N N . LEU A 1 381 ? 25.286 -9.442 -34.406 1.00 98.06 381 LEU A N 1
ATOM 3047 C CA . LEU A 1 381 ? 24.561 -8.376 -33.705 1.00 98.06 381 LEU A CA 1
ATOM 3048 C C . LEU A 1 381 ? 23.050 -8.634 -33.641 1.00 98.06 381 LEU A C 1
ATOM 3050 O O . LEU A 1 381 ? 22.435 -8.407 -32.603 1.00 98.06 381 LEU A O 1
ATOM 3054 N N . THR A 1 382 ? 22.449 -9.153 -34.713 1.00 98.19 382 THR A N 1
ATOM 3055 C CA . THR A 1 382 ? 21.018 -9.498 -34.736 1.00 98.19 382 THR A CA 1
ATOM 3056 C C . THR A 1 382 ? 20.698 -10.616 -33.742 1.00 98.19 382 THR A C 1
ATOM 3058 O O . THR A 1 382 ? 19.718 -10.522 -33.006 1.00 98.19 382 THR A O 1
ATOM 3061 N N . SER A 1 383 ? 21.530 -11.661 -33.675 1.00 98.00 383 SER A N 1
ATOM 3062 C CA . SER A 1 383 ? 21.350 -12.751 -32.704 1.00 98.00 383 SER A CA 1
ATOM 3063 C C . SER A 1 383 ? 21.533 -12.277 -31.258 1.00 98.00 383 SER A C 1
ATOM 3065 O O . SER A 1 383 ? 20.787 -12.674 -30.362 1.00 98.00 383 SER A O 1
ATOM 3067 N N . ASP A 1 384 ? 22.470 -11.355 -31.057 1.00 98.00 384 ASP A N 1
ATOM 3068 C CA . ASP A 1 384 ? 22.773 -10.715 -29.786 1.00 98.00 384 ASP A CA 1
ATOM 3069 C C . ASP A 1 384 ? 21.612 -9.837 -29.294 1.00 98.00 384 ASP A C 1
ATOM 3071 O O . ASP A 1 384 ? 21.277 -9.831 -28.107 1.00 98.00 384 ASP A O 1
ATOM 3075 N N . LEU A 1 385 ? 20.982 -9.089 -30.204 1.00 98.06 385 LEU A N 1
ATOM 3076 C CA . LEU A 1 385 ? 19.779 -8.305 -29.925 1.00 98.06 385 LEU A CA 1
ATOM 3077 C C . LEU A 1 385 ? 18.593 -9.214 -29.596 1.00 98.06 385 LEU A C 1
ATOM 3079 O O . LEU A 1 385 ? 17.980 -9.032 -28.546 1.00 98.06 385 LEU A O 1
ATOM 3083 N N . ALA A 1 386 ? 18.337 -10.246 -30.404 1.00 97.50 386 ALA A N 1
ATOM 3084 C CA . ALA A 1 386 ? 17.253 -11.198 -30.158 1.00 97.50 386 ALA A CA 1
ATOM 3085 C C . ALA A 1 386 ? 17.391 -11.905 -28.795 1.00 97.50 386 ALA A C 1
ATOM 3087 O O . ALA A 1 386 ? 16.403 -12.111 -28.086 1.00 97.50 386 ALA A O 1
ATOM 3088 N N . LEU A 1 387 ? 18.619 -12.238 -28.377 1.00 98.38 387 LEU A N 1
ATOM 3089 C CA . LEU A 1 387 ? 18.872 -12.815 -27.056 1.00 98.38 387 LEU A CA 1
ATOM 3090 C C . LEU A 1 387 ? 18.554 -11.824 -25.924 1.00 98.38 387 LEU A C 1
ATOM 3092 O O . LEU A 1 387 ? 17.937 -12.212 -24.926 1.00 98.38 387 LEU A O 1
ATOM 3096 N N . ARG A 1 388 ? 18.951 -10.550 -26.071 1.00 96.81 388 ARG A N 1
ATOM 3097 C CA . ARG A 1 388 ? 18.636 -9.487 -25.099 1.00 96.81 388 ARG A CA 1
ATOM 3098 C C . ARG A 1 388 ? 17.129 -9.244 -25.010 1.00 96.81 388 ARG A C 1
ATOM 3100 O O . ARG A 1 388 ? 16.604 -9.170 -23.901 1.00 96.81 388 ARG A O 1
ATOM 3107 N N . GLU A 1 389 ? 16.427 -9.196 -26.139 1.00 97.69 389 GLU A N 1
ATOM 3108 C CA . GLU A 1 389 ? 14.964 -9.074 -26.193 1.00 97.69 389 GLU A CA 1
ATOM 3109 C C . GLU A 1 389 ? 14.279 -10.256 -25.501 1.00 97.69 389 GLU A C 1
ATOM 3111 O O . GLU A 1 389 ? 13.397 -10.076 -24.659 1.00 97.69 389 GLU A O 1
ATOM 3116 N N . GLN A 1 390 ? 14.734 -11.483 -25.768 1.00 98.50 390 GLN A N 1
ATOM 3117 C CA . GLN A 1 390 ? 14.198 -12.666 -25.104 1.00 98.50 390 GLN A CA 1
ATOM 3118 C C . GLN A 1 390 ? 14.419 -12.609 -23.585 1.00 98.50 390 GLN A C 1
ATOM 3120 O O . GLN A 1 390 ? 13.533 -12.981 -22.812 1.00 98.50 390 GLN A O 1
ATOM 3125 N N . GLN A 1 391 ? 15.581 -12.132 -23.135 1.00 98.19 391 GLN A N 1
ATOM 3126 C CA . GLN A 1 391 ? 15.851 -11.930 -21.713 1.00 98.19 391 GLN A CA 1
ATOM 3127 C C . GLN A 1 391 ? 14.925 -10.866 -21.104 1.00 98.19 391 GLN A C 1
ATOM 3129 O O . GLN A 1 391 ? 14.385 -11.090 -20.021 1.00 98.19 391 GLN A O 1
ATOM 3134 N N . GLN A 1 392 ? 14.698 -9.745 -21.792 1.00 98.00 392 GLN A N 1
ATOM 3135 C CA . GLN A 1 392 ? 13.766 -8.702 -21.352 1.00 98.00 392 GLN A CA 1
ATOM 3136 C C . GLN A 1 392 ? 12.338 -9.235 -21.218 1.00 98.00 392 GLN A C 1
ATOM 3138 O O . GLN A 1 392 ? 11.696 -8.995 -20.198 1.00 98.00 392 GLN A O 1
ATOM 3143 N N . LEU A 1 393 ? 11.863 -10.030 -22.181 1.00 98.19 393 LEU A N 1
ATOM 3144 C CA . LEU A 1 393 ? 10.545 -10.666 -22.108 1.00 98.19 393 LEU A CA 1
ATOM 3145 C C . LEU A 1 393 ? 10.425 -11.620 -20.914 1.00 98.19 393 LEU A C 1
ATOM 3147 O O . LEU A 1 393 ? 9.396 -11.626 -20.239 1.00 98.19 393 LEU A O 1
ATOM 3151 N N . ARG A 1 394 ? 11.478 -12.388 -20.599 1.00 98.31 394 ARG A N 1
ATOM 3152 C CA . ARG A 1 394 ? 11.493 -13.236 -19.394 1.00 98.31 394 ARG A CA 1
ATOM 3153 C C . ARG A 1 394 ? 11.402 -12.404 -18.116 1.00 98.31 394 ARG A C 1
ATOM 3155 O O . ARG A 1 394 ? 10.602 -12.743 -17.251 1.00 98.31 394 ARG A O 1
ATOM 3162 N N . MET A 1 395 ? 12.164 -11.314 -18.010 1.00 97.50 395 MET A N 1
ATOM 3163 C CA . MET A 1 395 ? 12.094 -10.420 -16.845 1.00 97.50 395 MET A CA 1
ATOM 3164 C C . MET A 1 395 ? 10.711 -9.767 -16.716 1.00 97.50 395 MET A C 1
ATOM 3166 O O . MET A 1 395 ? 10.158 -9.713 -15.623 1.00 97.50 395 MET A O 1
ATOM 3170 N N . LEU A 1 396 ? 10.110 -9.329 -17.826 1.00 98.00 396 LEU A N 1
ATOM 3171 C CA . LEU A 1 396 ? 8.755 -8.771 -17.825 1.00 98.00 396 LEU A CA 1
ATOM 3172 C C . LEU A 1 396 ? 7.707 -9.798 -17.393 1.00 98.00 396 LEU A C 1
ATOM 3174 O O . LEU A 1 396 ? 6.793 -9.455 -16.648 1.00 98.00 396 LEU A O 1
ATOM 3178 N N . ASN A 1 397 ? 7.831 -11.051 -17.829 1.00 97.94 397 ASN A N 1
ATOM 3179 C CA . ASN A 1 397 ? 6.929 -12.114 -17.392 1.00 97.94 397 ASN A CA 1
ATOM 3180 C C . ASN A 1 397 ? 7.087 -12.410 -15.896 1.00 97.94 397 ASN A C 1
ATOM 3182 O O . ASN A 1 397 ? 6.081 -12.491 -15.203 1.00 97.94 397 ASN A O 1
ATOM 3186 N N . GLN A 1 398 ? 8.318 -12.450 -15.376 1.00 98.12 398 GLN A N 1
ATOM 3187 C CA . GLN A 1 398 ? 8.563 -12.592 -13.935 1.00 98.12 398 GLN A CA 1
ATOM 3188 C C . GLN A 1 398 ? 7.937 -11.447 -13.129 1.00 98.12 398 GLN A C 1
ATOM 3190 O O . GLN A 1 398 ? 7.305 -11.684 -12.105 1.00 98.12 398 GLN A O 1
ATOM 3195 N N . LEU A 1 399 ? 8.049 -10.202 -13.602 1.00 98.00 399 LEU A N 1
ATOM 3196 C CA . LEU A 1 399 ? 7.404 -9.059 -12.950 1.00 98.00 399 LEU A CA 1
ATOM 3197 C C . LEU A 1 399 ? 5.873 -9.160 -12.984 1.00 98.00 399 LEU A C 1
ATOM 3199 O O . LEU A 1 399 ? 5.221 -8.819 -12.001 1.00 98.00 399 LEU A O 1
ATOM 3203 N N . LYS A 1 400 ? 5.289 -9.657 -14.082 1.00 98.00 400 LYS A N 1
ATOM 3204 C CA . LYS A 1 400 ? 3.841 -9.909 -14.171 1.00 98.00 400 LYS A CA 1
ATOM 3205 C C . LYS A 1 400 ? 3.388 -11.004 -13.208 1.00 98.00 400 LYS A C 1
ATOM 3207 O O . LYS A 1 400 ? 2.333 -10.856 -12.598 1.00 98.00 400 LYS A O 1
ATOM 3212 N N . GLU A 1 401 ? 4.167 -12.073 -13.062 1.00 97.81 401 GLU A N 1
ATOM 3213 C CA . GLU A 1 401 ? 3.898 -13.151 -12.104 1.00 97.81 401 GLU A CA 1
ATOM 3214 C C . GLU A 1 401 ? 3.953 -12.632 -10.664 1.00 97.81 401 GLU A C 1
ATOM 3216 O O . GLU A 1 401 ? 2.995 -12.828 -9.922 1.00 97.81 401 GLU A O 1
ATOM 3221 N N . LEU A 1 402 ? 5.000 -11.882 -10.297 1.00 96.88 402 LEU A N 1
ATOM 3222 C CA . LEU A 1 402 ? 5.108 -11.246 -8.979 1.00 96.88 402 LEU A CA 1
ATOM 3223 C C . LEU A 1 402 ? 3.940 -10.289 -8.713 1.00 96.88 402 LEU A C 1
ATOM 3225 O O . LEU A 1 402 ? 3.315 -10.363 -7.660 1.00 96.88 402 LEU A O 1
ATOM 3229 N N . GLN A 1 403 ? 3.575 -9.454 -9.689 1.00 96.81 403 GLN A N 1
ATOM 3230 C CA . GLN A 1 403 ? 2.414 -8.570 -9.576 1.00 96.81 403 GLN A CA 1
ATOM 3231 C C . GLN A 1 403 ? 1.100 -9.359 -9.413 1.00 96.81 403 GLN A C 1
ATOM 3233 O O . GLN A 1 403 ? 0.181 -8.902 -8.732 1.00 96.81 403 GLN A O 1
ATOM 3238 N N . GLY A 1 404 ? 0.983 -10.523 -10.056 1.00 97.00 404 GLY A N 1
ATOM 3239 C CA . GLY A 1 404 ? -0.144 -11.439 -9.891 1.00 97.00 404 GLY A CA 1
ATOM 3240 C C . GLY A 1 404 ? -0.213 -12.011 -8.477 1.00 97.00 404 GLY A C 1
ATOM 3241 O O . GLY A 1 404 ? -1.272 -11.946 -7.852 1.00 97.00 404 GLY A O 1
ATOM 3242 N N . CYS A 1 405 ? 0.918 -12.487 -7.952 1.00 95.19 405 CYS A N 1
ATOM 3243 C CA . CYS A 1 405 ? 1.036 -12.973 -6.578 1.00 95.19 405 CYS A CA 1
ATOM 3244 C C . CYS A 1 405 ? 0.675 -11.882 -5.563 1.00 95.19 405 CYS A C 1
ATOM 3246 O O . CYS A 1 405 ? -0.186 -12.105 -4.720 1.00 95.19 405 CYS A O 1
ATOM 3248 N N . GLU A 1 406 ? 1.226 -10.673 -5.699 1.00 95.06 406 GLU A N 1
ATOM 3249 C CA . GLU A 1 406 ? 0.916 -9.546 -4.807 1.00 95.06 406 GLU A CA 1
ATOM 3250 C C . GLU A 1 406 ? -0.574 -9.180 -4.810 1.00 95.06 406 GLU A C 1
ATOM 3252 O O . GLU A 1 406 ? -1.135 -8.812 -3.778 1.00 95.06 406 GLU A O 1
ATOM 3257 N N . LYS A 1 407 ? -1.238 -9.244 -5.971 1.00 95.88 407 LYS A N 1
ATOM 3258 C CA . LYS A 1 407 ? -2.684 -8.993 -6.067 1.00 95.88 407 LYS A CA 1
ATOM 3259 C C . LYS A 1 407 ? -3.485 -10.077 -5.350 1.00 95.88 407 LYS A C 1
ATOM 3261 O O . LYS A 1 407 ? -4.422 -9.737 -4.633 1.00 95.88 407 LYS A O 1
ATOM 3266 N N . ALA A 1 408 ? -3.113 -11.344 -5.521 1.00 95.75 408 ALA A N 1
ATOM 3267 C CA . ALA A 1 408 ? -3.766 -12.460 -4.843 1.00 95.75 408 ALA A CA 1
ATOM 3268 C C . ALA A 1 408 ? -3.565 -12.393 -3.320 1.00 95.75 408 ALA A C 1
ATOM 3270 O O . ALA A 1 408 ? -4.524 -12.547 -2.571 1.00 95.75 408 ALA A O 1
ATOM 3271 N N . GLU A 1 409 ? -2.354 -12.080 -2.854 1.00 95.19 409 GLU A N 1
ATOM 3272 C CA . GLU A 1 409 ? -2.063 -11.887 -1.428 1.00 95.19 409 GLU A CA 1
ATOM 3273 C C . GLU A 1 409 ? -2.861 -10.720 -0.832 1.00 95.19 409 GLU A C 1
ATOM 3275 O O . GLU A 1 409 ? -3.412 -10.838 0.261 1.00 95.19 409 GLU A O 1
ATOM 3280 N N . LYS A 1 410 ? -2.989 -9.603 -1.562 1.00 95.25 410 LYS A N 1
ATOM 3281 C CA . LYS A 1 410 ? -3.835 -8.474 -1.140 1.00 95.25 410 LYS A CA 1
ATOM 3282 C C . LYS A 1 410 ? -5.302 -8.875 -1.007 1.00 95.25 410 LYS A C 1
ATOM 3284 O O . LYS A 1 410 ? -5.917 -8.518 -0.008 1.00 95.25 410 LYS A O 1
ATOM 3289 N N . GLN A 1 411 ? -5.835 -9.626 -1.970 1.00 97.00 411 GLN A N 1
ATOM 3290 C CA . GLN A 1 411 ? -7.210 -10.132 -1.914 1.00 97.00 411 GLN A CA 1
ATOM 3291 C C . GLN A 1 411 ? -7.414 -11.065 -0.718 1.00 97.00 411 GLN A C 1
ATOM 3293 O O . GLN A 1 411 ? -8.368 -10.891 0.029 1.00 97.00 411 GLN A O 1
ATOM 3298 N N . GLN A 1 412 ? -6.480 -11.986 -0.467 1.00 96.69 412 GLN A N 1
ATOM 3299 C CA . GLN A 1 412 ? -6.543 -12.876 0.695 1.00 96.69 412 GLN A CA 1
ATOM 3300 C C . GLN A 1 412 ? -6.505 -12.105 2.019 1.00 96.69 412 GLN A C 1
ATOM 3302 O O . GLN A 1 412 ? -7.267 -12.404 2.934 1.00 96.69 412 GLN A O 1
ATOM 3307 N N . LEU A 1 413 ? -5.640 -11.096 2.141 1.00 96.00 413 LEU A N 1
ATOM 3308 C CA . LEU A 1 413 ? -5.584 -10.256 3.340 1.00 96.00 413 LEU A CA 1
ATOM 3309 C C . LEU A 1 413 ? -6.868 -9.442 3.535 1.00 96.00 413 LEU A C 1
ATOM 3311 O O . LEU A 1 413 ? -7.320 -9.287 4.670 1.00 96.00 413 LEU A O 1
ATOM 3315 N N . GLU A 1 414 ? -7.458 -8.934 2.454 1.00 97.00 414 GLU A N 1
ATOM 3316 C CA . GLU A 1 414 ? -8.735 -8.220 2.486 1.00 97.00 414 GLU A CA 1
ATOM 3317 C C . GLU A 1 414 ? -9.884 -9.144 2.917 1.00 97.00 414 GLU A C 1
ATOM 3319 O O . GLU A 1 414 ? -10.653 -8.785 3.809 1.00 97.00 414 GLU A O 1
ATOM 3324 N N . GLU A 1 415 ? -9.939 -10.366 2.382 1.00 97.31 415 GLU A N 1
ATOM 3325 C CA . GLU A 1 415 ? -10.898 -11.397 2.789 1.00 97.31 415 GLU A CA 1
ATOM 3326 C C . GLU A 1 415 ? -10.756 -11.748 4.274 1.00 97.31 415 GLU A C 1
ATOM 3328 O O . GLU A 1 415 ? -11.742 -11.702 5.011 1.00 97.31 415 GLU A O 1
ATOM 3333 N N . MET A 1 416 ? -9.534 -12.003 4.750 1.00 96.38 416 MET A N 1
ATOM 3334 C CA . MET A 1 416 ? -9.260 -12.282 6.166 1.00 96.38 416 MET A CA 1
ATOM 3335 C C . MET A 1 416 ? -9.670 -11.120 7.079 1.00 96.38 416 MET A C 1
ATOM 3337 O O . MET A 1 416 ? -10.187 -11.318 8.183 1.00 96.38 416 MET A O 1
ATOM 3341 N N . LEU A 1 417 ? -9.445 -9.885 6.633 1.00 97.69 417 LEU A N 1
ATOM 3342 C CA . LEU A 1 417 ? -9.821 -8.685 7.369 1.00 97.69 417 LEU A CA 1
ATOM 3343 C C . LEU A 1 417 ? -11.346 -8.520 7.421 1.00 97.69 417 LEU A C 1
ATOM 3345 O O . LEU A 1 417 ? -11.887 -8.171 8.472 1.00 97.69 417 LEU A O 1
ATOM 3349 N N . ASP A 1 418 ? -12.053 -8.825 6.338 1.00 97.06 418 ASP A N 1
ATOM 3350 C CA . ASP A 1 418 ? -13.513 -8.818 6.312 1.00 97.06 418 ASP A CA 1
ATOM 3351 C C . ASP A 1 418 ? -14.129 -9.961 7.129 1.00 97.06 418 ASP A C 1
ATOM 3353 O O . ASP A 1 418 ? -15.122 -9.744 7.826 1.00 97.06 418 ASP A O 1
ATOM 3357 N N . GLU A 1 419 ? -13.531 -11.151 7.133 1.00 97.25 419 GLU A N 1
ATOM 3358 C CA . GLU A 1 419 ? -13.914 -12.247 8.031 1.00 97.25 419 GLU A CA 1
ATOM 3359 C C . GLU A 1 419 ? -13.729 -11.867 9.503 1.00 97.25 419 GLU A C 1
ATOM 3361 O O . GLU A 1 419 ? -14.633 -12.074 10.318 1.00 97.25 419 GLU A O 1
ATOM 3366 N N . SER A 1 420 ? -12.603 -11.236 9.840 1.00 96.56 420 SER A N 1
ATOM 3367 C CA . SER A 1 420 ? -12.347 -10.726 11.189 1.00 96.56 420 SER A CA 1
ATOM 3368 C C . SER A 1 420 ? -13.375 -9.666 11.601 1.00 96.56 420 SER A C 1
ATOM 3370 O O . SER A 1 420 ? -13.963 -9.754 12.685 1.00 96.56 420 SER A O 1
ATOM 3372 N N . LYS A 1 421 ? -13.689 -8.705 10.716 1.00 96.81 421 LYS A N 1
ATOM 3373 C CA . LYS A 1 421 ? -14.752 -7.713 10.960 1.00 96.81 421 LYS A CA 1
ATOM 3374 C C . LYS A 1 421 ? -16.098 -8.386 11.224 1.00 96.81 421 LYS A C 1
ATOM 3376 O O . LYS A 1 421 ? -16.746 -8.047 12.212 1.00 96.81 421 LYS A O 1
ATOM 3381 N N . ARG A 1 422 ? -16.496 -9.355 10.388 1.00 98.00 422 ARG A N 1
ATOM 3382 C CA . ARG A 1 422 ? -17.752 -10.110 10.556 1.00 98.00 422 ARG A CA 1
ATOM 3383 C C . ARG A 1 422 ? -17.781 -10.848 11.896 1.00 98.00 422 ARG A C 1
ATOM 3385 O O . ARG A 1 422 ? -18.761 -10.732 12.626 1.00 98.00 422 ARG A O 1
ATOM 3392 N N . SER A 1 423 ? -16.693 -11.526 12.264 1.00 98.12 423 SER A N 1
ATOM 3393 C CA . SER A 1 423 ? -16.560 -12.224 13.552 1.00 98.12 423 SER A CA 1
ATOM 3394 C C . SER A 1 423 ? -16.710 -11.274 14.749 1.00 98.12 423 SER A C 1
ATOM 3396 O O . SER A 1 423 ? -17.472 -11.543 15.685 1.00 98.12 423 SER A O 1
ATOM 3398 N N . ARG A 1 424 ? -16.056 -10.107 14.701 1.00 98.25 424 ARG A N 1
ATOM 3399 C CA . ARG A 1 424 ? -16.191 -9.065 15.729 1.00 98.25 424 ARG A CA 1
ATOM 3400 C C . ARG A 1 424 ? -17.627 -8.553 15.831 1.00 98.25 424 ARG A C 1
ATOM 3402 O O . ARG A 1 424 ? -18.141 -8.397 16.940 1.00 98.25 424 ARG A O 1
ATOM 3409 N N . ASP A 1 425 ? -18.278 -8.300 14.702 1.00 97.75 425 ASP A N 1
ATOM 3410 C CA . ASP A 1 425 ? -19.652 -7.800 14.674 1.00 97.75 425 ASP A CA 1
ATOM 3411 C C . ASP A 1 425 ? -20.643 -8.844 15.214 1.00 97.75 425 ASP A C 1
ATOM 3413 O O . ASP A 1 425 ? -21.541 -8.498 15.985 1.00 97.75 425 ASP A O 1
ATOM 3417 N N . GLU A 1 426 ? -20.430 -10.131 14.931 1.00 98.38 426 GLU A N 1
ATOM 3418 C CA . GLU A 1 426 ? -21.193 -11.219 15.548 1.00 98.38 426 GLU A CA 1
ATOM 3419 C C . GLU A 1 426 ? -21.007 -11.286 17.067 1.00 98.38 426 GLU A C 1
ATOM 3421 O O . GLU A 1 426 ? -21.980 -11.459 17.807 1.00 98.38 426 GLU A O 1
ATOM 3426 N N . LEU A 1 427 ? -19.770 -11.175 17.560 1.00 98.38 427 LEU A N 1
ATOM 3427 C CA . LEU A 1 427 ? -19.496 -11.153 18.999 1.00 98.38 427 LEU A CA 1
ATOM 3428 C C . LEU A 1 427 ? -20.151 -9.941 19.663 1.00 98.38 427 LEU A C 1
ATOM 3430 O O . LEU A 1 427 ? -20.752 -10.069 20.733 1.00 98.38 427 LEU A O 1
ATOM 3434 N N . ARG A 1 428 ? -20.108 -8.780 19.004 1.00 98.44 428 ARG A N 1
ATOM 3435 C CA . ARG A 1 428 ? -20.787 -7.566 19.456 1.00 98.44 428 ARG A CA 1
ATOM 3436 C C . ARG A 1 428 ? -22.302 -7.763 19.516 1.00 98.44 428 ARG A C 1
ATOM 3438 O O . ARG A 1 428 ? -22.907 -7.389 20.521 1.00 98.44 428 ARG A O 1
ATOM 3445 N N . ALA A 1 429 ? -22.907 -8.379 18.501 1.00 98.25 429 ALA A N 1
ATOM 3446 C CA . ALA A 1 429 ? -24.333 -8.698 18.487 1.00 98.25 429 ALA A CA 1
ATOM 3447 C C . ALA A 1 429 ? -24.704 -9.658 19.632 1.00 98.25 429 ALA A C 1
ATOM 3449 O O . ALA A 1 429 ? -25.602 -9.357 20.420 1.00 98.25 429 ALA A O 1
ATOM 3450 N N . LYS A 1 430 ? -23.942 -10.745 19.817 1.00 98.38 430 LYS A N 1
ATOM 3451 C CA . LYS A 1 430 ? -24.127 -11.707 20.922 1.00 98.38 430 LYS A CA 1
ATOM 3452 C C . LYS A 1 430 ? -24.014 -11.031 22.294 1.00 98.38 430 LYS A C 1
ATOM 3454 O O . LYS A 1 430 ? -24.829 -11.283 23.182 1.00 98.38 430 LYS A O 1
ATOM 3459 N N . ALA A 1 431 ? -23.043 -10.134 22.477 1.00 98.12 431 ALA A N 1
ATOM 3460 C CA . ALA A 1 431 ? -22.890 -9.367 23.712 1.00 98.12 431 ALA A CA 1
ATOM 3461 C C . ALA A 1 431 ? -24.077 -8.416 23.948 1.00 98.12 431 ALA A C 1
ATOM 3463 O O . ALA A 1 431 ? -24.604 -8.344 25.061 1.00 98.12 431 ALA A O 1
ATOM 3464 N N . GLN A 1 432 ? -24.547 -7.721 22.909 1.00 98.31 432 GLN A N 1
ATOM 3465 C CA . GLN A 1 432 ? -25.728 -6.858 22.996 1.00 98.31 432 GLN A CA 1
ATOM 3466 C C . GLN A 1 432 ? -26.997 -7.648 23.339 1.00 98.31 432 GLN A C 1
ATOM 3468 O O . GLN A 1 432 ? -27.785 -7.202 24.179 1.00 98.31 432 GLN A O 1
ATOM 3473 N N . GLU A 1 433 ? -27.193 -8.826 22.750 1.00 98.31 433 GLU A N 1
ATOM 3474 C CA . GLU A 1 433 ? -28.301 -9.724 23.081 1.00 98.31 433 GLU A CA 1
ATOM 3475 C C . GLU A 1 433 ? -28.230 -10.197 24.531 1.00 98.31 433 GLU A C 1
ATOM 3477 O O . GLU A 1 433 ? -29.228 -10.106 25.250 1.00 98.31 433 GLU A O 1
ATOM 3482 N N . ALA A 1 434 ? -27.053 -10.614 25.004 1.00 98.06 434 ALA A N 1
ATOM 3483 C CA . ALA A 1 434 ? -26.851 -10.985 26.401 1.00 98.06 434 ALA A CA 1
ATOM 3484 C C . ALA A 1 434 ? -27.187 -9.816 27.342 1.00 98.06 434 ALA A C 1
ATOM 3486 O O . ALA A 1 434 ? -27.903 -10.002 28.326 1.00 98.06 434 ALA A O 1
ATOM 3487 N N . ILE A 1 435 ? -26.759 -8.590 27.018 1.00 98.25 435 ILE A N 1
ATOM 3488 C CA . ILE A 1 435 ? -27.121 -7.386 27.782 1.00 98.25 435 ILE A CA 1
ATOM 3489 C C . ILE A 1 435 ? -28.640 -7.175 27.786 1.00 98.25 435 ILE A C 1
ATOM 3491 O O . ILE A 1 435 ? -29.209 -6.885 28.840 1.00 98.25 435 ILE A O 1
ATOM 3495 N N . ARG A 1 436 ? -29.331 -7.329 26.647 1.00 98.56 436 ARG A N 1
ATOM 3496 C CA . ARG A 1 436 ? -30.802 -7.223 26.589 1.00 98.56 436 ARG A CA 1
ATOM 3497 C C . ARG A 1 436 ? -31.472 -8.282 27.460 1.00 98.56 436 ARG A C 1
ATOM 3499 O O . ARG A 1 436 ? -32.392 -7.945 28.205 1.00 98.56 436 ARG A O 1
ATOM 3506 N N . GLN A 1 437 ? -30.997 -9.523 27.410 1.00 98.62 437 GLN A N 1
ATOM 3507 C CA . GLN A 1 437 ? -31.507 -10.622 28.231 1.00 98.62 437 GLN A CA 1
ATOM 3508 C C . GLN A 1 437 ? -31.295 -10.355 29.726 1.00 98.62 437 GLN A C 1
ATOM 3510 O O . GLN A 1 437 ? -32.234 -10.499 30.509 1.00 98.62 437 GLN A O 1
ATOM 3515 N N . TRP A 1 438 ? -30.107 -9.896 30.129 1.00 97.88 438 TRP A N 1
ATOM 3516 C CA . TRP A 1 438 ? -29.821 -9.525 31.517 1.00 97.88 438 TRP A CA 1
ATOM 3517 C C . TRP A 1 438 ? -30.672 -8.350 31.986 1.00 97.88 438 TRP A C 1
ATOM 3519 O O . TRP A 1 438 ? -31.276 -8.435 33.050 1.00 97.88 438 TRP A O 1
ATOM 3529 N N . ARG A 1 439 ? -30.814 -7.295 31.176 1.00 98.12 439 ARG A N 1
ATOM 3530 C CA . ARG A 1 439 ? -31.716 -6.171 31.478 1.00 98.12 439 ARG A CA 1
ATOM 3531 C C . ARG A 1 439 ? -33.158 -6.643 31.653 1.00 98.12 439 ARG A C 1
ATOM 3533 O O . ARG A 1 439 ? -33.821 -6.218 32.594 1.00 98.12 439 ARG A O 1
ATOM 3540 N N . ALA A 1 440 ? -33.641 -7.528 30.781 1.00 98.25 440 ALA A N 1
ATOM 3541 C CA . ALA A 1 440 ? -34.976 -8.106 30.901 1.00 98.25 440 ALA A CA 1
ATOM 3542 C C . ALA A 1 440 ? -35.123 -8.935 32.187 1.00 98.25 440 ALA A C 1
ATOM 3544 O O . ALA A 1 440 ? -36.132 -8.811 32.877 1.00 98.25 440 ALA A O 1
ATOM 3545 N N . LYS A 1 441 ? -34.110 -9.731 32.549 1.00 98.44 441 LYS A N 1
ATOM 3546 C CA . LYS A 1 441 ? -34.094 -10.497 33.800 1.00 98.44 441 LYS A CA 1
ATOM 3547 C C . LYS A 1 441 ? -34.096 -9.587 35.030 1.00 98.44 441 LYS A C 1
ATOM 3549 O O . LYS A 1 441 ? -34.901 -9.815 35.923 1.00 98.44 441 LYS A O 1
ATOM 3554 N N . CYS A 1 442 ? -33.268 -8.541 35.060 1.00 96.19 442 CYS A N 1
ATOM 3555 C CA . CYS A 1 442 ? -33.258 -7.567 36.153 1.00 96.19 442 CYS A CA 1
ATOM 3556 C C . CYS A 1 442 ? -34.617 -6.876 36.302 1.00 96.19 442 CYS A C 1
ATOM 3558 O O . CYS A 1 442 ? -35.114 -6.774 37.415 1.00 96.19 442 CYS A O 1
ATOM 3560 N N . LYS A 1 443 ? -35.258 -6.480 35.192 1.00 98.31 443 LYS A N 1
ATOM 3561 C CA . LYS A 1 443 ? -36.615 -5.910 35.222 1.00 98.31 443 LYS A CA 1
ATOM 3562 C C . LYS A 1 443 ? -37.651 -6.881 35.798 1.00 98.31 443 LYS A C 1
ATOM 3564 O O . LYS A 1 443 ? -38.506 -6.453 36.561 1.00 98.31 443 LYS A O 1
ATOM 3569 N N . ARG A 1 444 ? -37.581 -8.176 35.457 1.00 97.31 444 ARG A N 1
ATOM 3570 C CA . ARG A 1 444 ? -38.473 -9.201 36.035 1.00 97.31 444 ARG A CA 1
ATOM 3571 C C . ARG A 1 444 ? -38.253 -9.356 37.536 1.00 97.31 444 ARG A C 1
ATOM 3573 O O . ARG A 1 444 ? -39.214 -9.268 38.281 1.00 97.31 444 ARG A O 1
ATOM 3580 N N . LEU A 1 445 ? -36.999 -9.504 37.967 1.00 96.25 445 LEU A N 1
ATOM 3581 C CA . LEU A 1 445 ? -36.657 -9.624 39.388 1.00 96.25 445 LEU A CA 1
ATOM 3582 C C . LEU A 1 445 ? -37.067 -8.380 40.183 1.00 96.25 445 LEU A C 1
ATOM 3584 O O . LEU A 1 445 ? -37.563 -8.501 41.295 1.00 96.25 445 LEU A O 1
ATOM 3588 N N . GLN A 1 446 ? -36.903 -7.187 39.609 1.00 96.31 446 GLN A N 1
ATOM 3589 C CA . GLN A 1 446 ? -37.379 -5.951 40.223 1.00 96.31 446 GLN A CA 1
ATOM 3590 C C . GLN A 1 446 ? -38.904 -5.964 40.390 1.00 96.31 446 GLN A C 1
ATOM 3592 O O . GLN A 1 446 ? -39.393 -5.652 41.471 1.00 96.31 446 GLN A O 1
ATOM 3597 N N . LYS A 1 447 ? -39.649 -6.381 39.359 1.00 96.44 447 LYS A N 1
ATOM 3598 C CA . LYS A 1 447 ? -41.109 -6.493 39.434 1.00 96.44 447 LYS A CA 1
ATOM 3599 C C . LYS A 1 447 ? -41.554 -7.526 40.476 1.00 96.44 447 LYS A C 1
ATOM 3601 O O . LYS A 1 447 ? -42.464 -7.248 41.242 1.00 96.44 447 LYS A O 1
ATOM 3606 N N . GLU A 1 448 ? -40.884 -8.676 40.552 1.00 94.69 448 GLU A N 1
ATOM 3607 C CA . GLU A 1 448 ? -41.143 -9.703 41.574 1.00 94.69 448 GLU A CA 1
ATOM 3608 C C . GLU A 1 448 ? -40.880 -9.171 42.996 1.00 94.69 448 GLU A C 1
ATOM 3610 O O . GLU A 1 448 ? -41.660 -9.442 43.908 1.00 94.69 448 GLU A O 1
ATOM 3615 N N . LEU A 1 449 ? -39.822 -8.373 43.192 1.00 92.25 449 LEU A N 1
ATOM 3616 C CA . LEU A 1 449 ? -39.540 -7.714 44.474 1.00 92.25 449 LEU A CA 1
ATOM 3617 C C . LEU A 1 449 ? -40.599 -6.661 44.834 1.00 92.25 449 LEU A C 1
ATOM 3619 O O . LEU A 1 449 ? -41.007 -6.578 45.992 1.00 92.25 449 LEU A O 1
ATOM 3623 N N . GLU A 1 450 ? -41.062 -5.871 43.864 1.00 93.12 450 GLU A N 1
ATOM 3624 C CA . GLU A 1 450 ? -42.144 -4.896 44.055 1.00 93.12 450 GLU A CA 1
ATOM 3625 C C . GLU A 1 450 ? -43.477 -5.593 44.388 1.00 93.12 450 GLU A C 1
ATOM 3627 O O . GLU A 1 450 ? -44.165 -5.189 45.328 1.00 93.12 450 GLU A O 1
ATOM 3632 N N . GLU A 1 451 ? -43.805 -6.686 43.694 1.00 92.62 451 GLU A N 1
ATOM 3633 C CA . GLU A 1 451 ? -44.983 -7.519 43.964 1.00 92.62 451 GLU A CA 1
ATOM 3634 C C . GLU A 1 451 ? -44.917 -8.131 45.376 1.00 92.62 451 GLU A C 1
ATOM 3636 O O . GLU A 1 451 ? -45.871 -7.996 46.145 1.00 92.62 451 GLU A O 1
ATOM 3641 N N . GLN A 1 452 ? -43.775 -8.697 45.788 1.00 88.62 452 GLN A N 1
ATOM 3642 C CA . GLN A 1 452 ? -43.579 -9.203 47.155 1.00 88.62 452 GLN A CA 1
ATOM 3643 C C . GLN A 1 452 ? -43.701 -8.102 48.217 1.00 88.62 452 GLN A C 1
ATOM 3645 O O . GLN A 1 452 ? -44.320 -8.314 49.263 1.00 88.62 452 GLN A O 1
ATOM 3650 N N . ALA A 1 453 ? -43.144 -6.916 47.960 1.00 88.50 453 ALA A N 1
ATOM 3651 C CA . ALA A 1 453 ? -43.245 -5.783 48.873 1.00 88.50 453 ALA A CA 1
ATOM 3652 C C . ALA A 1 453 ? -44.693 -5.289 49.011 1.00 88.50 453 ALA A C 1
ATOM 3654 O O . ALA A 1 453 ? -45.127 -4.965 50.119 1.00 88.50 453 ALA A O 1
ATOM 3655 N N . SER A 1 454 ? -45.452 -5.252 47.911 1.00 83.44 454 SER A N 1
ATOM 3656 C CA . SER A 1 454 ? -46.874 -4.895 47.932 1.00 83.44 454 SER A CA 1
ATOM 3657 C C . SER A 1 454 ? -47.714 -5.936 48.684 1.00 83.44 454 SER A C 1
ATOM 3659 O O . SER A 1 454 ? -48.413 -5.568 49.627 1.00 83.44 454 SER A O 1
ATOM 3661 N N . GLY A 1 455 ? -47.540 -7.233 48.403 1.00 80.56 455 GLY A N 1
ATOM 3662 C CA . GLY A 1 455 ? -48.257 -8.309 49.095 1.00 80.56 455 GLY A CA 1
ATOM 3663 C C . GLY A 1 455 ? -47.923 -8.403 50.589 1.00 80.56 455 GLY A C 1
ATOM 3664 O O . GLY A 1 455 ? -48.805 -8.626 51.419 1.00 80.56 455 GLY A O 1
ATOM 3665 N N . GLY A 1 456 ? -46.665 -8.156 50.973 1.00 78.12 456 GLY A N 1
ATOM 3666 C CA . GLY A 1 456 ? -46.260 -8.076 52.380 1.00 78.12 456 GLY A CA 1
ATOM 3667 C C . GLY A 1 456 ? -46.900 -6.895 53.118 1.00 78.12 456 GLY A C 1
ATOM 3668 O O . GLY A 1 456 ? -47.333 -7.039 54.265 1.00 78.12 456 GLY A O 1
ATOM 3669 N N . ARG A 1 457 ? -47.017 -5.734 52.459 1.00 79.19 457 ARG A N 1
ATOM 3670 C CA . ARG A 1 457 ? -47.717 -4.563 53.012 1.00 79.19 457 ARG A CA 1
ATOM 3671 C C . ARG A 1 457 ? -49.210 -4.821 53.163 1.00 79.19 457 ARG A C 1
ATOM 3673 O O . ARG A 1 457 ? -49.754 -4.493 54.212 1.00 79.19 457 ARG A O 1
ATOM 3680 N N . GLU A 1 458 ? -49.850 -5.430 52.169 1.00 83.44 458 GLU A N 1
ATOM 3681 C CA . GLU A 1 458 ? -51.273 -5.779 52.214 1.00 83.44 458 GLU A CA 1
ATOM 3682 C C . GLU A 1 458 ? -51.579 -6.796 53.319 1.00 83.44 458 GLU A C 1
ATOM 3684 O O . GLU A 1 458 ? -52.498 -6.578 54.106 1.00 83.44 458 GLU A O 1
ATOM 3689 N N . SER A 1 459 ? -50.768 -7.850 53.453 1.00 78.88 459 SER A N 1
ATOM 3690 C CA . SER A 1 459 ? -50.909 -8.847 54.524 1.00 78.88 459 SER A CA 1
ATOM 3691 C C . SER A 1 459 ? -50.686 -8.239 55.915 1.00 78.88 459 SER A C 1
ATOM 3693 O O . SER A 1 459 ? -51.511 -8.413 56.814 1.00 78.88 459 SER A O 1
ATOM 3695 N N . SER A 1 460 ? -49.629 -7.434 56.091 1.00 81.50 460 SER A N 1
ATOM 3696 C CA . SER A 1 460 ? -49.376 -6.722 57.353 1.00 81.50 460 SER A CA 1
ATOM 3697 C C . SER A 1 460 ? -50.500 -5.736 57.691 1.00 81.50 460 SER A C 1
ATOM 3699 O O . SER A 1 460 ? -50.915 -5.631 58.847 1.00 81.50 460 SER A O 1
ATOM 3701 N N . TYR A 1 461 ? -51.025 -5.027 56.690 1.00 86.19 461 TYR A N 1
ATOM 3702 C CA . TYR A 1 461 ? -52.155 -4.119 56.852 1.00 86.19 461 TYR A CA 1
ATOM 3703 C C . TYR A 1 461 ? -53.434 -4.872 57.241 1.00 86.19 461 TYR A C 1
ATOM 3705 O O . TYR A 1 461 ? -54.108 -4.476 58.193 1.00 86.19 461 TYR A O 1
ATOM 3713 N N . ALA A 1 462 ? -53.734 -5.992 56.577 1.00 89.44 462 ALA A N 1
ATOM 3714 C CA . ALA A 1 462 ? -54.863 -6.856 56.910 1.00 89.44 462 ALA A CA 1
ATOM 3715 C C . ALA A 1 462 ? -54.756 -7.408 58.343 1.00 89.44 462 ALA A C 1
ATOM 3717 O O . ALA A 1 462 ? -55.728 -7.349 59.096 1.00 89.44 462 ALA A O 1
ATOM 3718 N N . GLN A 1 463 ? -53.566 -7.852 58.761 1.00 90.00 463 GLN A N 1
ATOM 3719 C CA . GLN A 1 463 ? -53.314 -8.331 60.122 1.00 90.00 463 GLN A CA 1
ATOM 3720 C C . GLN A 1 463 ? -53.510 -7.225 61.171 1.00 90.00 463 GLN A C 1
ATOM 3722 O O . GLN A 1 463 ? -54.179 -7.444 62.180 1.00 90.00 463 GLN A O 1
ATOM 3727 N N . LYS A 1 464 ? -52.982 -6.016 60.931 1.00 89.19 464 LYS A N 1
ATOM 3728 C CA . LYS A 1 464 ? -53.200 -4.859 61.819 1.00 89.19 464 LYS A CA 1
ATOM 3729 C C . LYS A 1 464 ? -54.679 -4.496 61.925 1.00 89.19 464 LYS A C 1
ATOM 3731 O O . LYS A 1 464 ? -55.153 -4.207 63.020 1.00 89.19 464 LYS A O 1
ATOM 3736 N N . LYS A 1 465 ? -55.417 -4.540 60.811 1.00 93.31 465 LYS A N 1
ATOM 3737 C CA . LYS A 1 465 ? -56.861 -4.280 60.793 1.00 93.31 465 LYS A CA 1
ATOM 3738 C C . LYS A 1 465 ? -57.631 -5.318 61.616 1.00 93.31 465 LYS A C 1
ATOM 3740 O O . LYS A 1 465 ? -58.484 -4.932 62.409 1.00 93.31 465 LYS A O 1
ATOM 3745 N N . ALA A 1 466 ? -57.295 -6.601 61.484 1.00 93.44 466 ALA A N 1
ATOM 3746 C CA . ALA A 1 466 ? -57.897 -7.672 62.279 1.00 93.44 466 ALA A CA 1
ATOM 3747 C C . ALA A 1 466 ? -57.614 -7.506 63.783 1.00 93.44 466 ALA A C 1
ATOM 3749 O O . ALA A 1 466 ? -58.536 -7.581 64.593 1.00 93.44 466 ALA A O 1
ATOM 3750 N N . LEU A 1 467 ? -56.367 -7.194 64.161 1.00 92.44 467 LEU A N 1
ATOM 3751 C CA . LEU A 1 467 ? -56.011 -6.911 65.556 1.00 92.44 467 LEU A CA 1
ATOM 3752 C C . LEU A 1 467 ? -56.754 -5.686 66.098 1.00 92.44 467 LEU A C 1
ATOM 3754 O O . LEU A 1 467 ? -57.274 -5.736 67.207 1.00 92.44 467 LEU A O 1
ATOM 3758 N N . SER A 1 468 ? -56.867 -4.612 65.311 1.00 93.19 468 SER A N 1
ATOM 3759 C CA . SER A 1 468 ? -57.653 -3.432 65.692 1.00 93.19 468 SER A CA 1
ATOM 3760 C C . SER A 1 468 ? -59.101 -3.813 65.995 1.00 93.19 468 SER A C 1
ATOM 3762 O O . SER A 1 468 ? -59.608 -3.492 67.068 1.00 93.19 468 SER A O 1
ATOM 3764 N N . GLN A 1 469 ? -59.743 -4.575 65.105 1.00 94.69 469 GLN A N 1
ATOM 3765 C CA . GLN A 1 469 ? -61.117 -5.047 65.300 1.00 94.69 469 GLN A CA 1
ATOM 3766 C C . GLN A 1 469 ? -61.261 -5.921 66.552 1.00 94.69 469 GLN A C 1
ATOM 3768 O O . GLN A 1 469 ? -62.225 -5.755 67.298 1.00 94.69 469 GLN A O 1
ATOM 3773 N N . GLN A 1 470 ? -60.293 -6.801 66.824 1.00 94.69 470 GLN A N 1
ATOM 3774 C CA . GLN A 1 470 ? -60.275 -7.621 68.037 1.00 94.69 470 GLN A CA 1
ATOM 3775 C C . GLN A 1 470 ? -60.132 -6.761 69.301 1.00 94.69 470 GLN A C 1
ATOM 3777 O O . GLN A 1 470 ? -60.855 -6.968 70.272 1.00 94.69 470 GLN A O 1
ATOM 3782 N N . THR A 1 471 ? -59.239 -5.766 69.293 1.00 93.12 471 THR A N 1
ATOM 3783 C CA . THR A 1 471 ? -59.078 -4.854 70.437 1.00 93.12 471 THR A CA 1
ATOM 3784 C C . THR A 1 471 ? -60.317 -3.997 70.670 1.00 93.12 471 THR A C 1
ATOM 3786 O O . THR A 1 471 ? -60.688 -3.764 71.816 1.00 93.12 471 THR A O 1
ATOM 3789 N N . GLU A 1 472 ? -60.998 -3.560 69.610 1.00 94.38 472 GLU A N 1
ATOM 3790 C CA . GLU A 1 472 ? -62.275 -2.858 69.728 1.00 94.38 472 GLU A CA 1
ATOM 3791 C C . GLU A 1 472 ? -63.377 -3.764 70.277 1.00 94.38 472 GLU A C 1
ATOM 3793 O O . GLU A 1 472 ? -64.140 -3.323 71.131 1.00 94.38 472 GLU A O 1
ATOM 3798 N N . ALA A 1 473 ? -63.450 -5.023 69.835 1.00 94.88 473 ALA A N 1
ATOM 3799 C CA . ALA A 1 473 ? -64.397 -5.996 70.373 1.00 94.88 473 ALA A CA 1
ATOM 3800 C C . ALA A 1 473 ? -64.165 -6.228 71.875 1.00 94.88 473 ALA A C 1
ATOM 3802 O O . ALA A 1 473 ? -65.095 -6.070 72.660 1.00 94.88 473 ALA A O 1
ATOM 3803 N N . ALA A 1 474 ? -62.915 -6.455 72.293 1.00 95.25 474 ALA A N 1
ATOM 3804 C CA . ALA A 1 474 ? -62.562 -6.598 73.705 1.00 95.25 474 ALA A CA 1
ATOM 3805 C C . ALA A 1 474 ? -62.882 -5.333 74.524 1.00 95.25 474 ALA A C 1
ATOM 3807 O O . ALA A 1 474 ? -63.350 -5.425 75.656 1.00 95.25 474 ALA A O 1
ATOM 3808 N N . ARG A 1 475 ? -62.684 -4.131 73.958 1.00 94.56 475 ARG A N 1
ATOM 3809 C CA . ARG A 1 475 ? -63.095 -2.872 74.607 1.00 94.56 475 ARG A CA 1
ATOM 3810 C C . ARG A 1 475 ? -64.609 -2.791 74.798 1.00 94.56 475 ARG A C 1
ATOM 3812 O O . ARG A 1 475 ? -65.040 -2.326 75.849 1.00 94.56 475 ARG A O 1
ATOM 3819 N N . ARG A 1 476 ? -65.405 -3.234 73.817 1.00 95.94 476 ARG A N 1
ATOM 3820 C CA . ARG A 1 476 ? -66.872 -3.291 73.941 1.00 95.94 476 ARG A CA 1
ATOM 3821 C C . ARG A 1 476 ? -67.291 -4.286 75.021 1.00 95.94 476 ARG A C 1
ATOM 3823 O O . ARG A 1 476 ? -68.071 -3.920 75.888 1.00 95.94 476 ARG A O 1
ATOM 3830 N N . GLU A 1 477 ? -66.710 -5.484 75.035 1.00 96.50 477 GLU A N 1
ATOM 3831 C CA . GLU A 1 477 ? -66.978 -6.493 76.069 1.00 96.50 477 GLU A CA 1
ATOM 3832 C C . GLU A 1 477 ? -66.615 -5.994 77.476 1.00 96.50 477 GLU A C 1
ATOM 3834 O O . GLU A 1 477 ? -67.397 -6.149 78.414 1.00 96.50 477 GLU A O 1
ATOM 3839 N N . LEU A 1 478 ? -65.461 -5.336 77.634 1.00 96.00 478 LEU A N 1
ATOM 3840 C CA . LEU A 1 478 ? -65.071 -4.713 78.900 1.00 96.00 478 LEU A CA 1
ATOM 3841 C C . LEU A 1 478 ? -66.043 -3.604 79.310 1.00 96.00 478 LEU A C 1
ATOM 3843 O O . LEU A 1 478 ? -66.428 -3.547 80.475 1.00 96.00 478 LEU A O 1
ATOM 3847 N N . ALA A 1 479 ? -66.467 -2.750 78.376 1.00 96.06 479 ALA A N 1
ATOM 3848 C CA . ALA A 1 479 ? -67.455 -1.710 78.649 1.00 96.06 479 ALA A CA 1
ATOM 3849 C C . ALA A 1 479 ? -68.803 -2.305 79.085 1.00 96.06 479 ALA A C 1
ATOM 3851 O O . ALA A 1 479 ? -69.415 -1.805 80.025 1.00 96.06 479 ALA A O 1
ATOM 3852 N N . GLU A 1 480 ? -69.239 -3.407 78.472 1.00 97.12 480 GLU A N 1
ATOM 3853 C CA . GLU A 1 480 ? -70.434 -4.135 78.904 1.00 97.12 480 GLU A CA 1
ATOM 3854 C C . GLU A 1 480 ? -70.279 -4.732 80.307 1.00 97.12 480 GLU A C 1
ATOM 3856 O O . GLU A 1 480 ? -71.201 -4.644 81.115 1.00 97.12 480 GLU A O 1
ATOM 3861 N N . ILE A 1 481 ? -69.129 -5.339 80.626 1.00 97.19 481 ILE A N 1
ATOM 3862 C CA . ILE A 1 481 ? -68.862 -5.886 81.967 1.00 97.19 481 ILE A CA 1
ATOM 3863 C C . ILE A 1 481 ? -68.848 -4.767 83.009 1.00 97.19 481 ILE A C 1
ATOM 3865 O O . ILE A 1 481 ? -69.488 -4.910 84.050 1.00 97.19 481 ILE A O 1
ATOM 3869 N N . LEU A 1 482 ? -68.163 -3.656 82.726 1.00 96.25 482 LEU A N 1
ATOM 3870 C CA . LEU A 1 482 ? -68.145 -2.478 83.592 1.00 96.25 482 LEU A CA 1
ATOM 3871 C C . LEU A 1 482 ? -69.552 -1.904 83.772 1.00 96.25 482 LEU A C 1
ATOM 3873 O O . LEU A 1 482 ? -69.933 -1.596 84.895 1.00 96.25 482 LEU A O 1
ATOM 3877 N N . GLY A 1 483 ? -70.354 -1.841 82.706 1.00 96.50 483 GLY A N 1
ATOM 3878 C CA . GLY A 1 483 ? -71.759 -1.441 82.781 1.00 96.50 483 GLY A CA 1
ATOM 3879 C C . GLY A 1 483 ? -72.586 -2.369 83.676 1.00 96.50 483 GLY A C 1
ATOM 3880 O O . GLY A 1 483 ? -73.324 -1.899 84.540 1.00 96.50 483 GLY A O 1
ATOM 3881 N N . ARG A 1 484 ? -72.417 -3.693 83.543 1.00 97.00 484 ARG A N 1
ATOM 3882 C CA . ARG A 1 484 ? -73.069 -4.686 84.417 1.00 97.00 484 ARG A CA 1
ATOM 3883 C C . ARG A 1 484 ? -72.622 -4.562 85.879 1.00 97.00 484 ARG A C 1
ATOM 3885 O O . ARG A 1 484 ? -73.449 -4.731 86.772 1.00 97.00 484 ARG A O 1
ATOM 3892 N N . LEU A 1 485 ? -71.342 -4.288 86.136 1.00 96.56 485 LEU A N 1
ATOM 3893 C CA . LEU A 1 485 ? -70.811 -4.070 87.487 1.00 96.56 485 LEU A CA 1
ATOM 3894 C C . LEU A 1 485 ? -71.355 -2.783 88.105 1.00 96.56 485 LEU A C 1
ATOM 3896 O O . LEU A 1 485 ? -71.859 -2.835 89.220 1.00 96.56 485 LEU A O 1
ATOM 3900 N N . ALA A 1 486 ? -71.330 -1.672 87.369 1.00 96.38 486 ALA A N 1
ATOM 3901 C CA . ALA A 1 486 ? -71.888 -0.400 87.818 1.00 96.38 486 ALA A CA 1
ATOM 3902 C C . ALA A 1 486 ? -73.379 -0.533 88.161 1.00 96.38 486 ALA A C 1
ATOM 3904 O O . ALA A 1 486 ? -73.815 -0.070 89.211 1.00 96.38 486 ALA A O 1
ATOM 3905 N N . HIS A 1 487 ? -74.147 -1.246 87.328 1.00 96.06 487 HIS A N 1
ATOM 3906 C CA . HIS A 1 487 ? -75.555 -1.518 87.606 1.00 96.06 487 HIS A CA 1
ATOM 3907 C C . HIS A 1 487 ? -75.750 -2.308 88.909 1.00 96.06 487 HIS A C 1
ATOM 3909 O O . HIS A 1 487 ? -76.554 -1.914 89.750 1.00 96.06 487 HIS A O 1
ATOM 3915 N N . ARG A 1 488 ? -74.971 -3.378 89.121 1.00 96.00 488 ARG A N 1
ATOM 3916 C CA . ARG A 1 488 ? -75.006 -4.164 90.368 1.00 96.00 488 ARG A CA 1
ATOM 3917 C C . ARG A 1 488 ? -74.579 -3.354 91.590 1.00 96.00 488 ARG A C 1
ATOM 3919 O O . ARG A 1 488 ? -75.177 -3.508 92.649 1.00 96.00 488 ARG A O 1
ATOM 3926 N N . GLU A 1 489 ? -73.558 -2.506 91.472 1.00 95.75 489 GLU A N 1
ATOM 3927 C CA . GLU A 1 489 ? -73.159 -1.598 92.552 1.00 95.75 489 GLU A CA 1
ATOM 3928 C C . GLU A 1 489 ? -74.281 -0.623 92.910 1.00 95.75 489 GLU A C 1
ATOM 3930 O O . GLU A 1 489 ? -74.495 -0.334 94.085 1.00 95.75 489 GLU A O 1
ATOM 3935 N N . GLU A 1 490 ? -75.011 -0.111 91.921 1.00 94.56 490 GLU A N 1
ATOM 3936 C CA . GLU A 1 490 ? -76.130 0.793 92.166 1.00 94.56 490 GLU A CA 1
ATOM 3937 C C . GLU A 1 490 ? -77.332 0.074 92.794 1.00 94.56 490 GLU A C 1
ATOM 3939 O O . GLU A 1 490 ? -77.948 0.602 93.717 1.00 94.56 490 GLU A O 1
ATOM 3944 N N . GLU A 1 491 ? -77.620 -1.163 92.380 1.00 95.62 491 GLU A N 1
ATOM 3945 C CA . GLU A 1 491 ? -78.594 -2.028 93.057 1.00 95.62 491 GLU A CA 1
ATOM 3946 C C . GLU A 1 491 ? -78.206 -2.317 94.515 1.00 95.62 491 GLU A C 1
ATOM 3948 O O . GLU A 1 491 ? -79.067 -2.284 95.394 1.00 95.62 491 GLU A O 1
ATOM 3953 N N . LEU A 1 492 ? -76.924 -2.586 94.791 1.00 95.62 492 LEU A N 1
ATOM 3954 C CA . LEU A 1 492 ? -76.424 -2.772 96.157 1.00 95.62 492 LEU A CA 1
ATOM 3955 C C . LEU A 1 492 ? -76.573 -1.493 96.981 1.00 95.62 492 LEU A C 1
ATOM 3957 O O . LEU A 1 492 ? -77.124 -1.557 98.073 1.00 95.62 492 LEU A O 1
ATOM 3961 N N . ARG A 1 493 ? -76.189 -0.330 96.435 1.00 94.88 493 ARG A N 1
ATOM 3962 C CA . ARG A 1 493 ? -76.398 0.968 97.100 1.00 94.88 493 ARG A CA 1
ATOM 3963 C C . ARG A 1 493 ? -77.872 1.208 97.429 1.00 94.88 493 ARG A C 1
ATOM 3965 O O . ARG A 1 493 ? -78.167 1.672 98.525 1.00 94.88 493 ARG A O 1
ATOM 3972 N N . ARG A 1 494 ? -78.801 0.876 96.522 1.00 94.56 494 ARG A N 1
ATOM 3973 C CA . ARG A 1 494 ? -80.250 0.967 96.792 1.00 94.56 494 ARG A CA 1
ATOM 3974 C C . ARG A 1 494 ? -80.662 0.068 97.958 1.00 94.56 494 ARG A C 1
ATOM 3976 O O . ARG A 1 494 ? -81.327 0.544 98.870 1.00 94.56 494 ARG A O 1
ATOM 3983 N N . LYS A 1 495 ? -80.213 -1.192 97.973 1.00 95.94 495 LYS A N 1
ATOM 3984 C CA . LYS A 1 495 ? -80.480 -2.129 99.079 1.00 95.94 495 LYS A CA 1
ATOM 3985 C C . LYS A 1 495 ? -79.867 -1.671 100.404 1.00 95.94 495 LYS A C 1
ATOM 3987 O O . LYS A 1 495 ? -80.503 -1.831 101.438 1.00 95.94 495 LYS A O 1
ATOM 3992 N N . ASP A 1 496 ? -78.667 -1.094 100.393 1.00 94.88 496 ASP A N 1
ATOM 3993 C CA . ASP A 1 496 ? -78.029 -0.552 101.598 1.00 94.88 496 ASP A CA 1
ATOM 3994 C C . ASP A 1 496 ? -78.833 0.617 102.183 1.00 94.88 496 ASP A C 1
ATOM 3996 O O . ASP A 1 496 ? -79.022 0.668 103.399 1.00 94.88 496 ASP A O 1
ATOM 4000 N N . VAL A 1 497 ? -79.363 1.507 101.331 1.00 95.12 497 VAL A N 1
ATOM 4001 C CA . VAL A 1 497 ? -80.274 2.591 101.745 1.00 95.12 497 VAL A CA 1
ATOM 4002 C C . VAL A 1 497 ? -81.577 2.023 102.320 1.00 95.12 497 VAL A C 1
ATOM 4004 O O . VAL A 1 497 ? -81.995 2.414 103.408 1.00 95.12 497 VAL A O 1
ATOM 4007 N N . GLU A 1 498 ? -82.191 1.040 101.655 1.00 95.00 498 GLU A N 1
ATOM 4008 C CA . GLU A 1 498 ? -83.394 0.360 102.163 1.00 95.00 498 GLU A CA 1
ATOM 4009 C C . GLU A 1 498 ? -83.150 -0.326 103.522 1.00 95.00 498 GLU A C 1
ATOM 4011 O O . GLU A 1 498 ? -84.005 -0.286 104.415 1.00 95.00 498 GLU A O 1
ATOM 4016 N N . LEU A 1 499 ? -81.976 -0.941 103.710 1.00 93.56 499 LEU A N 1
ATOM 4017 C CA . LEU A 1 499 ? -81.561 -1.539 104.980 1.00 93.56 499 LEU A CA 1
ATOM 4018 C C . LEU A 1 499 ? -81.329 -0.478 106.060 1.00 93.56 499 LEU A C 1
ATOM 4020 O O . LEU A 1 499 ? -81.749 -0.695 107.199 1.00 93.56 499 LEU A O 1
ATOM 4024 N N . SER A 1 500 ? -80.683 0.650 105.743 1.00 92.44 500 SER A N 1
ATOM 4025 C CA . SER A 1 500 ? -80.508 1.745 106.705 1.00 92.44 500 SER A CA 1
ATOM 4026 C C . SER A 1 500 ? -81.843 2.357 107.118 1.00 92.44 500 SER A C 1
ATOM 4028 O O . SER A 1 500 ? -82.063 2.542 108.313 1.00 92.44 500 SER A O 1
ATOM 4030 N N . ASP A 1 501 ? -82.765 2.561 106.174 1.00 93.38 501 ASP A N 1
ATOM 4031 C CA . ASP A 1 501 ? -84.115 3.060 106.453 1.00 93.38 501 ASP A CA 1
ATOM 4032 C C . ASP A 1 501 ? -84.892 2.079 107.339 1.00 93.38 501 ASP A C 1
ATOM 4034 O O . ASP A 1 501 ? -85.553 2.478 108.299 1.00 93.38 501 ASP A O 1
ATOM 4038 N N . SER A 1 502 ? -84.787 0.775 107.062 1.00 92.19 502 SER A N 1
ATOM 4039 C CA . SER A 1 502 ? -85.422 -0.275 107.869 1.00 92.19 502 SER A CA 1
ATOM 4040 C C . SER A 1 502 ? -84.859 -0.326 109.293 1.00 92.19 502 SER A C 1
ATOM 4042 O O . SER A 1 502 ? -85.628 -0.428 110.247 1.00 92.19 502 SER A O 1
ATOM 4044 N N . ARG A 1 503 ? -83.535 -0.198 109.456 1.00 91.44 503 ARG A N 1
ATOM 4045 C CA . ARG A 1 503 ? -82.880 -0.097 110.774 1.00 91.44 503 ARG A CA 1
ATOM 4046 C C . ARG A 1 503 ? -83.296 1.167 111.520 1.00 91.44 503 ARG A C 1
ATOM 4048 O O . ARG A 1 503 ? -83.545 1.103 112.717 1.00 91.44 503 ARG A O 1
ATOM 4055 N N . GLN A 1 504 ? -83.397 2.302 110.829 1.00 90.75 504 GLN A N 1
ATOM 4056 C CA . GLN A 1 504 ? -83.850 3.554 111.432 1.00 90.75 504 GLN A CA 1
ATOM 4057 C C . GLN A 1 504 ? -85.302 3.439 111.911 1.00 90.75 504 GLN A C 1
ATOM 4059 O O . GLN A 1 504 ? -85.588 3.807 113.044 1.00 90.75 504 GLN A O 1
ATOM 4064 N N . ARG A 1 505 ? -86.195 2.839 111.109 1.00 89.38 505 ARG A N 1
ATOM 4065 C CA . ARG A 1 505 ? -87.572 2.521 111.529 1.00 89.38 505 ARG A CA 1
ATOM 4066 C C . ARG A 1 505 ? -87.607 1.591 112.742 1.00 89.38 505 ARG A C 1
ATOM 4068 O O . ARG A 1 505 ? -88.384 1.839 113.654 1.00 89.38 505 ARG A O 1
ATOM 4075 N N . GLN A 1 506 ? -86.771 0.548 112.775 1.00 88.50 506 GLN A N 1
ATOM 4076 C CA . GLN A 1 506 ? -86.656 -0.340 113.940 1.00 88.50 506 GLN A CA 1
ATOM 4077 C C . GLN A 1 506 ? -86.223 0.421 115.196 1.00 88.50 506 GLN A C 1
ATOM 4079 O O . GLN A 1 506 ? -86.862 0.270 116.229 1.00 88.50 506 GLN A O 1
ATOM 4084 N N . LEU A 1 507 ? -85.201 1.278 115.107 1.00 88.56 507 LEU A N 1
ATOM 4085 C CA . LEU A 1 507 ? -84.756 2.108 116.231 1.00 88.56 507 LEU A CA 1
ATOM 4086 C C . LEU A 1 507 ? -85.844 3.083 116.704 1.00 88.56 507 LEU A C 1
ATOM 4088 O O . LEU A 1 507 ? -86.003 3.259 117.907 1.00 88.56 507 LEU A O 1
ATOM 4092 N N . SER A 1 508 ? -86.602 3.691 115.787 1.00 85.25 508 SER A N 1
ATOM 4093 C CA . SER A 1 508 ? -87.746 4.542 116.142 1.00 85.25 508 SER A CA 1
ATOM 4094 C C . SER A 1 508 ? -88.837 3.756 116.875 1.00 85.25 508 SER A C 1
ATOM 4096 O O . SER A 1 508 ? -89.310 4.211 117.910 1.00 85.25 508 SER A O 1
ATOM 4098 N N . LEU A 1 509 ? -89.177 2.552 116.403 1.00 85.81 509 LEU A N 1
ATOM 4099 C CA . LEU A 1 509 ? -90.126 1.666 117.090 1.00 85.81 509 LEU A CA 1
ATOM 4100 C C . LEU A 1 509 ? -89.601 1.217 118.466 1.00 85.81 509 LEU A C 1
ATOM 4102 O O . LEU A 1 509 ? -90.360 1.162 119.427 1.00 85.81 509 LEU A O 1
ATOM 4106 N N . GLU A 1 510 ? -88.307 0.913 118.593 1.00 83.75 510 GLU A N 1
ATOM 4107 C CA . GLU A 1 510 ? -87.686 0.584 119.884 1.00 83.75 510 GLU A CA 1
ATOM 4108 C C . GLU A 1 510 ? -87.705 1.764 120.868 1.00 83.75 510 GLU A C 1
ATOM 4110 O O . GLU A 1 510 ? -87.826 1.543 122.073 1.00 83.75 510 GLU A O 1
ATOM 4115 N N . GLN A 1 511 ? -87.571 3.003 120.381 1.00 81.88 511 GLN A N 1
ATOM 4116 C CA . GLN A 1 511 ? -87.714 4.212 121.197 1.00 81.88 511 GLN A CA 1
ATOM 4117 C C . GLN A 1 511 ? -89.166 4.404 121.649 1.00 81.88 511 GLN A C 1
ATOM 4119 O O . GLN A 1 511 ? -89.385 4.572 122.844 1.00 81.88 511 GLN A O 1
ATOM 4124 N N . GLU A 1 512 ? -90.149 4.262 120.752 1.00 78.19 512 GLU A N 1
ATOM 4125 C CA . GLU A 1 512 ? -91.578 4.316 121.107 1.00 78.19 512 GLU A CA 1
ATOM 4126 C C . GLU A 1 512 ? -91.959 3.260 122.160 1.00 78.19 512 GLU A C 1
ATOM 4128 O O . GLU A 1 512 ? -92.659 3.572 123.117 1.00 78.19 512 GLU A O 1
ATOM 4133 N N . VAL A 1 513 ? -91.456 2.024 122.051 1.00 76.44 513 VAL A N 1
ATOM 4134 C CA . VAL A 1 513 ? -91.716 0.956 123.041 1.00 76.44 513 VAL A CA 1
ATOM 4135 C C . VAL A 1 513 ? -91.077 1.243 124.407 1.00 76.44 513 VAL A C 1
ATOM 4137 O O . VAL A 1 513 ? -91.553 0.725 125.412 1.00 76.44 513 VAL A O 1
ATOM 4140 N N . ARG A 1 514 ? -90.004 2.042 124.477 1.00 72.62 514 ARG A N 1
ATOM 4141 C CA . ARG A 1 514 ? -89.384 2.454 125.753 1.00 72.62 514 ARG A CA 1
ATOM 4142 C C . ARG A 1 514 ? -90.078 3.653 126.407 1.00 72.62 514 ARG A C 1
ATOM 4144 O O . ARG A 1 514 ? -89.822 3.903 127.582 1.00 72.62 514 ARG A O 1
ATOM 4151 N N . GLU A 1 515 ? -90.892 4.398 125.660 1.00 65.38 515 GLU A N 1
ATOM 4152 C CA . GLU A 1 515 ? -91.618 5.587 126.132 1.00 65.38 515 GLU A CA 1
ATOM 4153 C C . GLU A 1 515 ? -93.067 5.290 126.583 1.00 65.38 515 GLU A C 1
ATOM 4155 O O . GLU A 1 515 ? -93.711 6.167 127.164 1.00 65.38 515 GLU A O 1
ATOM 4160 N N . VAL A 1 516 ? -93.558 4.060 126.372 1.00 51.59 516 VAL A N 1
ATOM 4161 C CA . VAL A 1 516 ? -94.836 3.506 126.879 1.00 51.59 516 VAL A CA 1
ATOM 4162 C C . VAL A 1 516 ? -94.582 2.643 128.109 1.00 51.59 516 VAL A C 1
ATOM 4164 O O . VAL A 1 516 ? -95.377 2.754 129.073 1.00 51.59 516 VAL A O 1
#

Foldseek 3Di:
DDDDDDDDDDDDDDDDDDDDDDDPDPDPVVVVVVVVVVVVVVVVVVVVVVVVVVVVVVVVVVVVVVVVVVVVVVVVVVVVVVVVVVVVVVVVVVDDDDDDDDDDDDDPPDPPDPPPDDPPPDDDPDPDDDPPDDDDDDPDPDPDPDPDPDDDDPVNVVVVVSVVVSVVVVVVVVVVVVVVVVVVVVVVVVVVVVVVVVVVVVVVVVVVVVVVVVVVVVVVVPPDDDDDDDDDDDDDDDDDPPVVVVVVVVVVVVVVVVVVVVVVVVVVVVVVVVVVVVVVVVVVVVVVVVVVVVVVVVVVVVVVVVVVVDPDPPDDDDDDDDDDDDDDDDDPPPVVVVVVVVVVVVVVVVVVVVVVVVVVVVVVVVVVVVVVVVVVVVVVVVVVVVVVVVVVVVVVVVVVVVVVVVVVVVVVVVVVVVVVVVVVVVVVVVVVVVVVVVVVVVVVVVVVVVVVVVVVVVVVVVVVVVVVVVVVVVVVVVVVVVVVVVVVVVVVVVVVVVVVVVVVVVVVVVVVVVVD